Protein AF-A0A356QJ30-F1 (afdb_monomer)

Solvent-accessible surface area (backbone atoms only — not comparable to full-atom values): 22070 Å² total; per-residue (Å²): 106,59,71,56,41,47,56,44,53,75,70,65,69,82,73,93,82,83,88,87,83,92,54,70,69,70,71,72,41,61,65,69,61,54,51,52,51,53,51,28,51,49,38,47,56,49,48,52,38,85,88,54,85,48,54,73,51,40,46,52,61,30,61,54,32,38,33,27,35,40,41,83,85,50,46,61,61,49,52,52,46,42,44,34,64,50,31,43,81,50,25,44,36,84,86,52,62,30,36,36,34,27,22,51,57,30,35,40,35,45,29,57,45,78,77,56,42,69,62,29,79,70,34,92,55,34,36,66,45,32,39,30,36,27,27,91,50,34,66,50,32,50,54,25,29,48,68,33,73,44,66,74,42,50,29,81,81,60,74,40,84,63,69,50,48,26,34,70,44,81,57,45,31,34,40,32,57,33,22,74,81,53,52,61,52,36,51,61,68,32,28,57,53,72,90,63,76,72,37,82,57,50,37,44,34,54,47,32,40,32,32,20,24,44,65,64,46,44,57,54,44,50,48,52,52,54,66,34,28,43,55,48,73,53,80,70,46,74,40,61,42,103,53,38,56,33,44,33,36,38,40,28,24,98,82,64,43,27,35,41,38,45,30,24,32,92,33,66,72,18,71,47,32,42,46,21,61,74,43,50,38,33,44,58,47,32,44,28,34,27,30,83,35,59,69,59,47,49,47,35,25,57,76,66,64,50,66,56,41,72,60,62,72,66,56,58,58,51,44,62,76,74,45,99,67,58,71,68,57,53,52,50,30,61,75,63,31,44,44,76,46,74,57,101,60,24,39,34,40,38,35,43,39,48,58,52,91,70,33,44,28,47,31,40,34,29,67,53,61,38,82,79,85,50,67,84,52,49,37,55,50,53,53,37,51,53,49,51,56,51,53,52,55,53,49,55,60,55,55,57,58,57,64,68,65,70,79,78,75,86,86,88,133

Radius of gyration: 23.23 Å; Cα contacts (8 Å, |Δi|>4): 787; chains: 1; bounding box: 57×74×73 Å

Mean predicted aligned error: 7.19 Å

Nearest PDB structures (foldseek):
  5hmq-assembly3_D  TM=8.653E-01  e=4.069E-34  Pseudomonas putida KT2440
  7yvv-assembly1_A  TM=8.118E-01  e=2.896E-24  Amycolatopsis sp. Hca4
  2r5v-assembly2_B  TM=8.349E-01  e=3.062E-23  Amycolatopsis orientalis
  2r5v-assembly1_A  TM=8.512E-01  e=6.354E-23  Amycolatopsis orientalis
  1t47-assembly1_B  TM=7.920E-01  e=8.896E-22  Streptomyces avermitilis

Structure (mmCIF, N/CA/C/O backbone):
data_AF-A0A356QJ30-F1
#
_entry.id   AF-A0A356QJ30-F1
#
loop_
_atom_site.group_PDB
_atom_site.id
_atom_site.type_symbol
_atom_site.label_atom_id
_atom_site.label_alt_id
_atom_site.label_comp_id
_atom_site.label_asym_id
_atom_site.label_entity_id
_atom_site.label_seq_id
_atom_site.pdbx_PDB_ins_code
_atom_site.Cartn_x
_atom_site.Cartn_y
_atom_site.Cartn_z
_atom_site.occupancy
_atom_site.B_iso_or_equiv
_atom_site.auth_seq_id
_atom_site.auth_comp_id
_atom_site.auth_asym_id
_atom_site.auth_atom_id
_atom_site.pdbx_PDB_model_num
ATOM 1 N N . MET A 1 1 ? -1.129 -9.341 -25.231 1.00 87.19 1 MET A N 1
ATOM 2 C CA . MET A 1 1 ? 0.134 -8.975 -25.899 1.00 87.19 1 MET A CA 1
ATOM 3 C C . MET A 1 1 ? 1.031 -10.187 -26.064 1.00 87.19 1 MET A C 1
ATOM 5 O O . MET A 1 1 ? 1.48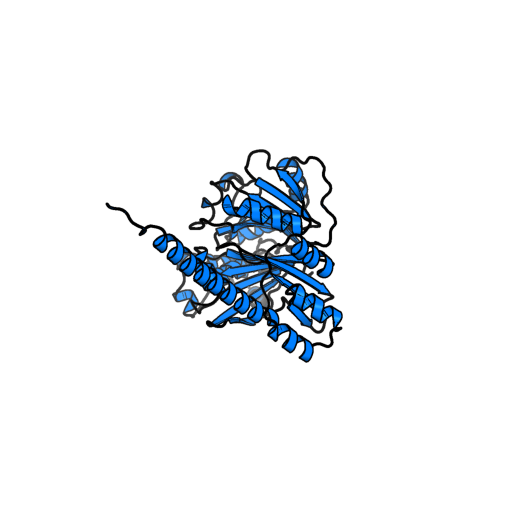4 -10.386 -27.177 1.00 87.19 1 MET A O 1
ATOM 9 N N . ASP A 1 2 ? 1.161 -11.069 -25.066 1.00 86.38 2 ASP A N 1
ATOM 10 C CA . ASP A 1 2 ? 1.978 -12.296 -25.182 1.00 86.38 2 ASP A CA 1
ATOM 11 C C . ASP A 1 2 ? 1.613 -13.152 -26.400 1.00 86.38 2 ASP A C 1
ATOM 13 O O . ASP A 1 2 ? 2.474 -13.489 -27.199 1.00 86.38 2 ASP A O 1
ATOM 17 N N . LYS A 1 3 ? 0.313 -13.405 -26.625 1.00 91.44 3 LYS A N 1
ATOM 18 C CA . LYS A 1 3 ? -0.161 -14.106 -27.834 1.00 91.44 3 LYS A CA 1
ATOM 19 C C . LYS A 1 3 ? 0.267 -13.416 -29.131 1.00 91.44 3 LYS A C 1
ATOM 21 O O . LYS A 1 3 ? 0.607 -14.093 -30.085 1.00 91.44 3 LYS A O 1
ATOM 26 N N . PHE A 1 4 ? 0.231 -12.085 -29.176 1.00 92.69 4 PHE A N 1
ATOM 27 C CA . PHE A 1 4 ? 0.653 -11.336 -30.360 1.00 92.69 4 PHE A CA 1
ATOM 28 C C . PHE A 1 4 ? 2.165 -11.464 -30.575 1.00 92.69 4 PHE A C 1
ATOM 30 O O . PHE A 1 4 ? 2.586 -11.758 -31.687 1.00 92.69 4 PHE A O 1
ATOM 37 N N . MET A 1 5 ? 2.963 -11.312 -29.514 1.00 93.00 5 MET A N 1
ATOM 38 C CA . MET A 1 5 ? 4.421 -11.446 -29.586 1.00 93.00 5 MET A CA 1
ATOM 39 C C . MET A 1 5 ? 4.856 -12.867 -29.958 1.00 93.00 5 MET A C 1
ATOM 41 O O . MET A 1 5 ? 5.743 -13.014 -30.792 1.00 93.00 5 MET A O 1
ATOM 45 N N . ALA A 1 6 ? 4.187 -13.895 -29.428 1.00 90.94 6 ALA A N 1
ATOM 46 C CA . ALA A 1 6 ? 4.430 -15.290 -29.793 1.00 90.94 6 ALA A CA 1
ATOM 47 C C . ALA A 1 6 ? 4.140 -15.548 -31.282 1.00 90.94 6 ALA A C 1
ATOM 49 O O . ALA A 1 6 ? 4.972 -16.104 -31.991 1.00 90.94 6 ALA A O 1
ATOM 50 N N . MET A 1 7 ? 3.000 -15.068 -31.791 1.00 92.94 7 MET A N 1
ATOM 51 C CA . MET A 1 7 ? 2.666 -15.186 -33.218 1.00 92.94 7 MET A CA 1
ATOM 52 C C . MET A 1 7 ? 3.648 -14.401 -34.100 1.00 92.94 7 MET A C 1
ATOM 54 O O . MET A 1 7 ? 4.006 -14.854 -35.183 1.00 92.94 7 MET A O 1
ATOM 58 N N . LEU A 1 8 ? 4.109 -13.228 -33.651 1.00 92.50 8 LEU A N 1
ATOM 59 C CA . LEU A 1 8 ? 5.113 -12.440 -34.368 1.00 92.50 8 LEU A CA 1
ATOM 60 C C . LEU A 1 8 ? 6.449 -13.191 -34.454 1.00 92.50 8 LEU A C 1
ATOM 62 O O . LEU A 1 8 ? 7.077 -13.219 -35.512 1.00 92.50 8 LEU A O 1
ATOM 66 N N . GLU A 1 9 ? 6.859 -13.840 -33.368 1.00 90.50 9 GLU A N 1
ATOM 67 C CA . GLU A 1 9 ? 8.067 -14.659 -33.313 1.00 90.50 9 GLU A CA 1
ATOM 68 C C . GLU A 1 9 ? 8.003 -15.866 -34.263 1.00 90.50 9 GLU A C 1
ATOM 70 O O . GLU A 1 9 ? 8.977 -16.137 -34.967 1.00 90.50 9 GLU A O 1
ATOM 75 N N . GLU A 1 10 ? 6.844 -16.522 -34.390 1.00 93.31 10 GLU A N 1
ATOM 76 C CA . GLU A 1 10 ? 6.634 -17.616 -35.355 1.00 93.31 10 GLU A CA 1
ATOM 77 C C . GLU A 1 10 ? 6.903 -17.187 -36.808 1.00 93.31 10 GLU A C 1
ATOM 79 O O . GLU A 1 10 ? 7.386 -17.983 -37.619 1.00 93.31 10 GLU A O 1
ATOM 84 N N . THR A 1 11 ? 6.660 -15.914 -37.143 1.00 94.94 11 THR A N 1
ATOM 85 C CA . THR A 1 11 ? 6.960 -15.367 -38.480 1.00 94.94 11 THR A CA 1
ATOM 86 C C . THR A 1 11 ? 8.442 -15.062 -38.709 1.00 94.94 11 THR A C 1
ATOM 88 O O . THR A 1 11 ? 8.828 -14.764 -39.840 1.00 94.94 11 THR A O 1
ATOM 91 N N . ARG A 1 12 ? 9.279 -15.139 -37.661 1.00 90.62 12 ARG A N 1
ATOM 92 C CA . ARG A 1 12 ? 10.686 -14.694 -37.648 1.00 90.62 12 ARG A CA 1
ATOM 93 C C . ARG A 1 12 ? 10.860 -13.223 -38.038 1.00 90.62 12 ARG A C 1
ATOM 95 O O . ARG A 1 12 ? 11.883 -12.850 -38.605 1.00 90.62 12 ARG A O 1
ATOM 102 N N . TYR A 1 13 ? 9.854 -12.397 -37.761 1.00 89.88 13 TYR A N 1
ATOM 103 C CA . TYR A 1 13 ? 9.911 -10.968 -38.031 1.00 89.88 13 TYR A CA 1
ATOM 104 C C . TYR A 1 13 ? 10.992 -10.291 -37.178 1.00 89.88 13 TYR A C 1
ATOM 106 O O . TYR A 1 13 ? 10.958 -10.345 -35.948 1.00 89.88 13 TYR A O 1
ATOM 114 N N . ASP A 1 14 ? 11.924 -9.611 -37.841 1.00 86.31 14 ASP A N 1
ATOM 115 C CA . ASP A 1 14 ? 13.054 -8.888 -37.248 1.00 86.31 14 ASP A CA 1
ATOM 116 C C . ASP A 1 14 ? 12.991 -7.367 -37.494 1.00 86.31 14 ASP A C 1
ATOM 118 O O . ASP A 1 14 ? 13.918 -6.630 -37.154 1.00 86.31 14 ASP A O 1
ATOM 122 N N . GLY A 1 15 ? 11.882 -6.885 -38.061 1.00 90.81 15 GLY A N 1
ATOM 123 C CA . GLY A 1 15 ? 11.679 -5.477 -38.379 1.00 90.81 15 GLY A CA 1
ATOM 124 C C . GLY A 1 15 ? 11.307 -4.590 -37.177 1.00 90.81 15 GLY A C 1
ATOM 125 O O . GLY A 1 15 ? 11.302 -5.025 -36.018 1.00 90.81 15 GLY A O 1
ATOM 126 N N . PRO A 1 16 ? 10.993 -3.307 -37.441 1.00 90.12 16 PRO A N 1
ATOM 127 C CA . PRO A 1 16 ? 10.643 -2.343 -36.403 1.00 90.12 16 PRO A CA 1
ATOM 128 C C . PRO A 1 16 ? 9.365 -2.715 -35.641 1.00 90.12 16 PRO A C 1
ATOM 130 O O . PRO A 1 16 ? 8.328 -2.996 -36.234 1.00 90.12 16 PRO A O 1
ATOM 133 N N . LEU A 1 17 ? 9.415 -2.611 -34.313 1.00 90.12 17 LEU A N 1
ATOM 134 C CA . LEU A 1 17 ? 8.238 -2.632 -33.444 1.00 90.12 17 LEU A CA 1
ATOM 135 C C . LEU A 1 17 ? 8.049 -1.225 -32.870 1.00 90.12 17 LEU A C 1
ATOM 137 O O . LEU A 1 17 ? 9.000 -0.641 -32.350 1.00 90.12 17 LEU A O 1
ATOM 141 N N . SER A 1 18 ? 6.841 -0.680 -32.990 1.00 90.75 18 SER A N 1
ATOM 142 C CA . SER A 1 18 ? 6.522 0.695 -32.599 1.00 90.75 18 SER A CA 1
ATOM 143 C C . SER A 1 18 ? 5.270 0.747 -31.729 1.00 90.75 18 SER A C 1
ATOM 145 O O . SER A 1 18 ? 4.399 -0.118 -31.827 1.00 90.75 18 SER A O 1
ATOM 147 N N . HIS A 1 19 ? 5.177 1.791 -30.909 1.00 90.69 19 HIS A N 1
ATOM 148 C CA . HIS A 1 19 ? 3.968 2.146 -30.181 1.00 90.69 19 HIS A CA 1
ATOM 149 C C . HIS A 1 19 ? 3.248 3.274 -30.907 1.00 90.69 19 HIS A C 1
ATOM 151 O O . HIS A 1 19 ? 3.839 4.308 -31.210 1.00 90.69 19 HIS A O 1
ATOM 157 N N . GLU A 1 20 ? 1.951 3.099 -31.119 1.00 89.88 20 GLU A N 1
ATOM 158 C CA . GLU A 1 20 ? 1.075 4.146 -31.621 1.00 89.88 20 GLU A CA 1
ATOM 159 C C . GLU A 1 20 ? -0.105 4.278 -30.654 1.00 89.88 20 GLU A C 1
ATOM 161 O O . GLU A 1 20 ? -0.977 3.413 -30.584 1.00 89.88 20 GLU A O 1
ATOM 166 N N . ILE A 1 21 ? -0.083 5.333 -29.836 1.00 84.94 21 ILE A N 1
ATOM 167 C CA . ILE A 1 21 ? -1.092 5.589 -28.804 1.00 84.94 21 ILE A CA 1
ATOM 168 C C . ILE A 1 21 ? -1.707 6.957 -29.078 1.00 84.94 21 ILE A C 1
ATOM 170 O O . ILE A 1 21 ? -1.053 7.990 -28.937 1.00 84.94 21 ILE A O 1
ATOM 174 N N . PHE A 1 22 ? -2.986 6.964 -29.450 1.00 79.94 22 PHE A N 1
ATOM 175 C CA . PHE A 1 22 ? -3.765 8.184 -29.630 1.00 79.94 22 PHE A CA 1
ATOM 176 C C . PHE A 1 22 ? -4.760 8.334 -28.488 1.00 79.94 22 PHE A C 1
ATOM 178 O O . PHE A 1 22 ? -5.880 7.833 -28.552 1.00 79.94 22 PHE A O 1
ATOM 185 N N . ASN A 1 23 ? -4.356 9.034 -27.434 1.00 78.00 23 ASN A N 1
ATOM 186 C CA . ASN A 1 23 ? -5.291 9.504 -26.423 1.00 78.00 23 ASN A CA 1
ATOM 187 C C . ASN A 1 23 ? -4.837 10.852 -25.853 1.00 78.00 23 ASN A C 1
ATOM 189 O O . ASN A 1 23 ? -3.658 11.214 -25.890 1.00 78.00 23 ASN A O 1
ATOM 193 N N . ASP A 1 24 ? -5.794 11.608 -25.328 1.00 76.69 24 ASP A N 1
ATOM 194 C CA . ASP A 1 24 ? -5.505 12.924 -24.758 1.00 76.69 24 ASP A CA 1
ATOM 195 C C . ASP A 1 24 ? -4.726 12.815 -23.442 1.00 76.69 24 ASP A C 1
ATOM 197 O O . ASP A 1 24 ? -3.965 13.709 -23.094 1.00 76.69 24 ASP A O 1
ATOM 201 N N . VAL A 1 25 ? -4.819 11.676 -22.752 1.00 70.19 25 VAL A N 1
ATOM 202 C CA . VAL A 1 25 ? -4.075 11.393 -21.517 1.00 70.19 25 VAL A CA 1
ATOM 203 C C . VAL A 1 25 ? -2.563 11.480 -21.731 1.00 70.19 25 VAL A C 1
ATOM 205 O O . VAL A 1 25 ? -1.880 12.192 -20.995 1.00 70.19 25 VAL A O 1
ATOM 208 N N . PHE A 1 26 ? -2.031 10.784 -22.738 1.00 72.88 26 PHE A N 1
ATOM 209 C CA . PHE A 1 26 ? -0.595 10.786 -23.024 1.00 72.88 26 PHE A CA 1
ATOM 210 C C . PHE A 1 26 ? -0.148 12.140 -23.585 1.00 72.88 26 PHE A C 1
ATOM 212 O O . PHE A 1 26 ? 0.973 12.568 -23.333 1.00 72.88 26 PHE A O 1
ATOM 219 N N . ARG A 1 27 ? -1.039 12.860 -24.284 1.00 75.12 27 ARG A N 1
ATOM 220 C CA . ARG A 1 27 ? -0.775 14.226 -24.770 1.00 75.12 27 ARG A CA 1
ATOM 221 C C . ARG A 1 27 ? -0.680 15.255 -23.648 1.00 75.12 27 ARG A C 1
ATOM 223 O O . ARG A 1 27 ? 0.066 16.217 -23.780 1.00 75.12 27 ARG A O 1
ATOM 230 N N . MET A 1 28 ? -1.428 15.059 -22.564 1.00 74.19 28 MET A N 1
ATOM 231 C CA . MET A 1 28 ? -1.375 15.905 -21.369 1.00 74.19 28 MET A CA 1
ATOM 232 C C . MET A 1 28 ? -0.226 15.532 -20.418 1.00 74.19 28 MET A C 1
ATOM 234 O O . MET A 1 28 ? -0.046 16.200 -19.404 1.00 74.19 28 MET A O 1
ATOM 238 N N . GLY A 1 29 ? 0.513 14.454 -20.699 1.00 73.19 29 GLY A N 1
ATOM 239 C CA . GLY A 1 29 ? 1.554 13.939 -19.814 1.00 73.19 29 GLY A CA 1
ATOM 240 C C . GLY A 1 29 ? 2.916 14.575 -19.977 1.00 73.19 29 GLY A C 1
ATOM 241 O O . GLY A 1 29 ? 3.220 15.231 -20.970 1.00 73.19 29 GLY A O 1
ATOM 242 N N . HIS A 1 30 ? 3.773 14.325 -18.989 1.00 81.69 30 HIS A N 1
ATOM 243 C CA . HIS A 1 30 ? 5.183 14.675 -19.076 1.00 81.69 30 HIS A CA 1
ATOM 244 C C . HIS A 1 30 ? 5.831 13.877 -20.213 1.00 81.69 30 HIS A C 1
ATOM 246 O O . HIS A 1 30 ? 5.860 12.642 -20.174 1.00 81.69 30 HIS A O 1
ATOM 252 N N . SER A 1 31 ? 6.359 14.581 -21.218 1.00 87.75 31 SER A N 1
ATOM 253 C CA . SER A 1 31 ? 6.966 13.979 -22.412 1.00 87.75 31 SER A CA 1
ATOM 254 C C . SER A 1 31 ? 8.073 12.990 -22.056 1.00 87.75 31 SER A C 1
ATOM 256 O O . SER A 1 31 ? 8.110 11.886 -22.593 1.00 87.75 31 SER A O 1
ATOM 258 N N . ASP A 1 32 ? 8.925 13.355 -21.099 1.00 89.38 32 ASP A N 1
ATOM 259 C CA . ASP A 1 32 ? 10.084 12.554 -20.707 1.00 89.38 32 ASP A CA 1
ATOM 260 C C . ASP A 1 32 ? 9.664 11.260 -20.013 1.00 89.38 32 ASP A C 1
ATOM 262 O O . ASP A 1 32 ? 10.175 10.186 -20.327 1.00 89.38 32 ASP A O 1
ATOM 266 N N . GLN A 1 33 ? 8.694 11.342 -19.096 1.00 87.44 33 GLN A N 1
ATOM 267 C CA . GLN A 1 33 ? 8.160 10.166 -18.413 1.00 87.44 33 GLN A CA 1
ATOM 268 C C . GLN A 1 33 ? 7.459 9.234 -19.404 1.00 87.44 33 GLN A C 1
ATOM 270 O O . GLN A 1 33 ? 7.722 8.034 -19.420 1.00 87.44 33 GLN A O 1
ATOM 275 N N . THR A 1 34 ? 6.650 9.804 -20.295 1.00 89.56 34 THR A N 1
ATOM 276 C CA . THR A 1 34 ? 5.943 9.060 -21.342 1.00 89.56 34 THR A CA 1
ATOM 277 C C . THR A 1 34 ? 6.914 8.341 -22.279 1.00 89.56 34 THR A C 1
ATOM 279 O O . THR A 1 34 ? 6.706 7.174 -22.608 1.00 89.56 34 THR A O 1
ATOM 282 N N . ALA A 1 35 ? 8.006 8.997 -22.680 1.00 91.62 35 ALA A N 1
ATOM 283 C CA . ALA A 1 35 ? 9.037 8.389 -23.515 1.00 91.62 35 ALA A CA 1
ATOM 284 C C . ALA A 1 35 ? 9.777 7.254 -22.787 1.00 91.62 35 ALA A C 1
ATOM 286 O O . ALA A 1 35 ? 9.980 6.186 -23.369 1.00 91.62 35 ALA A O 1
ATOM 287 N N . ARG A 1 36 ? 10.128 7.444 -21.504 1.00 92.94 36 ARG A N 1
ATOM 288 C CA . ARG A 1 36 ? 10.732 6.390 -20.671 1.00 92.94 36 ARG A CA 1
ATOM 289 C C . ARG A 1 36 ? 9.820 5.172 -20.551 1.00 92.94 36 ARG A C 1
ATOM 291 O O . ARG A 1 36 ? 10.282 4.048 -20.727 1.00 92.94 36 ARG A O 1
ATOM 298 N N . ASP A 1 37 ? 8.530 5.378 -20.312 1.00 93.19 37 ASP A N 1
ATOM 299 C CA . ASP A 1 37 ? 7.564 4.281 -20.196 1.00 93.19 37 ASP A CA 1
ATOM 300 C C . ASP A 1 37 ? 7.273 3.612 -21.548 1.00 93.19 37 ASP A C 1
ATOM 302 O O . ASP A 1 37 ? 7.100 2.393 -21.618 1.00 93.19 37 ASP A O 1
ATOM 306 N N . GLY A 1 38 ? 7.323 4.366 -22.648 1.00 93.69 38 GLY A N 1
ATOM 307 C CA . GLY A 1 38 ? 7.322 3.822 -24.006 1.00 93.69 38 GLY A CA 1
ATOM 308 C C . GLY A 1 38 ? 8.513 2.893 -24.271 1.00 93.69 38 GLY A C 1
ATOM 309 O O . GLY A 1 38 ? 8.351 1.823 -24.854 1.00 93.69 38 GLY A O 1
ATOM 310 N N . LEU A 1 39 ? 9.707 3.250 -23.793 1.00 94.94 39 LEU A N 1
ATOM 311 C CA . LEU A 1 39 ? 10.891 2.395 -23.911 1.00 94.94 39 LEU A CA 1
ATOM 312 C C . LEU A 1 39 ? 10.808 1.161 -22.995 1.00 94.94 39 LEU A C 1
ATOM 314 O O . LEU A 1 39 ? 11.093 0.045 -23.428 1.00 94.94 39 LEU A O 1
ATOM 318 N N . ARG A 1 40 ? 10.346 1.328 -21.751 1.00 95.88 40 ARG A N 1
ATOM 319 C CA . ARG A 1 40 ? 10.142 0.219 -20.799 1.00 95.88 40 ARG A CA 1
ATOM 320 C C . ARG A 1 40 ? 9.116 -0.789 -21.299 1.00 95.88 40 ARG A C 1
ATOM 322 O O . ARG A 1 40 ? 9.354 -1.993 -21.252 1.00 95.88 40 ARG A O 1
ATOM 329 N N . SER A 1 41 ? 7.991 -0.313 -21.828 1.00 94.94 41 SER A N 1
ATOM 330 C CA . SER A 1 41 ? 6.974 -1.177 -22.438 1.00 94.94 41 SER A CA 1
ATOM 331 C C . SER A 1 41 ? 7.495 -1.886 -23.691 1.00 94.94 41 SER A C 1
ATOM 333 O O . SER A 1 41 ? 7.163 -3.049 -23.906 1.00 94.94 41 SER A O 1
ATOM 335 N N . TYR A 1 42 ? 8.388 -1.256 -24.461 1.00 93.88 42 TYR A N 1
ATOM 336 C CA . TYR A 1 42 ? 9.062 -1.909 -25.584 1.00 93.88 42 TYR A CA 1
ATOM 337 C C . TYR A 1 42 ? 9.956 -3.058 -25.099 1.00 93.88 42 TYR A C 1
ATOM 339 O O . TYR A 1 42 ? 9.860 -4.173 -25.614 1.00 93.88 42 TYR A O 1
ATOM 347 N N . HIS A 1 43 ? 10.780 -2.831 -24.071 1.00 94.62 43 HIS A N 1
ATOM 348 C CA . HIS A 1 43 ? 11.589 -3.892 -23.465 1.00 94.62 43 HIS A CA 1
ATOM 349 C C . HIS A 1 43 ? 10.725 -5.004 -22.859 1.00 94.62 43 HIS A C 1
ATOM 351 O O . HI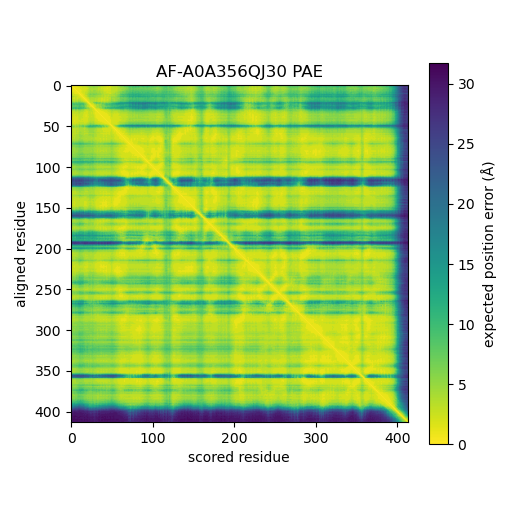S A 1 43 ? 11.058 -6.181 -22.992 1.00 94.62 43 HIS A O 1
ATOM 357 N N . LEU A 1 44 ? 9.577 -4.657 -22.271 1.00 95.06 44 LEU A N 1
ATOM 358 C CA . LEU A 1 44 ? 8.609 -5.630 -21.777 1.00 95.06 44 LEU A CA 1
ATOM 359 C C . LEU A 1 44 ? 8.057 -6.503 -22.911 1.00 95.06 44 LEU A C 1
ATOM 361 O O . LEU A 1 44 ? 8.043 -7.722 -22.762 1.00 95.06 44 LEU A O 1
ATOM 365 N N . LEU A 1 45 ? 7.661 -5.921 -24.049 1.00 92.94 45 LEU A N 1
ATOM 366 C CA . LEU A 1 45 ? 7.220 -6.685 -25.224 1.00 92.94 45 LEU A CA 1
ATOM 367 C C . LEU A 1 45 ? 8.328 -7.613 -25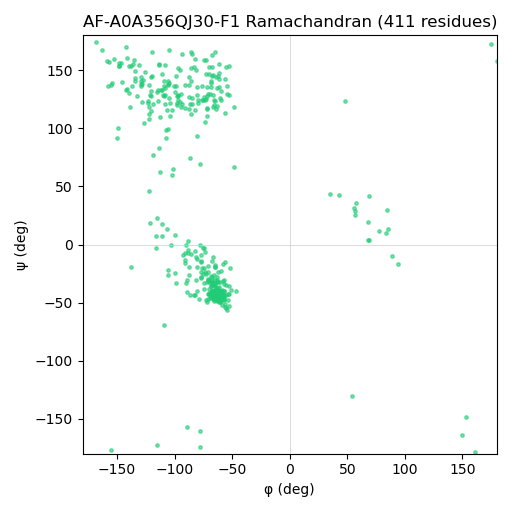.733 1.00 92.94 45 LEU A C 1
ATOM 369 O O . LEU A 1 45 ? 8.069 -8.780 -26.014 1.00 92.94 45 LEU A O 1
ATOM 373 N N . ARG A 1 46 ? 9.577 -7.136 -25.788 1.00 89.81 46 ARG A N 1
ATOM 374 C CA . ARG A 1 46 ? 10.738 -7.969 -26.147 1.00 89.81 46 ARG A CA 1
ATOM 375 C C . ARG A 1 46 ? 10.974 -9.107 -25.156 1.00 89.81 46 ARG A C 1
ATOM 377 O O . ARG A 1 46 ? 11.379 -10.185 -25.574 1.00 89.81 46 ARG A O 1
ATOM 384 N N . SER A 1 47 ? 10.664 -8.908 -23.873 1.00 92.00 47 SER A N 1
ATOM 385 C CA . SER A 1 47 ? 10.771 -9.964 -22.857 1.00 92.00 47 SER A CA 1
ATOM 386 C C . SER A 1 47 ? 9.806 -11.136 -23.079 1.00 92.00 47 SER A C 1
ATOM 388 O O . SER A 1 47 ? 10.033 -12.205 -22.524 1.00 92.00 47 SER A O 1
ATOM 390 N N . MET A 1 48 ? 8.754 -10.946 -23.889 1.00 91.25 48 MET A N 1
ATOM 391 C CA . MET A 1 48 ? 7.753 -11.974 -24.207 1.00 91.25 48 MET A CA 1
ATOM 392 C C . MET A 1 48 ? 8.205 -12.942 -25.311 1.00 91.25 48 MET A C 1
ATOM 394 O O . MET A 1 48 ? 7.519 -13.932 -25.548 1.00 91.25 48 MET A O 1
ATOM 398 N N . GLN A 1 49 ? 9.310 -12.647 -26.002 1.00 86.38 49 GLN A N 1
ATOM 399 C CA . GLN A 1 49 ? 9.893 -13.524 -27.022 1.00 86.38 49 GLN A CA 1
ATOM 400 C C . GLN A 1 49 ? 10.779 -14.592 -26.363 1.00 86.38 49 GLN A C 1
ATOM 402 O O . GLN A 1 49 ? 11.344 -14.348 -25.286 1.00 86.38 49 GLN A O 1
ATOM 407 N N . ALA A 1 50 ? 10.940 -15.753 -27.002 1.00 79.12 50 ALA A N 1
ATOM 408 C CA . ALA A 1 50 ? 11.902 -16.745 -26.534 1.00 79.12 50 ALA A CA 1
ATOM 409 C C . ALA A 1 50 ? 13.331 -16.168 -26.563 1.00 79.12 50 ALA A C 1
ATOM 411 O O . ALA A 1 50 ? 13.665 -15.300 -27.369 1.00 79.12 50 ALA A O 1
ATOM 412 N N . ASP A 1 51 ? 14.172 -16.611 -25.626 1.00 82.00 51 ASP A N 1
ATOM 413 C CA . ASP A 1 51 ? 15.583 -16.211 -25.513 1.00 82.00 51 ASP A CA 1
ATOM 414 C C . ASP A 1 51 ? 15.847 -14.697 -25.382 1.00 82.00 51 ASP A C 1
ATOM 416 O O . ASP A 1 51 ? 16.951 -14.222 -25.653 1.00 82.00 51 ASP A O 1
ATOM 420 N N . SER A 1 52 ? 14.878 -13.923 -24.875 1.00 87.88 52 SER A N 1
ATOM 421 C CA . SER A 1 52 ? 15.024 -12.471 -24.665 1.00 87.88 52 SER A CA 1
ATOM 422 C C . SER A 1 52 ? 16.191 -12.073 -23.746 1.00 87.88 52 SER A C 1
ATOM 424 O O . SER A 1 52 ? 16.593 -10.908 -23.710 1.00 87.88 52 SER A O 1
ATOM 426 N N . GLY A 1 53 ? 16.727 -13.016 -22.962 1.00 89.94 53 GLY A N 1
ATOM 427 C CA . GLY A 1 53 ? 17.769 -12.771 -21.961 1.00 89.94 53 GLY A CA 1
ATOM 428 C C . GLY A 1 53 ? 17.286 -11.957 -20.754 1.00 89.94 53 GLY A C 1
ATOM 429 O O . GLY A 1 53 ? 18.088 -11.630 -19.875 1.00 89.94 53 GLY A O 1
ATOM 430 N N . ILE A 1 54 ? 15.989 -11.639 -20.701 1.00 94.06 54 ILE A N 1
ATOM 431 C CA . ILE A 1 54 ? 15.335 -10.956 -19.589 1.00 94.06 54 ILE A CA 1
ATOM 432 C C . ILE A 1 54 ? 14.765 -12.036 -18.657 1.00 94.06 54 ILE A C 1
ATOM 434 O O . ILE A 1 54 ? 13.944 -12.837 -19.106 1.00 94.06 54 ILE A O 1
ATOM 438 N N . PRO A 1 55 ? 15.172 -12.087 -17.375 1.00 95.25 55 PRO A N 1
ATOM 439 C CA . PRO A 1 55 ? 14.657 -13.074 -16.427 1.00 95.25 55 PRO A CA 1
ATOM 440 C C . PRO A 1 55 ? 13.137 -13.060 -16.309 1.00 95.25 55 PRO A C 1
ATOM 442 O O . PRO A 1 55 ? 12.523 -12.009 -16.476 1.00 95.25 55 PRO A O 1
ATOM 445 N N . ALA A 1 56 ? 12.526 -14.192 -15.959 1.00 94.06 56 ALA A N 1
ATOM 446 C CA . ALA A 1 56 ? 11.096 -14.246 -15.668 1.00 94.06 56 ALA A CA 1
ATOM 447 C C . ALA A 1 56 ? 10.736 -13.361 -14.452 1.00 94.06 56 ALA A C 1
ATOM 449 O O . ALA A 1 56 ? 11.534 -13.260 -13.511 1.00 94.06 56 ALA A O 1
ATOM 450 N N . PRO A 1 57 ? 9.549 -12.723 -14.449 1.00 95.62 57 PRO A N 1
ATOM 451 C CA . PRO A 1 57 ? 9.109 -11.918 -13.316 1.00 95.62 57 PRO A CA 1
ATOM 452 C C . PRO A 1 57 ? 8.992 -12.780 -12.056 1.00 95.62 57 PRO A C 1
ATOM 454 O O . PRO A 1 57 ? 8.461 -13.888 -12.102 1.00 95.62 57 PRO A O 1
ATOM 457 N N . GLN A 1 58 ? 9.490 -12.266 -10.932 1.00 96.00 58 GLN A N 1
ATOM 458 C CA . GLN A 1 58 ? 9.397 -12.949 -9.640 1.00 96.00 58 GLN A CA 1
ATOM 459 C C . GLN A 1 58 ? 8.057 -12.614 -8.968 1.00 96.00 58 GLN A C 1
ATOM 461 O O . GLN A 1 58 ? 7.619 -11.460 -9.045 1.00 96.00 58 GLN A O 1
ATOM 466 N N . PRO A 1 59 ? 7.385 -13.571 -8.306 1.00 95.56 59 PRO A N 1
ATOM 467 C CA . PRO A 1 59 ? 6.215 -13.258 -7.499 1.00 95.56 59 PRO A CA 1
ATOM 468 C C . PRO A 1 59 ? 6.624 -12.444 -6.270 1.00 95.56 59 PRO A C 1
ATOM 470 O O . PRO A 1 59 ? 7.623 -12.747 -5.615 1.00 95.56 59 PRO A O 1
ATOM 473 N N . ILE A 1 60 ? 5.821 -11.431 -5.939 1.00 97.50 60 ILE A N 1
ATOM 474 C CA . ILE A 1 60 ? 5.859 -10.828 -4.604 1.00 97.50 60 ILE A CA 1
ATOM 475 C C . ILE A 1 60 ? 5.156 -11.803 -3.667 1.00 97.50 60 ILE A C 1
ATOM 477 O O . ILE A 1 60 ? 4.012 -12.182 -3.913 1.00 97.50 60 ILE A O 1
ATOM 481 N N . GLU A 1 61 ? 5.831 -12.223 -2.607 1.00 96.00 61 GLU A N 1
ATOM 482 C CA . GLU A 1 61 ? 5.284 -13.153 -1.619 1.00 96.00 61 GLU A CA 1
ATOM 483 C C . GLU A 1 61 ? 4.433 -12.424 -0.580 1.00 96.00 61 GLU A C 1
ATOM 485 O O . GLU A 1 61 ? 3.345 -12.894 -0.245 1.00 96.00 61 GLU A O 1
ATOM 490 N N . SER A 1 62 ? 4.922 -11.280 -0.096 1.00 95.75 62 SER A N 1
ATOM 491 C CA . SER A 1 62 ? 4.255 -10.407 0.873 1.00 95.75 62 SER A CA 1
ATOM 492 C C . SER A 1 62 ? 4.969 -9.052 0.972 1.00 95.75 62 SER A C 1
ATOM 494 O O . SER A 1 62 ? 6.047 -8.843 0.402 1.00 95.75 62 SER A O 1
ATOM 496 N N . VAL A 1 63 ? 4.386 -8.130 1.741 1.00 97.12 63 VAL A N 1
ATOM 497 C CA . VAL A 1 63 ? 5.090 -6.932 2.219 1.00 97.12 63 VAL A CA 1
ATOM 498 C C . VAL A 1 63 ? 5.949 -7.325 3.424 1.00 97.12 63 VAL A C 1
ATOM 500 O O . VAL A 1 63 ? 5.436 -7.856 4.404 1.00 97.12 63 VAL A O 1
ATOM 503 N N . ALA A 1 64 ? 7.258 -7.093 3.347 1.00 94.75 64 ALA A N 1
ATOM 504 C CA . ALA A 1 64 ? 8.208 -7.394 4.416 1.00 94.75 64 ALA A CA 1
ATOM 505 C C . ALA A 1 64 ? 8.215 -6.316 5.508 1.00 94.75 64 ALA A C 1
ATOM 507 O O . ALA A 1 64 ? 8.328 -6.637 6.688 1.00 94.75 64 ALA A O 1
ATOM 508 N N . PHE A 1 65 ? 8.124 -5.045 5.111 1.00 95.31 65 PHE A N 1
ATOM 509 C CA . PHE A 1 65 ? 7.982 -3.902 6.011 1.00 95.31 65 PHE A CA 1
ATOM 510 C C . PHE A 1 65 ? 7.502 -2.660 5.257 1.00 95.31 65 PHE A C 1
ATOM 512 O O . PHE A 1 65 ? 7.566 -2.604 4.027 1.00 95.31 65 PHE A O 1
ATOM 519 N N . LEU A 1 66 ? 7.092 -1.639 6.008 1.00 95.69 66 LEU A N 1
ATOM 520 C CA . LEU A 1 66 ? 6.897 -0.279 5.507 1.00 95.69 66 LEU A CA 1
ATOM 521 C C . LEU A 1 66 ? 7.802 0.684 6.271 1.00 95.69 66 LEU A C 1
ATOM 523 O O . LEU A 1 66 ? 7.851 0.635 7.498 1.00 95.69 66 LEU A O 1
ATOM 527 N N . GLU A 1 67 ? 8.515 1.547 5.552 1.00 93.06 67 GLU A N 1
ATOM 528 C CA . GLU A 1 67 ? 9.275 2.648 6.146 1.00 93.06 67 GLU A CA 1
ATOM 529 C C . GLU A 1 67 ? 8.447 3.926 6.064 1.00 93.06 67 GLU A C 1
ATOM 531 O O . GLU A 1 67 ? 7.928 4.290 5.004 1.00 93.06 67 GLU A O 1
ATOM 536 N N . ILE A 1 68 ? 8.309 4.589 7.206 1.00 92.25 68 ILE A N 1
ATOM 537 C CA . ILE A 1 68 ? 7.472 5.761 7.395 1.00 92.25 68 ILE A CA 1
ATOM 538 C C . ILE A 1 68 ? 8.384 6.892 7.849 1.00 92.25 68 ILE A C 1
ATOM 540 O O . ILE A 1 68 ? 8.962 6.815 8.930 1.00 92.25 68 ILE A O 1
ATOM 544 N N . ALA A 1 69 ? 8.518 7.935 7.033 1.00 89.06 69 ALA A N 1
ATOM 545 C CA . ALA A 1 69 ? 9.064 9.199 7.506 1.00 89.06 69 ALA A CA 1
ATOM 546 C C . ALA A 1 69 ? 8.015 9.857 8.403 1.00 89.06 69 ALA A C 1
ATOM 548 O O . ALA A 1 69 ? 6.857 9.967 8.000 1.00 89.06 69 ALA A O 1
ATOM 549 N N . VAL A 1 70 ? 8.394 10.246 9.616 1.00 88.69 70 VAL A N 1
ATOM 550 C CA . VAL A 1 70 ? 7.462 10.752 10.626 1.00 88.69 70 VAL A CA 1
ATOM 551 C C . VAL A 1 70 ? 7.896 12.136 11.080 1.00 88.69 70 VAL A C 1
ATOM 553 O O . VAL A 1 70 ? 9.013 12.320 11.566 1.00 88.69 70 VAL A O 1
ATOM 556 N N . GLU A 1 71 ? 6.990 13.100 10.950 1.00 86.12 71 GLU A N 1
ATOM 557 C CA . GLU A 1 71 ? 7.170 14.434 11.509 1.00 86.12 71 GLU A CA 1
ATOM 558 C C . GLU A 1 71 ? 7.169 14.370 13.047 1.00 86.12 71 GLU A C 1
ATOM 560 O O . GLU A 1 71 ? 6.418 13.584 13.635 1.00 86.12 71 GLU A O 1
ATOM 565 N N . PRO A 1 72 ? 7.954 15.212 13.746 1.00 85.19 72 PRO A N 1
ATOM 566 C CA . PRO A 1 72 ? 8.087 15.138 15.202 1.00 85.19 72 PRO A CA 1
ATOM 567 C C . PRO A 1 72 ? 6.755 15.165 15.968 1.00 85.19 72 PRO A C 1
ATOM 569 O O . PRO A 1 72 ? 6.611 14.470 16.975 1.00 85.19 72 PRO A O 1
ATOM 572 N N . ASN A 1 73 ? 5.776 15.932 15.477 1.00 86.69 73 ASN A N 1
ATOM 573 C CA . ASN A 1 73 ? 4.458 16.069 16.103 1.00 86.69 73 ASN A CA 1
ATOM 574 C C . ASN A 1 73 ? 3.569 14.827 15.925 1.00 86.69 73 ASN A C 1
ATOM 576 O O . ASN A 1 73 ? 2.688 14.592 16.750 1.00 86.69 73 ASN A O 1
ATOM 580 N N . ASP A 1 74 ? 3.817 14.015 14.896 1.00 88.62 74 ASP A N 1
ATOM 581 C CA . ASP A 1 74 ? 3.022 12.822 14.591 1.00 88.62 74 ASP A CA 1
ATOM 582 C C . ASP A 1 74 ? 3.572 11.560 15.266 1.00 88.62 74 ASP A C 1
ATOM 584 O O . ASP A 1 74 ? 2.860 10.562 15.394 1.00 88.62 74 ASP A O 1
ATOM 588 N N . LEU A 1 75 ? 4.821 11.594 15.745 1.00 90.88 75 LEU A N 1
ATOM 589 C CA . LEU A 1 75 ? 5.490 10.425 16.310 1.00 90.88 75 LEU A CA 1
ATOM 590 C C . LEU A 1 75 ? 4.780 9.874 17.547 1.00 90.88 75 LEU A C 1
ATOM 592 O O . LEU A 1 75 ? 4.544 8.671 17.628 1.00 90.88 75 LEU A O 1
ATOM 596 N N . ALA A 1 76 ? 4.453 10.721 18.526 1.00 93.19 76 ALA A N 1
ATOM 597 C CA . ALA A 1 76 ? 3.804 10.253 19.751 1.00 93.19 76 ALA A CA 1
ATOM 598 C C . ALA A 1 76 ? 2.390 9.690 19.489 1.00 93.19 76 ALA A C 1
ATOM 600 O O . ALA A 1 76 ? 2.159 8.543 19.880 1.00 93.19 76 ALA A O 1
ATOM 601 N N . PRO A 1 77 ? 1.496 10.385 18.752 1.00 92.44 77 PRO A N 1
ATOM 602 C CA . PRO A 1 77 ? 0.201 9.821 18.364 1.00 92.44 77 PRO A CA 1
ATOM 603 C C . PRO A 1 77 ? 0.318 8.505 17.587 1.00 92.44 77 PRO A C 1
ATOM 605 O O . PRO A 1 77 ? -0.445 7.570 17.831 1.00 92.44 77 PRO A O 1
ATOM 608 N N . LEU A 1 78 ? 1.291 8.396 16.674 1.00 93.19 78 LEU A N 1
ATOM 609 C CA . LEU A 1 78 ? 1.502 7.167 15.913 1.00 93.19 78 LEU A CA 1
ATOM 610 C C . LEU A 1 78 ? 1.943 6.019 16.828 1.00 93.19 78 LEU A C 1
ATOM 612 O O . LEU A 1 78 ? 1.380 4.934 16.744 1.00 93.19 78 LEU A O 1
ATOM 616 N N . ARG A 1 79 ? 2.877 6.245 17.760 1.00 95.44 79 ARG A N 1
ATOM 617 C CA . ARG A 1 79 ? 3.284 5.229 18.751 1.00 95.44 79 ARG A CA 1
ATOM 618 C C . ARG A 1 79 ? 2.120 4.758 19.621 1.00 95.44 79 ARG A C 1
ATOM 620 O O . ARG A 1 79 ? 2.016 3.563 19.900 1.00 95.44 79 ARG A O 1
ATOM 627 N N . GLU A 1 80 ? 1.261 5.677 20.056 1.00 95.50 80 GLU A N 1
ATOM 628 C CA . GLU A 1 80 ? 0.066 5.355 20.845 1.00 95.50 80 GLU A CA 1
ATOM 629 C C . GLU A 1 80 ? -0.906 4.485 20.045 1.00 95.50 80 GLU A C 1
ATOM 631 O O . GLU A 1 80 ? -1.359 3.456 20.547 1.00 95.50 80 GLU A O 1
ATOM 636 N N . LEU A 1 81 ? -1.149 4.833 18.777 1.00 95.44 81 LEU A N 1
ATOM 637 C CA . LEU A 1 81 ? -1.960 4.029 17.868 1.00 95.44 81 LEU A CA 1
ATOM 638 C C . LEU A 1 81 ? -1.362 2.631 17.653 1.00 95.44 81 LEU A C 1
ATOM 640 O O . LEU A 1 81 ? -2.070 1.638 17.804 1.00 95.44 81 LEU A O 1
ATOM 644 N N . LEU A 1 82 ? -0.066 2.528 17.341 1.00 95.88 82 LEU A N 1
ATOM 645 C CA . LEU A 1 82 ? 0.595 1.235 17.127 1.00 95.88 82 LEU A CA 1
ATOM 646 C C . LEU A 1 82 ? 0.552 0.362 18.391 1.00 95.88 82 LEU A C 1
ATOM 648 O O . LEU A 1 82 ? 0.286 -0.836 18.306 1.00 95.88 82 LEU A O 1
ATOM 652 N N . SER A 1 83 ? 0.737 0.965 19.567 1.00 96.25 83 SER A N 1
ATOM 653 C CA . SER A 1 83 ? 0.617 0.262 20.851 1.00 96.25 83 SER A CA 1
ATOM 654 C C . SER A 1 83 ? -0.813 -0.229 21.100 1.00 96.25 83 SER A C 1
ATOM 656 O O . SER A 1 83 ? -1.003 -1.368 21.523 1.00 96.25 83 SER A O 1
ATOM 658 N N . ALA A 1 84 ? -1.826 0.592 20.799 1.00 95.88 84 ALA A N 1
ATOM 659 C CA . ALA A 1 84 ? -3.239 0.223 20.923 1.00 95.88 84 ALA A CA 1
ATOM 660 C C . ALA A 1 84 ? -3.641 -0.910 19.965 1.00 95.88 84 ALA A C 1
ATOM 662 O O . ALA A 1 84 ? -4.494 -1.733 20.290 1.00 95.88 84 ALA A O 1
ATOM 663 N N . LEU A 1 85 ? -2.983 -0.987 18.808 1.00 95.75 85 LEU A N 1
ATOM 664 C CA . LEU A 1 85 ? -3.099 -2.088 17.853 1.00 95.75 85 LEU A CA 1
ATOM 665 C C . LEU A 1 85 ? -2.365 -3.369 18.295 1.00 95.75 85 LEU A C 1
ATOM 667 O O . LEU A 1 85 ? -2.452 -4.392 17.618 1.00 95.75 85 LEU A O 1
ATOM 671 N N . GLY A 1 86 ? -1.661 -3.338 19.430 1.00 95.06 86 GLY A N 1
ATOM 672 C CA . GLY A 1 86 ? -0.925 -4.478 19.978 1.00 95.06 86 GLY A CA 1
ATOM 673 C C . GLY A 1 86 ? 0.489 -4.646 19.419 1.00 95.06 86 GLY A C 1
ATOM 674 O O . GLY A 1 86 ? 1.099 -5.696 19.624 1.00 95.06 86 GLY A O 1
ATOM 675 N N . MET A 1 87 ? 1.022 -3.640 18.720 1.00 96.12 87 MET A N 1
ATOM 676 C CA . MET A 1 87 ? 2.409 -3.636 18.255 1.00 96.12 87 MET A CA 1
ATOM 677 C C . MET A 1 87 ? 3.368 -3.205 19.363 1.00 96.12 87 MET A C 1
ATOM 679 O O . MET A 1 87 ? 3.029 -2.397 20.225 1.00 96.12 87 MET A O 1
ATOM 683 N N . ALA A 1 88 ? 4.598 -3.715 19.306 1.00 94.56 88 ALA A N 1
ATOM 684 C CA . ALA A 1 88 ? 5.672 -3.333 20.218 1.00 94.56 88 ALA A CA 1
ATOM 685 C C . ALA A 1 88 ? 6.856 -2.727 19.458 1.00 94.56 88 ALA A C 1
ATOM 687 O O . ALA A 1 88 ? 7.186 -3.170 18.356 1.00 94.56 88 ALA A O 1
ATOM 688 N N . CYS A 1 89 ? 7.524 -1.749 20.074 1.00 93.94 89 CYS A N 1
ATOM 689 C CA . CYS A 1 89 ? 8.821 -1.255 19.618 1.00 93.94 89 CYS A CA 1
ATOM 690 C C . CYS A 1 89 ? 9.894 -2.301 19.954 1.00 93.94 89 CYS A C 1
ATOM 692 O O . CYS A 1 89 ? 10.257 -2.471 21.116 1.00 93.94 89 CYS A O 1
ATOM 694 N N . LEU A 1 90 ? 10.376 -3.021 18.941 1.00 91.19 90 LEU A N 1
ATOM 695 C CA . LEU A 1 90 ? 11.315 -4.134 19.109 1.00 91.19 90 LEU A CA 1
ATOM 696 C C . LEU A 1 90 ? 12.780 -3.712 19.026 1.00 91.19 90 LEU A C 1
ATOM 698 O O . LEU A 1 90 ? 13.667 -4.487 19.368 1.00 91.19 90 LEU A O 1
ATOM 702 N N . GLY A 1 91 ? 13.062 -2.503 18.557 1.00 88.75 91 GLY A N 1
ATOM 703 C CA . GLY A 1 91 ? 14.432 -2.031 18.459 1.00 88.75 91 GLY A CA 1
ATOM 704 C C . GLY A 1 91 ? 14.525 -0.629 17.895 1.00 88.75 91 GLY A C 1
ATOM 705 O O . GLY A 1 91 ? 13.631 -0.148 17.197 1.00 88.75 91 GLY A O 1
ATOM 706 N N . ARG A 1 92 ? 15.648 0.016 18.192 1.00 89.94 92 ARG A N 1
ATOM 707 C CA . ARG A 1 92 ? 16.036 1.297 17.606 1.00 89.94 92 ARG A CA 1
ATOM 708 C C . ARG A 1 92 ? 17.222 1.080 16.690 1.00 89.94 92 ARG A C 1
ATOM 710 O O . ARG A 1 92 ? 18.053 0.212 16.953 1.00 89.94 92 ARG A O 1
ATOM 717 N N . HIS A 1 93 ? 17.275 1.857 15.622 1.00 88.50 93 HIS A N 1
ATOM 718 C CA . HIS A 1 93 ? 18.372 1.793 14.680 1.00 88.50 93 HIS A CA 1
ATOM 719 C C . HIS A 1 93 ? 19.686 2.201 15.358 1.00 88.50 93 HIS A C 1
ATOM 721 O O . HIS A 1 93 ? 19.699 3.091 16.208 1.00 88.50 93 HIS A O 1
ATOM 727 N N . HIS A 1 94 ? 20.806 1.572 14.996 1.00 82.62 94 HIS A N 1
ATOM 728 C CA . HIS A 1 94 ? 22.077 1.802 15.696 1.00 82.62 94 HIS A CA 1
ATOM 729 C C . HIS A 1 94 ? 22.719 3.187 15.440 1.00 82.62 94 HIS A C 1
ATOM 731 O O . HIS A 1 94 ? 23.578 3.618 16.206 1.00 82.62 94 HIS A O 1
ATOM 737 N N . THR A 1 95 ? 22.323 3.882 14.367 1.00 82.19 95 THR A N 1
ATOM 738 C CA . THR A 1 95 ? 22.950 5.135 13.879 1.00 82.19 95 THR A CA 1
ATOM 739 C C . THR A 1 95 ? 21.950 6.199 13.448 1.00 82.19 95 THR A C 1
ATOM 741 O O . THR A 1 95 ? 22.327 7.360 13.353 1.00 82.19 95 THR A O 1
ATOM 744 N N . LEU A 1 96 ? 20.705 5.814 13.168 1.00 85.12 96 LEU A N 1
ATOM 745 C CA . LEU A 1 96 ? 19.671 6.703 12.645 1.00 85.12 96 LEU A CA 1
ATOM 746 C C . LEU A 1 96 ? 18.599 6.850 13.716 1.00 85.12 96 LEU A C 1
ATOM 748 O O . LEU A 1 96 ? 18.404 5.954 14.540 1.00 85.12 96 LEU A O 1
ATOM 752 N N . ASN A 1 97 ? 17.860 7.945 13.670 1.00 88.25 97 ASN A N 1
ATOM 753 C CA . ASN A 1 97 ? 16.667 8.156 14.470 1.00 88.25 97 ASN A CA 1
ATOM 754 C C . ASN A 1 97 ? 15.498 7.379 13.858 1.00 88.25 97 ASN A C 1
ATOM 756 O O . ASN A 1 97 ? 14.572 7.952 13.291 1.00 88.25 97 ASN A O 1
ATOM 760 N N . ALA A 1 98 ? 15.571 6.051 13.947 1.00 90.00 98 ALA A N 1
ATOM 761 C CA . ALA A 1 98 ? 14.528 5.158 13.473 1.00 90.00 98 ALA A CA 1
ATOM 762 C C . ALA A 1 98 ? 14.217 4.055 14.490 1.00 90.00 98 ALA A C 1
ATOM 764 O O . ALA A 1 98 ? 15.089 3.598 15.234 1.00 90.00 98 ALA A O 1
ATOM 765 N N . GLU A 1 99 ? 12.968 3.607 14.513 1.00 92.31 99 GLU A N 1
ATOM 766 C CA . GLU A 1 99 ? 12.484 2.549 15.395 1.00 92.31 99 GLU A CA 1
ATOM 767 C C . GLU A 1 99 ? 11.631 1.532 14.645 1.00 92.31 99 GLU A C 1
ATOM 769 O O . GLU A 1 99 ? 10.827 1.881 13.782 1.00 92.31 99 GLU A O 1
ATOM 774 N N . ARG A 1 100 ? 11.809 0.257 14.990 1.00 93.56 100 ARG A N 1
ATOM 775 C CA . ARG A 1 100 ? 11.053 -0.853 14.417 1.00 93.56 100 ARG A CA 1
ATOM 776 C C . ARG A 1 100 ? 9.907 -1.230 15.344 1.00 93.56 100 ARG A C 1
ATOM 778 O O . ARG A 1 100 ? 10.137 -1.653 16.477 1.00 93.56 100 ARG A O 1
ATOM 785 N N . TRP A 1 101 ? 8.694 -1.167 14.817 1.00 95.12 101 TRP A N 1
ATOM 786 C CA . TRP A 1 101 ? 7.467 -1.636 15.448 1.00 95.12 101 TRP A CA 1
ATOM 787 C C . TRP A 1 101 ? 6.959 -2.894 14.755 1.00 95.12 101 TRP A C 1
ATOM 789 O O . TRP A 1 101 ? 6.912 -2.939 13.525 1.00 95.12 101 TRP A O 1
ATOM 799 N N . ALA A 1 102 ? 6.562 -3.909 15.524 1.00 95.06 102 ALA A N 1
ATOM 800 C CA . ALA A 1 102 ? 6.029 -5.140 14.944 1.00 95.06 102 ALA A CA 1
ATOM 801 C C . ALA A 1 102 ? 4.964 -5.839 15.804 1.00 95.06 102 ALA A C 1
ATOM 803 O O . ALA A 1 102 ? 4.962 -5.723 17.032 1.00 95.06 102 ALA A O 1
ATOM 804 N N . ALA A 1 103 ? 4.089 -6.585 15.125 1.00 95.50 103 ALA A N 1
ATOM 805 C CA . ALA A 1 103 ? 3.178 -7.604 15.656 1.00 95.50 103 ALA A CA 1
ATOM 806 C C . ALA A 1 103 ? 2.842 -8.591 14.530 1.00 95.50 103 ALA A C 1
ATOM 808 O O . ALA A 1 103 ? 2.611 -8.160 13.400 1.00 95.50 103 ALA A O 1
ATOM 809 N N . GLY A 1 104 ? 2.821 -9.895 14.821 1.00 94.25 104 GLY A N 1
ATOM 810 C CA . GLY A 1 104 ? 2.703 -10.911 13.769 1.00 94.25 104 GLY A CA 1
ATOM 811 C C . GLY A 1 104 ? 3.787 -10.735 12.692 1.00 94.25 104 GLY A C 1
ATOM 812 O O . GLY A 1 104 ? 4.962 -10.551 13.015 1.00 94.25 104 GLY A O 1
ATOM 813 N N . ASP A 1 105 ? 3.380 -10.731 11.425 1.00 93.88 105 ASP A N 1
ATOM 814 C CA . ASP A 1 105 ? 4.222 -10.446 10.255 1.00 93.88 105 ASP A CA 1
ATOM 815 C C . ASP A 1 105 ? 4.241 -8.944 9.878 1.00 93.88 105 ASP A C 1
ATOM 817 O O . ASP A 1 105 ? 4.936 -8.544 8.939 1.00 93.88 105 ASP A O 1
ATOM 821 N N . VAL A 1 106 ? 3.523 -8.074 10.601 1.00 96.44 106 VAL A N 1
ATOM 822 C CA . VAL A 1 106 ? 3.535 -6.623 10.355 1.00 96.44 106 VAL A CA 1
ATOM 823 C C . VAL A 1 106 ? 4.827 -6.016 10.893 1.00 96.44 106 VAL A C 1
ATOM 825 O O . VAL A 1 106 ? 5.120 -6.118 12.083 1.00 96.44 106 VAL A O 1
ATOM 828 N N . ASN A 1 107 ? 5.574 -5.321 10.033 1.00 95.38 107 ASN A N 1
ATOM 829 C CA . ASN A 1 107 ? 6.772 -4.570 10.409 1.00 95.38 107 ASN A CA 1
ATOM 830 C C . ASN A 1 107 ? 6.681 -3.136 9.881 1.00 95.38 107 ASN A C 1
ATOM 832 O O . ASN A 1 107 ? 6.571 -2.918 8.674 1.00 95.38 107 ASN A O 1
ATOM 836 N N . LEU A 1 108 ? 6.765 -2.162 10.782 1.00 95.94 108 LEU A N 1
ATOM 837 C CA . LEU A 1 108 ? 6.783 -0.738 10.462 1.00 95.94 108 LEU A CA 1
ATOM 838 C C . LEU A 1 108 ? 8.072 -0.121 11.002 1.00 95.94 108 LEU A C 1
ATOM 840 O O . LEU A 1 108 ? 8.410 -0.297 12.172 1.00 95.94 108 LEU A O 1
ATOM 844 N N . VAL A 1 109 ? 8.792 0.602 10.154 1.00 94.38 109 VAL A N 1
ATOM 845 C CA . VAL A 1 109 ? 9.978 1.370 10.533 1.00 94.38 109 VAL A CA 1
ATOM 846 C C . VAL A 1 109 ? 9.576 2.835 10.584 1.00 94.38 109 VAL A C 1
ATOM 848 O O . VAL A 1 109 ? 9.286 3.427 9.549 1.00 94.38 109 VAL A O 1
ATOM 851 N N . LEU A 1 110 ? 9.534 3.418 11.780 1.00 93.69 110 LEU A N 1
ATOM 852 C CA . LEU A 1 110 ? 9.277 4.846 11.958 1.00 93.69 110 LEU A CA 1
ATOM 853 C C . LEU A 1 110 ? 10.613 5.575 11.952 1.00 93.69 110 LEU A C 1
ATOM 855 O O . LEU A 1 110 ? 11.451 5.316 12.812 1.00 93.69 110 LEU A O 1
ATOM 859 N N . ASN A 1 111 ? 10.817 6.460 10.988 1.00 90.56 111 ASN A N 1
ATOM 860 C CA . ASN A 1 111 ? 12.065 7.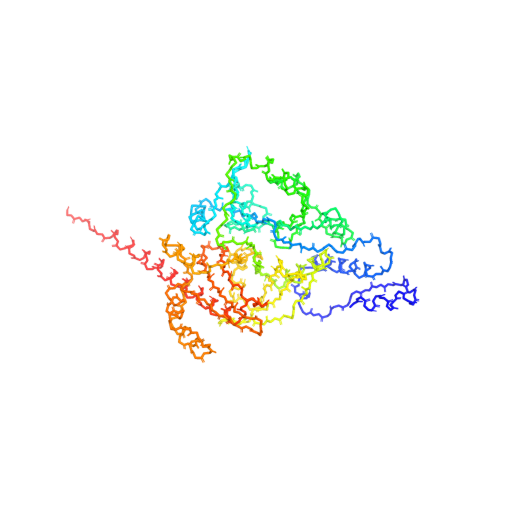171 10.760 1.00 90.56 111 ASN A CA 1
ATOM 861 C C . ASN A 1 111 ? 11.834 8.681 10.902 1.00 90.56 111 ASN A C 1
ATOM 863 O O . ASN A 1 111 ? 11.018 9.260 10.191 1.00 90.56 111 ASN A O 1
ATOM 867 N N . THR A 1 112 ? 12.548 9.319 11.826 1.00 88.56 112 THR A N 1
ATOM 868 C CA . THR A 1 112 ? 12.437 10.757 12.120 1.00 88.56 112 THR A CA 1
ATOM 869 C C . THR A 1 112 ? 13.679 11.537 11.695 1.00 88.56 112 THR A C 1
ATOM 871 O O . THR A 1 112 ? 13.928 12.636 12.188 1.00 88.56 112 THR A O 1
ATOM 874 N N . GLU A 1 113 ? 14.516 10.963 10.829 1.00 81.00 113 GLU A N 1
ATOM 875 C CA . GLU A 1 113 ? 15.646 11.675 10.242 1.00 81.00 113 GLU A CA 1
ATOM 876 C C . GLU A 1 113 ? 15.162 12.807 9.332 1.00 81.00 113 GLU A C 1
ATOM 878 O O . GLU A 1 113 ? 14.463 12.585 8.344 1.00 81.00 113 GLU A O 1
ATOM 883 N N . SER A 1 114 ? 15.617 14.032 9.593 1.00 65.88 114 SER A N 1
ATOM 884 C CA . SER A 1 114 ? 15.293 15.199 8.758 1.00 65.88 114 SER A CA 1
ATOM 885 C C . SER A 1 114 ? 15.861 15.099 7.336 1.00 65.88 114 SER A C 1
ATOM 887 O O . SER A 1 114 ? 15.387 15.764 6.422 1.00 65.88 114 SER A O 1
ATOM 889 N N . SER A 1 115 ? 16.864 14.243 7.120 1.00 59.78 115 SER A N 1
ATOM 890 C CA . SER A 1 115 ? 17.402 13.931 5.790 1.00 59.78 115 SER A CA 1
ATOM 891 C C . SER A 1 115 ? 16.515 12.976 4.976 1.00 59.78 115 SER A C 1
ATOM 893 O O . SER A 1 115 ? 16.712 12.836 3.768 1.00 59.78 115 SER A O 1
ATOM 895 N N . PHE A 1 116 ? 15.541 12.311 5.610 1.00 55.72 116 PHE A N 1
ATOM 896 C CA . PHE A 1 116 ? 14.621 11.382 4.948 1.00 55.72 116 PHE A CA 1
ATOM 897 C C . PHE A 1 116 ? 13.368 12.068 4.400 1.00 55.72 116 PHE A C 1
ATOM 899 O O . PHE A 1 116 ? 12.869 11.639 3.359 1.00 55.72 116 PHE A O 1
ATOM 906 N N . THR A 1 117 ? 12.897 13.149 5.027 1.00 49.78 117 THR A N 1
ATOM 907 C CA . THR A 1 117 ? 11.753 13.941 4.534 1.00 49.78 117 THR A CA 1
ATOM 908 C C . THR A 1 117 ? 12.055 14.580 3.171 1.00 49.78 117 THR A C 1
ATOM 910 O O . THR A 1 117 ? 11.203 14.602 2.290 1.00 49.78 117 THR A O 1
ATOM 913 N N . GLY A 1 118 ? 13.319 14.933 2.907 1.00 49.09 118 GLY A N 1
ATOM 914 C CA . GLY A 1 118 ? 13.781 15.429 1.602 1.00 49.09 118 GLY A CA 1
ATOM 915 C C . GLY A 1 118 ? 13.927 14.385 0.481 1.00 49.09 118 GLY A C 1
ATOM 916 O O . GLY A 1 118 ? 14.279 14.756 -0.639 1.00 49.09 118 GLY A O 1
ATOM 917 N N . ARG A 1 119 ? 13.694 13.085 0.733 1.00 56.12 119 ARG A N 1
ATOM 918 C CA . ARG A 1 119 ? 13.855 12.028 -0.295 1.00 56.12 119 ARG A CA 1
ATOM 919 C C . ARG A 1 119 ? 12.727 11.967 -1.297 1.00 56.12 119 ARG A C 1
ATOM 921 O O . ARG A 1 119 ? 12.930 11.455 -2.399 1.00 56.12 119 ARG A O 1
ATOM 928 N N . VAL A 1 120 ? 11.558 12.463 -0.910 1.00 56.16 120 VAL A N 1
ATOM 929 C CA . VAL A 1 120 ? 10.442 12.593 -1.828 1.00 56.16 120 VAL A CA 1
ATOM 930 C C . VAL A 1 120 ? 10.180 14.078 -2.047 1.00 56.16 120 VAL A C 1
ATOM 932 O O . VAL A 1 120 ? 9.759 14.761 -1.114 1.00 56.16 120 VAL A O 1
ATOM 935 N N . PRO A 1 121 ? 10.481 14.609 -3.245 1.00 48.31 121 PRO A N 1
ATOM 936 C CA . PRO A 1 121 ? 10.374 16.037 -3.516 1.00 48.31 121 PRO A CA 1
ATOM 937 C C . PRO A 1 121 ? 8.994 16.598 -3.148 1.00 48.31 121 PRO A C 1
ATOM 939 O O . PRO A 1 121 ? 7.976 16.070 -3.585 1.00 48.31 121 PRO A O 1
ATOM 942 N N . GLY A 1 122 ? 8.968 17.683 -2.366 1.00 54.09 122 GLY A N 1
ATOM 943 C CA . GLY A 1 122 ? 7.739 18.404 -2.015 1.00 54.09 122 GLY A CA 1
ATOM 944 C C . GLY A 1 122 ? 6.937 17.835 -0.838 1.00 54.09 122 GLY A C 1
ATOM 945 O O . GLY A 1 122 ? 5.813 18.289 -0.626 1.00 54.09 122 GLY A O 1
ATOM 946 N N . ARG A 1 123 ? 7.484 16.873 -0.078 1.00 64.62 123 ARG A N 1
ATOM 947 C CA . ARG A 1 123 ? 6.799 16.249 1.064 1.00 64.62 123 ARG A CA 1
ATOM 948 C C . ARG A 1 123 ? 7.372 16.701 2.417 1.00 64.62 123 ARG A C 1
ATOM 950 O O . ARG A 1 123 ? 8.328 16.116 2.910 1.00 64.62 123 ARG A O 1
ATOM 957 N N . ASP A 1 124 ? 6.708 17.670 3.046 1.00 67.69 124 ASP A N 1
ATOM 958 C CA . ASP A 1 124 ? 6.916 18.056 4.456 1.00 67.69 124 ASP A CA 1
ATOM 959 C C . ASP A 1 124 ? 5.780 17.475 5.327 1.00 67.69 124 ASP A C 1
ATOM 961 O O . ASP A 1 124 ? 4.946 18.210 5.869 1.00 67.69 124 ASP A O 1
ATOM 965 N N . ALA A 1 125 ? 5.641 16.145 5.344 1.00 77.56 125 ALA A N 1
ATOM 966 C CA . ALA A 1 125 ? 4.577 15.452 6.076 1.00 77.56 125 ALA A CA 1
ATOM 967 C C . ALA A 1 125 ? 4.936 13.996 6.405 1.00 77.56 125 ALA A C 1
ATOM 969 O O . ALA A 1 125 ? 5.711 13.356 5.689 1.00 77.56 125 ALA A O 1
ATOM 970 N N . THR A 1 126 ? 4.287 13.446 7.437 1.00 86.69 126 THR A N 1
ATOM 971 C CA . THR A 1 126 ? 4.369 12.019 7.773 1.00 86.69 126 THR A CA 1
ATOM 972 C C . THR A 1 126 ? 3.861 11.150 6.620 1.00 86.69 126 THR A C 1
ATOM 974 O O . THR A 1 126 ? 2.748 11.320 6.117 1.00 86.69 126 THR A O 1
ATOM 977 N N . ALA A 1 127 ? 4.689 10.204 6.184 1.00 87.62 127 ALA A N 1
ATOM 978 C CA . ALA A 1 127 ? 4.597 9.604 4.863 1.00 87.62 127 ALA A CA 1
ATOM 979 C C . ALA A 1 127 ? 5.187 8.195 4.819 1.00 87.62 127 ALA A C 1
ATOM 981 O O . ALA A 1 127 ? 6.283 7.978 5.325 1.00 87.62 127 ALA A O 1
ATOM 982 N N . VAL A 1 128 ? 4.540 7.263 4.112 1.00 90.81 128 VAL A N 1
ATOM 983 C CA . VAL A 1 128 ? 5.219 6.022 3.707 1.00 90.81 128 VAL A CA 1
ATOM 984 C C . VAL A 1 128 ? 6.220 6.369 2.606 1.00 90.81 128 VAL A C 1
ATOM 986 O O . VAL A 1 128 ? 5.842 6.843 1.533 1.00 90.81 128 VAL A O 1
ATOM 989 N N . THR A 1 129 ? 7.503 6.163 2.884 1.00 88.94 129 THR A N 1
ATOM 990 C CA . THR A 1 129 ? 8.611 6.510 1.983 1.00 88.94 129 THR A CA 1
ATOM 991 C C . THR A 1 129 ? 9.230 5.291 1.325 1.00 88.94 129 THR A C 1
ATOM 993 O O . THR A 1 129 ? 9.814 5.427 0.247 1.00 88.94 129 THR A O 1
ATOM 996 N N . ALA A 1 130 ? 9.064 4.103 1.909 1.00 91.19 130 ALA A N 1
ATOM 997 C CA . ALA A 1 130 ? 9.483 2.871 1.268 1.00 91.19 130 ALA A CA 1
ATOM 998 C C . ALA A 1 130 ? 8.612 1.661 1.613 1.00 91.19 130 ALA A C 1
ATOM 1000 O O . ALA A 1 130 ? 8.007 1.575 2.683 1.00 91.19 130 ALA A O 1
ATOM 1001 N N . ILE A 1 131 ? 8.601 0.702 0.691 1.00 95.25 131 ILE A N 1
ATOM 1002 C CA . ILE A 1 131 ? 7.909 -0.578 0.798 1.00 95.25 131 ILE A CA 1
ATOM 1003 C C . ILE A 1 131 ? 8.947 -1.685 0.613 1.00 95.25 131 ILE A C 1
ATOM 1005 O O . ILE A 1 131 ? 9.612 -1.753 -0.420 1.00 95.25 131 ILE A O 1
ATOM 1009 N N . GLY A 1 132 ? 9.090 -2.560 1.607 1.00 95.19 132 GLY A N 1
ATOM 1010 C CA . GLY A 1 132 ? 9.869 -3.788 1.483 1.00 95.19 132 GLY A CA 1
ATOM 1011 C C . GLY A 1 132 ? 9.035 -4.877 0.817 1.00 95.19 132 GLY A C 1
ATOM 1012 O O . GLY A 1 132 ? 8.040 -5.320 1.384 1.00 95.19 132 GLY A O 1
ATOM 1013 N N . LEU A 1 133 ? 9.430 -5.324 -0.371 1.00 96.69 133 LEU A N 1
ATOM 1014 C CA . LEU A 1 133 ? 8.769 -6.376 -1.138 1.00 96.69 133 LEU A CA 1
ATOM 1015 C C . LEU A 1 133 ? 9.553 -7.679 -0.992 1.00 96.69 133 LEU A C 1
ATOM 1017 O O . LEU A 1 133 ? 10.700 -7.773 -1.439 1.00 96.69 133 LEU A O 1
ATOM 1021 N N . ARG A 1 134 ? 8.929 -8.688 -0.375 1.00 95.75 134 ARG A N 1
ATOM 1022 C CA . ARG A 1 134 ? 9.540 -10.012 -0.243 1.00 95.75 134 ARG A CA 1
ATOM 1023 C C . ARG A 1 134 ? 9.364 -10.798 -1.534 1.00 95.75 134 ARG A C 1
ATOM 1025 O O . ARG A 1 134 ? 8.242 -10.925 -2.023 1.00 95.75 134 ARG A O 1
ATOM 1032 N N . VAL A 1 135 ? 10.450 -11.342 -2.066 1.00 95.88 135 VAL A N 1
ATOM 1033 C CA . VAL A 1 135 ? 10.462 -12.181 -3.271 1.00 95.88 135 VAL A CA 1
ATOM 1034 C C . VAL A 1 135 ? 11.335 -13.414 -3.050 1.00 95.88 135 VAL A C 1
ATOM 1036 O O . VAL A 1 135 ? 12.242 -13.397 -2.221 1.00 95.88 135 VAL A O 1
ATOM 1039 N N . GLY A 1 136 ? 11.120 -14.464 -3.844 1.00 93.38 136 GLY A N 1
ATOM 1040 C CA . GLY A 1 136 ? 11.937 -15.679 -3.757 1.00 93.38 136 GLY A CA 1
ATOM 1041 C C . GLY A 1 136 ? 13.394 -15.492 -4.208 1.00 93.38 136 GLY A C 1
ATOM 1042 O O . GLY A 1 136 ? 14.279 -16.210 -3.748 1.00 93.38 136 GLY A O 1
ATOM 1043 N N . ASN A 1 137 ? 13.666 -14.536 -5.107 1.00 93.75 137 ASN A N 1
ATOM 1044 C CA . ASN A 1 137 ? 15.017 -14.233 -5.587 1.00 93.75 137 ASN A CA 1
ATOM 1045 C C . ASN A 1 137 ? 15.160 -12.744 -5.944 1.00 93.75 137 ASN A C 1
ATOM 1047 O O . ASN A 1 137 ? 14.747 -12.306 -7.023 1.00 93.75 137 ASN A O 1
ATOM 1051 N N . ALA A 1 138 ? 15.765 -11.963 -5.044 1.00 93.81 138 ALA A N 1
ATOM 1052 C CA . ALA A 1 138 ? 15.941 -10.525 -5.240 1.00 93.81 138 ALA A CA 1
ATOM 1053 C C . ALA A 1 138 ? 16.874 -10.203 -6.422 1.00 93.81 138 ALA A C 1
ATOM 1055 O O . ALA A 1 138 ? 16.617 -9.262 -7.172 1.00 93.81 138 ALA A O 1
ATOM 1056 N N . TYR A 1 139 ? 17.915 -11.014 -6.641 1.00 93.31 139 TYR A N 1
ATOM 1057 C CA . TYR A 1 139 ? 18.870 -10.820 -7.736 1.00 93.31 139 TYR A CA 1
ATOM 1058 C C . TYR A 1 139 ? 18.199 -10.898 -9.115 1.00 93.31 139 TYR A C 1
ATOM 1060 O O . TYR A 1 139 ? 18.399 -10.015 -9.948 1.00 93.31 139 TYR A O 1
ATOM 1068 N N . GLU A 1 140 ? 17.368 -11.915 -9.357 1.00 95.69 140 GLU A N 1
ATOM 1069 C CA . GLU A 1 140 ? 16.665 -12.055 -10.641 1.00 95.69 140 GLU A CA 1
ATOM 1070 C C . GLU A 1 140 ? 15.619 -10.947 -10.848 1.00 95.69 140 GLU A C 1
ATOM 1072 O O . GLU A 1 140 ? 15.455 -10.463 -11.970 1.00 95.69 140 GLU A O 1
ATOM 1077 N N . ALA A 1 141 ? 14.962 -10.483 -9.779 1.00 96.56 141 ALA A N 1
ATOM 1078 C CA . ALA A 1 141 ? 14.039 -9.350 -9.846 1.00 96.56 141 ALA A CA 1
ATOM 1079 C C . ALA A 1 141 ? 14.755 -8.037 -10.224 1.00 96.56 141 ALA A C 1
ATOM 1081 O O . ALA A 1 141 ? 14.300 -7.335 -11.130 1.00 96.56 141 ALA A O 1
ATOM 1082 N N . PHE A 1 142 ? 15.907 -7.736 -9.612 1.00 96.00 142 PHE A N 1
ATOM 1083 C CA . PHE A 1 142 ? 16.722 -6.570 -9.980 1.00 96.00 142 PHE A CA 1
ATOM 1084 C C . PHE A 1 142 ? 17.284 -6.677 -11.394 1.00 96.00 142 PHE A C 1
ATOM 1086 O O . PHE A 1 142 ? 17.183 -5.732 -12.172 1.00 96.00 142 PHE A O 1
ATOM 1093 N N . LYS A 1 143 ? 17.812 -7.844 -11.769 1.00 95.94 143 LYS A N 1
ATOM 1094 C CA . LYS A 1 143 ? 18.317 -8.092 -13.123 1.00 95.94 143 LYS A CA 1
ATOM 1095 C C . LYS A 1 143 ? 17.228 -7.898 -14.176 1.00 95.94 143 LYS A C 1
ATOM 1097 O O . LYS A 1 143 ? 17.497 -7.349 -15.243 1.00 95.94 143 LYS A O 1
ATOM 1102 N N . ARG A 1 144 ? 15.991 -8.318 -13.893 1.00 97.12 144 ARG A N 1
ATOM 1103 C CA . ARG A 1 144 ? 14.843 -8.030 -14.759 1.00 97.12 144 ARG A CA 1
ATOM 1104 C C . ARG A 1 144 ? 14.553 -6.530 -14.824 1.00 97.12 144 ARG A C 1
ATOM 1106 O O . ARG A 1 144 ? 14.389 -6.015 -15.925 1.00 97.12 144 ARG A O 1
ATOM 1113 N N . ALA A 1 145 ? 14.499 -5.840 -13.686 1.00 97.19 145 ALA A N 1
ATOM 1114 C CA . ALA A 1 145 ? 14.240 -4.402 -13.630 1.00 97.19 145 ALA A CA 1
ATOM 1115 C C . ALA A 1 145 ? 15.267 -3.592 -14.449 1.00 97.19 145 ALA A C 1
ATOM 1117 O O . ALA A 1 145 ? 14.868 -2.786 -15.291 1.00 97.19 145 ALA A O 1
ATOM 1118 N N . ASP A 1 146 ? 16.561 -3.884 -14.288 1.00 96.19 146 ASP A N 1
ATOM 1119 C CA . ASP A 1 146 ? 17.662 -3.285 -15.058 1.00 96.19 146 ASP A CA 1
ATOM 1120 C C . ASP A 1 146 ? 17.475 -3.491 -16.569 1.00 96.19 146 ASP A C 1
ATOM 1122 O O . ASP A 1 146 ? 17.437 -2.535 -17.345 1.00 96.19 146 ASP A O 1
ATOM 1126 N N . LYS A 1 147 ? 17.232 -4.738 -16.999 1.00 96.44 147 LYS A N 1
ATOM 1127 C CA . LYS A 1 147 ? 17.009 -5.068 -18.418 1.00 96.44 147 LYS A CA 1
ATOM 1128 C C . LYS A 1 147 ? 15.778 -4.405 -19.031 1.00 96.44 147 LYS A C 1
ATOM 1130 O O . LYS A 1 147 ? 15.715 -4.261 -20.251 1.00 96.44 147 LYS A O 1
ATOM 1135 N N . LEU A 1 148 ? 14.803 -4.025 -18.210 1.00 96.88 148 LEU A N 1
ATOM 1136 C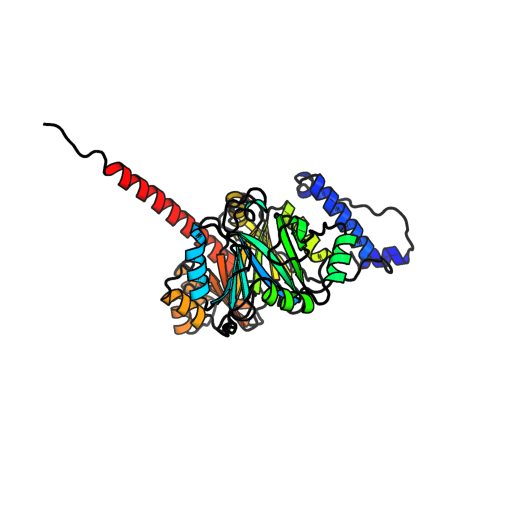 CA . LEU A 1 148 ? 13.609 -3.301 -18.638 1.00 96.88 148 LEU A CA 1
ATOM 1137 C C . LEU A 1 148 ? 13.801 -1.775 -18.632 1.00 96.88 148 LEU A C 1
ATOM 1139 O O . LEU A 1 148 ? 12.907 -1.064 -19.086 1.00 96.88 148 LEU A O 1
ATOM 1143 N N . GLY A 1 149 ? 14.943 -1.263 -18.162 1.00 95.25 149 GLY A N 1
ATOM 1144 C CA . GLY A 1 149 ? 15.238 0.171 -18.101 1.00 95.25 149 GLY A CA 1
ATOM 1145 C C . GLY A 1 149 ? 14.687 0.863 -16.850 1.00 95.25 149 GLY A C 1
ATOM 1146 O O . GLY A 1 149 ? 14.315 2.043 -16.898 1.00 95.25 149 GLY A O 1
ATOM 1147 N N . TYR A 1 150 ? 14.572 0.136 -15.736 1.00 94.81 150 TYR A N 1
ATOM 1148 C CA . TYR A 1 150 ? 14.329 0.734 -14.424 1.00 94.81 150 TYR A CA 1
ATOM 1149 C C . TYR A 1 150 ? 15.653 1.035 -13.730 1.00 94.81 150 TYR A C 1
ATOM 1151 O O . TYR A 1 150 ? 16.581 0.235 -13.758 1.00 94.81 150 TYR A O 1
ATOM 1159 N N . GLU A 1 151 ? 15.714 2.205 -13.106 1.00 88.19 151 GLU A N 1
ATOM 1160 C CA . GLU A 1 151 ? 16.862 2.631 -12.317 1.00 88.19 151 GLU A CA 1
ATOM 1161 C C . GLU A 1 151 ? 16.884 1.854 -10.998 1.00 88.19 151 GLU A C 1
ATOM 1163 O O . GLU A 1 151 ? 15.897 1.847 -10.252 1.00 88.19 151 GLU A O 1
ATOM 1168 N N . ILE A 1 152 ? 18.008 1.188 -10.745 1.00 91.06 152 ILE A N 1
ATOM 1169 C CA . ILE A 1 152 ? 18.304 0.573 -9.458 1.00 91.06 152 ILE A CA 1
ATOM 1170 C C . ILE A 1 152 ? 18.961 1.641 -8.602 1.00 91.06 152 ILE A C 1
ATOM 1172 O O . ILE A 1 152 ? 19.921 2.280 -9.013 1.00 91.06 152 ILE A O 1
ATOM 1176 N N . VAL A 1 153 ? 18.402 1.822 -7.418 1.00 87.56 153 VAL A N 1
ATOM 1177 C CA . VAL A 1 153 ? 18.896 2.741 -6.411 1.00 87.56 153 VAL A CA 1
ATOM 1178 C C . VAL A 1 153 ? 19.789 1.952 -5.470 1.00 87.56 153 VAL A C 1
ATOM 1180 O O . VAL A 1 153 ? 19.317 1.017 -4.813 1.00 87.56 153 VAL A O 1
ATOM 1183 N N . GLU A 1 154 ? 21.063 2.325 -5.401 1.00 82.75 154 GLU A N 1
ATOM 1184 C CA . GLU A 1 154 ? 22.032 1.620 -4.564 1.00 82.75 154 GLU A CA 1
ATOM 1185 C C . GLU A 1 154 ? 22.035 2.141 -3.114 1.00 82.75 154 GLU A C 1
ATOM 1187 O O . GLU A 1 154 ? 21.715 3.311 -2.866 1.00 82.75 154 GLU A O 1
ATOM 1192 N N . PRO A 1 155 ? 22.394 1.296 -2.127 1.00 72.88 155 PRO A N 1
ATOM 1193 C CA . PRO A 1 155 ? 22.393 1.644 -0.706 1.00 72.88 155 PRO A CA 1
ATOM 1194 C C . PRO A 1 155 ? 23.048 2.985 -0.351 1.00 72.88 155 PRO A C 1
ATOM 1196 O O . PRO A 1 155 ? 22.558 3.707 0.524 1.00 72.88 155 PRO A O 1
ATOM 1199 N N . GLU A 1 156 ? 24.166 3.301 -1.007 1.00 68.38 156 GLU A N 1
ATOM 1200 C CA . GLU A 1 156 ? 24.978 4.493 -0.768 1.00 68.38 156 GLU A CA 1
ATOM 1201 C C . GLU A 1 156 ? 24.279 5.778 -1.228 1.00 68.38 156 GLU A C 1
ATOM 1203 O O . GLU A 1 156 ? 24.472 6.833 -0.626 1.00 68.38 156 GLU A O 1
ATOM 1208 N N . GLU A 1 157 ? 23.444 5.695 -2.264 1.00 61.94 157 GLU A N 1
ATOM 1209 C CA . GLU A 1 157 ? 22.774 6.845 -2.884 1.00 61.94 157 GLU A CA 1
ATOM 1210 C C . GLU A 1 157 ? 21.599 7.344 -2.052 1.00 61.94 157 GLU A C 1
ATOM 1212 O O . GLU A 1 157 ? 21.254 8.526 -2.064 1.00 61.94 157 GLU A O 1
ATOM 1217 N N . VAL A 1 158 ? 20.983 6.434 -1.305 1.00 59.19 158 VAL A N 1
ATOM 1218 C CA . VAL A 1 158 ? 19.803 6.721 -0.501 1.00 59.19 158 VAL A CA 1
ATOM 1219 C C . VAL A 1 158 ? 20.070 6.559 0.970 1.00 59.19 158 VAL A C 1
ATOM 1221 O O . VAL A 1 158 ? 19.106 6.320 1.665 1.00 59.19 158 VAL A O 1
ATOM 1224 N N . GLY A 1 159 ? 21.309 6.634 1.473 1.00 56.50 159 GLY A N 1
ATOM 1225 C CA . GLY A 1 159 ? 21.614 6.553 2.914 1.00 56.50 159 GLY A CA 1
ATOM 1226 C C . GLY A 1 159 ? 20.689 5.594 3.677 1.00 56.50 159 GLY A C 1
ATOM 1227 O O . GLY A 1 159 ? 20.067 6.000 4.663 1.00 56.50 159 GLY A O 1
ATOM 1228 N N . ALA A 1 160 ? 20.423 4.418 3.094 1.00 56.00 160 ALA A N 1
ATOM 1229 C CA . ALA A 1 160 ? 19.284 3.607 3.494 1.00 56.00 160 ALA A CA 1
ATOM 1230 C C . ALA A 1 160 ? 19.576 3.019 4.866 1.00 56.00 160 ALA A C 1
ATOM 1232 O O . ALA A 1 160 ? 20.656 2.468 5.089 1.00 56.00 160 ALA A O 1
ATOM 1233 N N . SER A 1 161 ? 18.585 3.065 5.752 1.00 56.34 161 SER A N 1
ATOM 1234 C CA . SER A 1 161 ? 18.617 2.412 7.064 1.00 56.34 161 SER A CA 1
ATOM 1235 C C . SER A 1 161 ? 18.884 0.904 6.962 1.00 56.34 161 SER A C 1
ATOM 1237 O O . SER A 1 161 ? 19.212 0.258 7.944 1.00 56.34 161 SER A O 1
ATOM 1239 N N . HIS A 1 162 ? 18.750 0.306 5.775 1.00 61.94 162 HIS A N 1
ATOM 1240 C CA . HIS A 1 162 ? 18.791 -1.145 5.603 1.00 61.94 162 HIS A CA 1
ATOM 1241 C C . HIS A 1 162 ? 19.961 -1.670 4.760 1.00 61.94 162 HIS A C 1
ATOM 1243 O O . HIS A 1 162 ? 20.114 -2.885 4.619 1.00 61.94 162 HIS A O 1
ATOM 1249 N N . ARG A 1 163 ? 20.806 -0.785 4.208 1.00 68.56 163 ARG A N 1
ATOM 1250 C CA . ARG A 1 163 ? 21.820 -1.107 3.180 1.00 68.56 163 ARG A CA 1
ATOM 1251 C C . ARG A 1 163 ? 21.297 -2.055 2.086 1.00 68.56 163 ARG A C 1
ATOM 1253 O O . ARG A 1 163 ? 21.956 -3.032 1.728 1.00 68.56 163 ARG A O 1
ATOM 1260 N N . MET A 1 164 ? 20.076 -1.804 1.626 1.00 77.81 164 MET A N 1
ATOM 1261 C CA . MET A 1 164 ? 19.383 -2.588 0.605 1.00 77.81 164 MET A CA 1
ATOM 1262 C C . MET A 1 164 ? 19.288 -1.773 -0.680 1.00 77.81 164 MET A C 1
ATOM 1264 O O . MET A 1 164 ? 19.021 -0.572 -0.614 1.00 77.81 164 MET A O 1
ATOM 1268 N N . SER A 1 165 ? 19.469 -2.426 -1.826 1.00 86.81 165 SER A N 1
ATOM 1269 C CA . SER A 1 165 ? 19.136 -1.827 -3.118 1.00 86.81 165 SER A CA 1
ATOM 1270 C C . SER A 1 165 ? 17.612 -1.712 -3.250 1.00 86.81 165 SER A C 1
ATOM 1272 O O . SER A 1 165 ? 16.853 -2.476 -2.639 1.00 86.81 165 SER A O 1
ATOM 1274 N N . ALA A 1 166 ? 17.150 -0.747 -4.035 1.00 91.25 166 ALA A N 1
ATOM 1275 C CA . ALA A 1 166 ? 15.732 -0.473 -4.226 1.00 91.25 166 ALA A CA 1
ATOM 1276 C C . ALA A 1 166 ? 15.421 -0.090 -5.673 1.00 91.25 166 ALA A C 1
ATOM 1278 O O . ALA A 1 166 ? 16.307 0.182 -6.476 1.00 91.25 166 ALA A O 1
ATOM 1279 N N . LEU A 1 167 ? 14.134 -0.029 -5.993 1.00 92.50 167 LEU A N 1
ATOM 1280 C CA . LEU A 1 167 ? 13.634 0.649 -7.182 1.00 92.50 167 LEU A CA 1
ATOM 1281 C C . LEU A 1 167 ? 12.969 1.957 -6.775 1.00 92.50 167 LEU A C 1
ATOM 1283 O O . LEU A 1 167 ? 12.229 1.996 -5.792 1.00 92.50 167 LEU A O 1
ATOM 1287 N N . ARG A 1 168 ? 13.168 3.014 -7.562 1.00 89.75 168 ARG A N 1
ATOM 1288 C CA . ARG A 1 168 ? 12.411 4.256 -7.394 1.00 89.75 168 ARG A CA 1
ATOM 1289 C C . ARG A 1 168 ? 11.029 4.115 -8.029 1.00 89.75 168 ARG A C 1
ATOM 1291 O O . ARG A 1 168 ? 10.915 3.788 -9.212 1.00 89.75 168 ARG A O 1
ATOM 1298 N N . ASN A 1 169 ? 9.986 4.356 -7.247 1.00 89.50 169 ASN A N 1
ATOM 1299 C CA . ASN A 1 169 ? 8.616 4.449 -7.737 1.00 89.50 169 ASN A CA 1
ATOM 1300 C C . ASN A 1 169 ? 8.357 5.850 -8.305 1.00 89.50 169 ASN A C 1
ATOM 1302 O O . ASN A 1 169 ? 9.054 6.814 -7.981 1.00 89.50 169 ASN A O 1
ATOM 1306 N N . VAL A 1 170 ? 7.331 5.977 -9.144 1.00 83.94 170 VAL A N 1
ATOM 1307 C CA . VAL A 1 170 ? 6.976 7.261 -9.777 1.00 83.94 170 VAL A CA 1
ATOM 1308 C C . VAL A 1 170 ? 6.502 8.325 -8.794 1.00 83.94 170 VAL A C 1
ATOM 1310 O O . VAL A 1 170 ? 6.698 9.509 -9.036 1.00 83.94 170 VAL A O 1
ATOM 1313 N N . ASP A 1 171 ? 5.955 7.913 -7.652 1.00 79.81 171 ASP A N 1
ATOM 1314 C CA . ASP A 1 171 ? 5.590 8.820 -6.567 1.00 79.81 171 ASP A CA 1
ATOM 1315 C C . ASP A 1 171 ? 6.810 9.258 -5.732 1.00 79.81 171 ASP A C 1
ATOM 1317 O O . ASP A 1 171 ? 6.666 10.020 -4.786 1.00 79.81 171 ASP A O 1
ATOM 1321 N N . GLY A 1 172 ? 8.013 8.777 -6.060 1.00 81.88 172 GLY A N 1
ATOM 1322 C CA . GLY A 1 172 ? 9.264 9.081 -5.368 1.00 81.88 172 GLY A CA 1
ATOM 1323 C C . GLY A 1 172 ? 9.587 8.150 -4.197 1.00 81.88 172 GLY A C 1
ATOM 1324 O O . GLY A 1 172 ? 10.720 8.184 -3.714 1.00 81.88 172 GLY A O 1
ATOM 1325 N N . SER A 1 173 ? 8.647 7.293 -3.779 1.00 87.50 173 SER A N 1
ATOM 1326 C CA . SER A 1 173 ? 8.904 6.254 -2.776 1.00 87.50 173 SER A CA 1
ATOM 1327 C C . SER A 1 173 ? 9.868 5.179 -3.300 1.00 87.50 173 SER A C 1
ATOM 1329 O O . SER A 1 173 ? 10.105 5.059 -4.506 1.00 87.50 173 SER A O 1
ATOM 1331 N N . LEU A 1 174 ? 10.441 4.387 -2.395 1.00 90.94 174 LEU A N 1
ATOM 1332 C CA . LEU A 1 174 ? 11.336 3.281 -2.736 1.00 90.94 174 LEU A CA 1
ATOM 1333 C C . LEU A 1 174 ? 10.638 1.927 -2.582 1.00 90.94 174 LEU A C 1
ATOM 1335 O O . LEU A 1 174 ? 9.937 1.681 -1.606 1.00 90.94 174 LEU A O 1
ATOM 1339 N N . SER A 1 175 ? 10.884 1.018 -3.517 1.00 94.06 175 SER A N 1
ATOM 1340 C CA . SER A 1 175 ? 10.533 -0.398 -3.396 1.00 94.06 175 SER A CA 1
ATOM 1341 C C . SER A 1 175 ? 11.810 -1.197 -3.136 1.00 94.06 175 SER A C 1
ATOM 1343 O O . SER A 1 175 ? 12.565 -1.463 -4.072 1.00 94.06 175 SER A O 1
ATOM 1345 N N . TYR A 1 176 ? 12.079 -1.558 -1.880 1.00 93.50 176 TYR A N 1
ATOM 1346 C CA . TYR A 1 176 ? 13.187 -2.458 -1.543 1.00 93.50 176 TYR A CA 1
ATOM 1347 C C . TYR A 1 176 ? 12.804 -3.882 -1.945 1.00 93.50 176 TYR A C 1
ATOM 1349 O O . TYR A 1 176 ? 11.748 -4.365 -1.543 1.00 93.50 176 TYR A O 1
ATOM 1357 N N . ILE A 1 177 ? 13.643 -4.565 -2.722 1.00 93.88 177 ILE A N 1
ATOM 1358 C CA . ILE A 1 177 ? 13.397 -5.956 -3.129 1.00 93.88 177 ILE A CA 1
ATOM 1359 C C . ILE A 1 177 ? 14.293 -6.864 -2.300 1.00 93.88 177 ILE A C 1
ATOM 1361 O O . ILE A 1 177 ? 15.511 -6.697 -2.302 1.00 93.88 177 ILE A O 1
ATOM 1365 N N . ILE A 1 178 ? 13.680 -7.796 -1.573 1.00 91.81 178 ILE A N 1
ATOM 1366 C CA . ILE A 1 178 ? 14.348 -8.511 -0.487 1.00 91.81 178 ILE A CA 1
ATOM 1367 C C . ILE A 1 178 ? 13.994 -9.996 -0.553 1.00 91.81 178 ILE A C 1
ATOM 1369 O O . ILE A 1 178 ? 12.828 -10.351 -0.718 1.00 91.81 178 ILE A O 1
ATOM 1373 N N . ASP A 1 179 ? 14.991 -10.859 -0.372 1.00 90.88 179 ASP A N 1
ATOM 1374 C CA . ASP A 1 179 ? 14.791 -12.291 -0.126 1.00 90.88 179 ASP A CA 1
ATOM 1375 C C . ASP A 1 179 ? 15.037 -12.660 1.353 1.00 90.88 179 ASP A C 1
ATOM 1377 O O . ASP A 1 179 ? 15.580 -11.875 2.139 1.00 90.88 179 ASP A O 1
ATOM 1381 N N . ASP A 1 180 ? 14.646 -13.871 1.760 1.00 84.12 180 ASP A N 1
ATOM 1382 C CA . ASP A 1 180 ? 14.734 -14.331 3.158 1.00 84.12 180 ASP A CA 1
ATOM 1383 C C . ASP A 1 180 ? 16.163 -14.270 3.738 1.00 84.12 180 ASP A C 1
ATOM 1385 O O . ASP A 1 180 ? 16.365 -14.038 4.940 1.00 84.12 180 ASP A O 1
ATOM 1389 N N . SER A 1 181 ? 17.177 -14.448 2.884 1.00 79.69 181 SER A N 1
ATOM 1390 C CA . SER A 1 181 ? 18.581 -14.416 3.298 1.00 79.69 181 SER A CA 1
ATOM 1391 C C . SER A 1 181 ? 19.034 -13.007 3.689 1.00 79.69 181 SER A C 1
ATOM 1393 O O . SER A 1 181 ? 19.871 -12.847 4.581 1.00 79.69 181 SER A O 1
ATOM 1395 N N . GLN A 1 182 ? 18.466 -11.987 3.044 1.00 79.88 182 GLN A N 1
ATOM 1396 C CA . GLN A 1 182 ? 18.721 -10.580 3.324 1.00 79.88 182 GLN A CA 1
ATOM 1397 C C . GLN A 1 182 ? 17.880 -10.080 4.502 1.00 79.88 182 GLN A C 1
ATOM 1399 O O . GLN A 1 182 ? 18.414 -9.407 5.383 1.00 79.88 182 GLN A O 1
ATOM 1404 N N . LEU A 1 183 ? 16.594 -10.447 4.560 1.00 79.25 183 LEU A N 1
ATOM 1405 C CA . LEU A 1 183 ? 15.651 -9.932 5.558 1.00 79.25 183 LEU A CA 1
ATOM 1406 C C . LEU A 1 183 ? 16.082 -10.243 6.999 1.00 79.25 183 LEU A C 1
ATOM 1408 O O . LEU A 1 183 ? 16.112 -9.351 7.846 1.00 79.25 183 LEU A O 1
ATOM 1412 N N . SER A 1 184 ? 16.457 -11.498 7.264 1.00 73.81 184 SER A N 1
ATOM 1413 C CA . SER A 1 184 ? 16.927 -11.937 8.587 1.00 73.81 184 SER A CA 1
ATOM 1414 C C . SER A 1 184 ? 18.148 -11.141 9.059 1.00 73.81 184 SER A C 1
ATOM 1416 O O . SER A 1 184 ? 18.190 -10.655 10.186 1.00 73.81 184 SER A O 1
ATOM 1418 N N . ARG A 1 185 ? 19.116 -10.929 8.162 1.00 74.88 185 ARG A N 1
ATOM 1419 C CA . ARG A 1 185 ? 20.352 -10.195 8.459 1.00 74.88 185 ARG A CA 1
ATOM 1420 C C . ARG A 1 185 ? 20.112 -8.712 8.709 1.00 74.88 185 ARG A C 1
ATOM 1422 O O . ARG A 1 185 ? 20.818 -8.129 9.527 1.00 74.88 185 ARG A O 1
ATOM 1429 N N . THR A 1 186 ? 19.165 -8.094 8.005 1.00 79.25 186 THR A N 1
ATOM 1430 C CA . THR A 1 186 ? 18.904 -6.657 8.145 1.00 79.25 186 THR A CA 1
ATOM 1431 C C . THR A 1 186 ? 18.333 -6.321 9.511 1.00 79.25 186 THR A C 1
ATOM 1433 O O . THR A 1 186 ? 18.816 -5.384 10.143 1.00 79.25 186 THR A O 1
ATOM 1436 N N . TRP A 1 187 ? 17.361 -7.088 10.011 1.00 81.00 187 TRP A N 1
ATOM 1437 C CA . TRP A 1 187 ? 16.796 -6.801 11.330 1.00 81.00 187 TRP A CA 1
ATOM 1438 C C . TRP A 1 187 ? 17.839 -6.893 12.439 1.00 81.00 187 TRP A C 1
ATOM 1440 O O . TRP A 1 187 ? 17.954 -5.959 13.230 1.00 81.00 187 TRP A O 1
ATOM 1450 N N . ASP A 1 188 ? 18.642 -7.956 12.439 1.00 75.75 188 ASP A N 1
ATOM 1451 C CA . ASP A 1 188 ? 19.676 -8.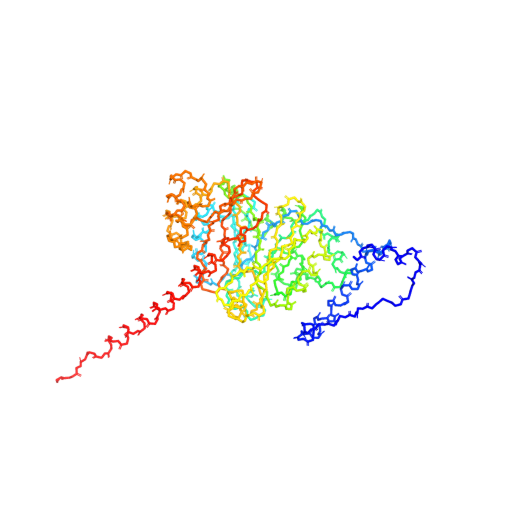170 13.453 1.00 75.75 188 ASP A CA 1
ATOM 1452 C C . ASP A 1 188 ? 20.803 -7.127 13.385 1.00 75.75 188 ASP A C 1
ATOM 1454 O O . ASP A 1 188 ? 21.370 -6.751 14.412 1.00 75.75 188 ASP A O 1
ATOM 1458 N N . ARG A 1 189 ? 21.154 -6.666 12.177 1.00 79.50 189 ARG A N 1
ATOM 1459 C CA . ARG A 1 189 ? 22.252 -5.715 11.963 1.00 79.50 189 ARG A CA 1
ATOM 1460 C C . ARG A 1 189 ? 21.857 -4.279 12.293 1.00 79.50 189 ARG A C 1
ATOM 1462 O O . ARG A 1 189 ? 22.631 -3.572 12.938 1.00 79.50 189 ARG A O 1
ATOM 1469 N N . GLU A 1 190 ? 20.699 -3.850 11.805 1.00 80.19 190 GLU A N 1
ATOM 1470 C CA . GLU A 1 190 ? 20.311 -2.437 11.796 1.00 80.19 190 GLU A CA 1
ATOM 1471 C C . GLU A 1 190 ? 19.557 -2.041 13.067 1.00 80.19 190 GLU A C 1
ATOM 1473 O O . GLU A 1 190 ? 19.744 -0.934 13.566 1.00 80.19 190 GLU A O 1
ATOM 1478 N N . PHE A 1 191 ? 18.770 -2.958 13.643 1.00 80.88 191 PHE A N 1
ATOM 1479 C CA . PHE A 1 191 ? 17.994 -2.738 14.867 1.00 80.88 191 PHE A CA 1
ATOM 1480 C C . PHE A 1 191 ? 18.457 -3.708 15.957 1.00 80.88 191 PHE A C 1
ATOM 1482 O O . PHE A 1 191 ? 17.779 -4.707 16.203 1.00 80.88 191 PHE A O 1
ATOM 1489 N N . PRO A 1 192 ? 19.609 -3.456 16.611 1.00 70.00 192 PRO A N 1
ATOM 1490 C CA . PRO A 1 192 ? 20.087 -4.312 17.689 1.00 70.00 192 PRO A CA 1
ATOM 1491 C C . PRO A 1 192 ? 19.014 -4.430 18.779 1.00 70.00 192 PRO A C 1
ATOM 1493 O O . PRO A 1 192 ? 18.647 -3.456 19.435 1.00 70.00 192 PRO A O 1
ATOM 1496 N N . VAL A 1 193 ? 18.481 -5.641 18.926 1.00 64.31 193 VAL A N 1
ATOM 1497 C CA . VAL A 1 193 ? 17.335 -5.942 19.787 1.00 64.31 193 VAL A CA 1
ATOM 1498 C C . VAL A 1 193 ? 17.821 -6.241 21.211 1.00 64.31 193 VAL A C 1
ATOM 1500 O O . VAL A 1 193 ? 18.736 -7.046 21.403 1.00 64.31 193 VAL A O 1
ATOM 1503 N N . GLU A 1 194 ? 17.140 -5.722 22.233 1.00 59.47 194 GLU A N 1
ATOM 1504 C CA . GLU A 1 194 ? 16.931 -6.526 23.443 1.00 59.47 194 GLU A CA 1
ATOM 1505 C C . GLU A 1 194 ? 15.911 -7.588 23.047 1.00 59.47 194 GLU A C 1
ATOM 1507 O O . GLU A 1 194 ? 14.793 -7.195 22.765 1.00 59.47 194 GLU A O 1
ATOM 1512 N N . ARG A 1 195 ? 16.287 -8.876 22.944 1.00 62.94 195 ARG A N 1
ATOM 1513 C CA . ARG A 1 195 ? 15.497 -10.016 22.399 1.00 62.94 195 ARG A CA 1
ATOM 1514 C C . ARG A 1 195 ? 14.057 -10.143 22.940 1.00 62.94 195 ARG A C 1
ATOM 1516 O O . ARG A 1 195 ? 13.724 -11.112 23.621 1.00 62.94 195 ARG A O 1
ATOM 1523 N N . GLN A 1 196 ? 13.196 -9.191 22.630 1.00 71.81 196 GLN A N 1
ATOM 1524 C CA . GLN A 1 196 ? 11.788 -9.213 22.942 1.00 71.81 196 GLN A CA 1
ATOM 1525 C C . GLN A 1 196 ? 11.111 -9.992 21.816 1.00 71.81 196 GLN A C 1
ATOM 1527 O O . GLN A 1 196 ? 11.352 -9.705 20.638 1.00 71.81 196 GLN A O 1
ATOM 1532 N N . PRO A 1 197 ? 10.328 -11.028 22.145 1.00 82.81 197 PRO A N 1
ATOM 1533 C CA . PRO A 1 197 ? 9.595 -11.762 21.130 1.00 82.81 197 PRO A CA 1
ATOM 1534 C C . PRO A 1 197 ? 8.611 -10.821 20.432 1.00 82.81 197 PRO A C 1
ATOM 1536 O O . PRO A 1 197 ? 7.992 -9.974 21.076 1.00 82.81 197 PRO A O 1
ATOM 1539 N N . VAL A 1 198 ? 8.446 -10.995 19.118 1.00 86.88 198 VAL A N 1
ATOM 1540 C CA . VAL A 1 198 ? 7.409 -10.285 18.360 1.00 86.88 198 VAL A CA 1
ATOM 1541 C C . VAL A 1 198 ? 6.042 -10.659 18.952 1.00 86.88 198 VAL A C 1
ATOM 1543 O O . VAL A 1 198 ? 5.742 -11.859 19.015 1.00 86.88 198 VAL A O 1
ATOM 1546 N N . PRO A 1 199 ? 5.209 -9.687 19.373 1.00 89.69 199 PRO A N 1
ATOM 1547 C CA . PRO A 1 199 ? 3.880 -9.968 19.900 1.00 89.69 199 PRO A CA 1
ATOM 1548 C C . PRO A 1 199 ? 3.042 -10.805 18.928 1.00 89.69 199 PRO A C 1
ATOM 1550 O O . PRO A 1 199 ? 2.917 -10.467 17.751 1.00 89.69 199 PRO A O 1
ATOM 1553 N N . GLN A 1 200 ? 2.455 -11.890 19.435 1.00 87.50 200 GLN A N 1
ATOM 1554 C CA . GLN A 1 200 ? 1.533 -12.768 18.704 1.00 87.50 200 GLN A CA 1
ATOM 1555 C C . GLN A 1 200 ? 0.088 -12.436 19.110 1.00 87.50 200 GLN A C 1
ATOM 1557 O O . GLN A 1 200 ? -0.567 -13.211 19.805 1.00 87.50 200 GLN A O 1
ATOM 1562 N N . GLY A 1 201 ? -0.348 -11.215 18.782 1.00 88.69 201 GLY A N 1
ATOM 1563 C CA . GLY A 1 201 ? -1.701 -10.712 19.049 1.00 88.69 201 GLY A CA 1
ATOM 1564 C C . GLY A 1 201 ? -2.685 -11.010 17.912 1.00 88.69 201 GLY A C 1
ATOM 1565 O O . GLY A 1 201 ? -2.467 -11.917 17.115 1.00 88.69 201 GLY A O 1
ATOM 1566 N N . SER A 1 202 ? -3.766 -10.228 17.818 1.00 94.19 202 SER A N 1
ATOM 1567 C CA . SER A 1 202 ? -4.784 -10.414 16.770 1.00 94.19 202 SER A CA 1
ATOM 1568 C C . SER A 1 202 ? -4.315 -9.973 15.377 1.00 94.19 202 SER A C 1
ATOM 1570 O O . SER A 1 202 ? -4.840 -10.487 14.391 1.00 94.19 202 SER A O 1
ATOM 1572 N N . LEU A 1 203 ? -3.345 -9.049 15.287 1.00 96.38 203 LEU A N 1
ATOM 1573 C CA . LEU A 1 203 ? -2.753 -8.611 14.017 1.00 96.38 203 LEU A CA 1
ATOM 1574 C C . LEU A 1 203 ? -1.922 -9.722 13.370 1.00 96.38 203 LEU A C 1
ATOM 1576 O O . LEU A 1 203 ? -1.114 -10.368 14.035 1.00 96.38 203 LEU A O 1
ATOM 1580 N N . VAL A 1 204 ? -2.105 -9.891 12.061 1.00 95.44 204 VAL A N 1
ATOM 1581 C CA . VAL A 1 204 ? -1.491 -10.965 11.274 1.00 95.44 204 VAL A CA 1
ATOM 1582 C C . VAL A 1 204 ? -0.420 -10.416 10.347 1.00 95.44 204 VAL A C 1
ATOM 1584 O O . VAL A 1 204 ? 0.755 -10.676 10.567 1.00 95.44 204 VAL A O 1
ATOM 1587 N N . ASP A 1 205 ? -0.807 -9.660 9.322 1.00 95.94 205 ASP A N 1
ATOM 1588 C CA . ASP A 1 205 ? 0.077 -9.137 8.282 1.00 95.94 205 ASP A CA 1
ATOM 1589 C C . ASP A 1 205 ? -0.505 -7.864 7.634 1.00 95.94 205 ASP A C 1
ATOM 1591 O O . ASP A 1 205 ? -1.517 -7.315 8.080 1.00 95.94 205 ASP A O 1
ATOM 1595 N N . ILE A 1 206 ? 0.183 -7.339 6.617 1.00 97.88 206 ILE A N 1
ATOM 1596 C CA . ILE A 1 206 ? -0.304 -6.224 5.795 1.00 97.88 206 ILE A CA 1
ATOM 1597 C C . ILE A 1 206 ? -1.181 -6.815 4.685 1.00 97.88 206 ILE A C 1
ATOM 1599 O O . ILE A 1 206 ? -0.667 -7.484 3.790 1.00 97.88 206 ILE A O 1
ATOM 1603 N N . ASP A 1 207 ? -2.488 -6.544 4.726 1.00 97.62 207 ASP A N 1
ATOM 1604 C CA . ASP A 1 207 ? -3.464 -7.086 3.769 1.00 97.62 207 ASP A CA 1
ATOM 1605 C C . ASP A 1 207 ? -3.332 -6.437 2.389 1.00 97.62 207 ASP A C 1
ATOM 1607 O O . ASP A 1 207 ? -3.313 -7.113 1.355 1.00 97.62 207 ASP A O 1
ATOM 1611 N N . HIS A 1 208 ? -3.267 -5.105 2.378 1.00 97.56 208 HIS A N 1
ATOM 1612 C CA . HIS A 1 208 ? -3.114 -4.323 1.164 1.00 97.56 208 HIS A CA 1
ATOM 1613 C C . HIS A 1 208 ? -2.560 -2.924 1.441 1.00 97.56 208 HIS A C 1
ATOM 1615 O O . HIS A 1 208 ? -2.669 -2.375 2.538 1.00 97.56 208 HIS A O 1
ATOM 1621 N N . ILE A 1 209 ? -1.978 -2.331 0.403 1.00 97.31 209 ILE A N 1
ATOM 1622 C CA . ILE A 1 209 ? -1.544 -0.934 0.389 1.00 97.31 209 ILE A CA 1
ATOM 1623 C C . ILE A 1 209 ? -2.383 -0.209 -0.654 1.00 97.31 209 ILE A C 1
ATOM 1625 O O . ILE A 1 209 ? -2.503 -0.670 -1.790 1.00 97.31 209 ILE A O 1
ATOM 1629 N N . SER A 1 210 ? -2.948 0.936 -0.292 1.00 95.19 210 SER A N 1
ATOM 1630 C CA . SER A 1 210 ? -3.686 1.779 -1.227 1.00 95.19 210 SER A CA 1
ATOM 1631 C C . SER A 1 210 ? -2.909 3.047 -1.517 1.00 95.19 210 SER A C 1
ATOM 1633 O O . SER A 1 210 ? -2.574 3.802 -0.608 1.00 95.19 210 SER A O 1
ATOM 1635 N N . VAL A 1 211 ? -2.706 3.336 -2.796 1.00 94.31 211 VAL A N 1
ATOM 1636 C CA . VAL A 1 211 ? -1.975 4.507 -3.283 1.00 94.31 211 VAL A CA 1
ATOM 1637 C C . VAL A 1 211 ? -2.952 5.448 -3.980 1.00 94.31 211 VAL A C 1
ATOM 1639 O O . VAL A 1 211 ? -3.785 5.004 -4.775 1.00 94.31 211 VAL A O 1
ATOM 1642 N N . ALA A 1 212 ? -2.874 6.737 -3.661 1.00 92.12 212 ALA A N 1
ATOM 1643 C CA . ALA A 1 212 ? -3.554 7.804 -4.382 1.00 92.12 212 ALA A CA 1
ATOM 1644 C C . ALA A 1 212 ? -2.565 8.428 -5.368 1.00 92.12 212 ALA A C 1
ATOM 1646 O O . ALA A 1 212 ? -1.472 8.846 -4.988 1.00 92.12 212 ALA A O 1
ATOM 1647 N N . LEU A 1 213 ? -2.942 8.454 -6.640 1.00 91.12 213 LEU A N 1
ATOM 1648 C CA . LEU A 1 213 ? -2.057 8.767 -7.751 1.00 91.12 213 LEU A CA 1
ATOM 1649 C C . LEU A 1 213 ? -2.625 9.903 -8.596 1.00 91.12 213 LEU A C 1
ATOM 1651 O O . LEU A 1 213 ? -3.842 10.038 -8.773 1.00 91.12 213 LEU A O 1
ATOM 1655 N N . SER A 1 214 ? -1.725 10.689 -9.181 1.00 86.50 214 SER A N 1
ATOM 1656 C CA . SER A 1 214 ? -2.054 11.436 -10.388 1.00 86.50 214 SER A CA 1
ATOM 1657 C C . SER A 1 214 ? -2.419 10.456 -11.510 1.00 86.50 214 SER A C 1
ATOM 1659 O O . SER A 1 214 ? -2.002 9.294 -11.518 1.00 86.50 214 SER A O 1
ATOM 1661 N N . TYR A 1 215 ? -3.206 10.911 -12.485 1.00 79.19 215 TYR A N 1
ATOM 1662 C CA . TYR A 1 215 ? -3.607 10.039 -13.592 1.00 79.19 215 TYR A CA 1
ATOM 1663 C C . TYR A 1 215 ? -2.404 9.563 -14.432 1.00 79.19 215 TYR A C 1
ATOM 1665 O O . TYR A 1 215 ? -2.430 8.469 -14.991 1.00 79.19 215 TYR A O 1
ATOM 1673 N N . HIS A 1 216 ? -1.327 10.354 -14.488 1.00 80.75 216 HIS A N 1
ATOM 1674 C CA . HIS A 1 216 ? -0.074 9.970 -15.143 1.00 80.75 216 HIS A CA 1
ATOM 1675 C C . HIS A 1 216 ? 0.681 8.904 -14.355 1.00 80.75 216 HIS A C 1
ATOM 1677 O O . HIS A 1 216 ? 1.020 7.863 -14.916 1.00 80.75 216 HIS A O 1
ATOM 1683 N N . ASP A 1 217 ? 0.860 9.114 -13.050 1.00 88.94 217 ASP A N 1
ATOM 1684 C CA . ASP A 1 217 ? 1.579 8.171 -12.186 1.00 88.94 217 ASP A CA 1
ATOM 1685 C C . ASP A 1 217 ? 0.872 6.818 -12.095 1.00 88.94 217 ASP A C 1
ATOM 1687 O O . ASP A 1 217 ? 1.524 5.782 -11.981 1.00 88.94 217 ASP A O 1
ATOM 1691 N N . TYR A 1 218 ? -0.458 6.808 -12.210 1.00 90.44 218 TYR A N 1
ATOM 1692 C CA . TYR A 1 218 ? -1.263 5.591 -12.262 1.00 90.44 218 TYR A CA 1
ATOM 1693 C C . TYR A 1 218 ? -0.783 4.605 -13.333 1.00 90.44 218 TYR A C 1
ATOM 1695 O O . TYR A 1 218 ? -0.522 3.439 -13.030 1.00 90.44 218 TYR A O 1
ATOM 1703 N N . LEU A 1 219 ? -0.632 5.061 -14.581 1.00 89.81 219 LEU A N 1
ATOM 1704 C CA . LEU A 1 219 ? -0.230 4.190 -15.688 1.00 89.81 219 LEU A CA 1
ATOM 1705 C C . LEU A 1 219 ? 1.232 3.754 -15.563 1.00 89.81 219 LEU A C 1
ATOM 1707 O O . LEU A 1 219 ? 1.557 2.598 -15.843 1.00 89.81 219 LEU A O 1
ATOM 1711 N N . SER A 1 220 ? 2.103 4.655 -15.113 1.00 92.44 220 SER A N 1
ATOM 1712 C CA . SER A 1 220 ? 3.530 4.382 -14.966 1.00 92.44 220 SER A CA 1
ATOM 1713 C C . SER A 1 220 ? 3.825 3.404 -13.821 1.00 92.44 220 SER A C 1
ATOM 1715 O O . SER A 1 220 ? 4.601 2.464 -14.007 1.00 92.44 220 SER A O 1
ATOM 1717 N N . LEU A 1 221 ? 3.167 3.557 -12.664 1.00 94.31 221 LEU A N 1
ATOM 1718 C CA . LEU A 1 221 ? 3.304 2.633 -11.532 1.00 94.31 221 LEU A CA 1
ATOM 1719 C C . LEU A 1 221 ? 2.717 1.255 -11.864 1.00 94.31 221 LEU A C 1
ATOM 1721 O O . LEU A 1 221 ? 3.327 0.228 -11.561 1.00 94.31 221 LEU A O 1
ATOM 1725 N N . MET A 1 222 ? 1.572 1.231 -12.556 1.00 94.44 222 MET A N 1
ATOM 1726 C CA . MET A 1 222 ? 0.964 0.007 -13.081 1.00 94.44 222 MET A CA 1
ATOM 1727 C C . MET A 1 222 ? 1.926 -0.742 -14.011 1.00 94.44 222 MET A C 1
ATOM 1729 O O . MET A 1 222 ? 2.105 -1.953 -13.869 1.00 94.44 222 MET A O 1
ATOM 1733 N N . LEU A 1 223 ? 2.564 -0.036 -14.952 1.00 94.69 223 LEU A N 1
ATOM 1734 C CA . LEU A 1 223 ? 3.566 -0.624 -15.839 1.00 94.69 223 LEU A CA 1
ATOM 1735 C C . LEU A 1 223 ? 4.753 -1.169 -15.038 1.00 94.69 223 LEU A C 1
ATOM 1737 O O . LEU A 1 223 ? 5.133 -2.314 -15.257 1.00 94.69 223 LEU A O 1
ATOM 1741 N N . GLN A 1 224 ? 5.297 -0.395 -14.094 1.00 95.94 224 GLN A N 1
ATOM 1742 C CA . GLN A 1 224 ? 6.431 -0.800 -13.257 1.00 95.94 224 GLN A CA 1
ATOM 1743 C C . GLN A 1 224 ? 6.183 -2.115 -12.523 1.00 95.94 224 GLN A C 1
ATOM 1745 O O . GLN A 1 224 ? 6.935 -3.073 -12.706 1.00 95.94 224 GLN A O 1
ATOM 1750 N N . TYR A 1 225 ? 5.109 -2.193 -11.739 1.00 96.62 225 TYR A N 1
ATOM 1751 C CA . TYR A 1 225 ? 4.842 -3.382 -10.938 1.00 96.62 225 TYR A CA 1
ATOM 1752 C C . TYR A 1 225 ? 4.546 -4.608 -11.808 1.00 96.62 225 TYR A C 1
ATOM 1754 O O . TYR A 1 225 ? 5.075 -5.685 -11.542 1.00 96.62 225 TYR A O 1
ATOM 1762 N N . ARG A 1 226 ? 3.769 -4.455 -12.887 1.00 94.62 226 ARG A N 1
ATOM 1763 C CA . ARG A 1 226 ? 3.444 -5.569 -13.795 1.00 94.62 226 ARG A CA 1
ATOM 1764 C C . ARG A 1 226 ? 4.614 -6.033 -14.651 1.00 94.62 226 ARG A C 1
ATOM 1766 O O . ARG A 1 226 ? 4.647 -7.188 -15.062 1.00 94.62 226 ARG A O 1
ATOM 1773 N N . ALA A 1 227 ? 5.523 -5.127 -15.000 1.00 95.62 227 ALA A N 1
ATOM 1774 C CA . ALA A 1 227 ? 6.667 -5.467 -15.828 1.00 95.62 227 ALA A CA 1
ATOM 1775 C C . ALA A 1 227 ? 7.702 -6.257 -15.022 1.00 95.62 227 ALA A C 1
ATOM 1777 O O . ALA A 1 227 ? 8.288 -7.200 -15.554 1.00 95.62 227 ALA A O 1
ATOM 1778 N N . ILE A 1 228 ? 7.904 -5.890 -13.754 1.00 96.81 228 ILE A N 1
ATOM 1779 C CA . ILE A 1 228 ? 8.960 -6.431 -12.890 1.00 96.81 228 ILE A CA 1
ATOM 1780 C C . ILE A 1 228 ? 8.493 -7.681 -12.135 1.00 96.81 228 ILE A C 1
ATOM 1782 O O . ILE A 1 228 ? 9.243 -8.656 -12.056 1.00 96.81 228 ILE A O 1
ATOM 1786 N N . PHE A 1 229 ? 7.259 -7.684 -11.629 1.00 97.38 229 PHE A N 1
ATOM 1787 C CA . PHE A 1 229 ? 6.751 -8.734 -10.748 1.00 97.38 229 PHE A CA 1
ATOM 1788 C C . PHE A 1 229 ? 5.638 -9.562 -11.384 1.00 97.38 229 PHE A C 1
ATOM 1790 O O . PHE A 1 229 ? 4.903 -9.108 -12.262 1.00 97.38 229 PHE A O 1
ATOM 1797 N N . GLN A 1 230 ? 5.496 -10.799 -10.910 1.00 96.00 230 GLN A N 1
ATOM 1798 C CA . GLN A 1 230 ? 4.421 -11.690 -11.325 1.00 96.00 230 GLN A CA 1
ATOM 1799 C C . GLN A 1 230 ? 3.149 -11.330 -10.552 1.00 96.00 230 GLN A C 1
ATOM 1801 O O . GLN A 1 230 ? 2.936 -11.792 -9.431 1.00 96.00 230 GLN A O 1
ATOM 1806 N N . LEU A 1 231 ? 2.326 -10.474 -11.157 1.00 96.19 231 LEU A N 1
ATOM 1807 C CA . LEU A 1 231 ? 1.096 -9.955 -10.566 1.00 96.19 231 LEU A CA 1
ATOM 1808 C C . LEU A 1 231 ? -0.086 -10.118 -11.519 1.00 96.19 231 LEU A C 1
ATOM 1810 O O . LEU A 1 231 ? 0.024 -9.937 -12.734 1.00 96.19 231 LEU A O 1
ATOM 1814 N N . GLU A 1 232 ? -1.236 -10.407 -10.933 1.00 93.94 232 GLU A N 1
ATOM 1815 C CA . GLU A 1 232 ? -2.533 -10.354 -11.581 1.00 93.94 232 GLU A CA 1
ATOM 1816 C C . GLU A 1 232 ? -3.114 -8.948 -11.461 1.00 93.94 232 GLU A C 1
ATOM 1818 O O . GLU A 1 232 ? -2.948 -8.263 -10.449 1.00 93.94 232 GLU A O 1
ATOM 1823 N N . VAL A 1 233 ? -3.814 -8.523 -12.510 1.00 93.25 233 VAL A N 1
ATOM 1824 C CA . VAL A 1 233 ? -4.507 -7.237 -12.547 1.00 93.25 233 VAL A CA 1
ATOM 1825 C C . VAL A 1 233 ? -5.993 -7.502 -12.464 1.00 93.25 233 VAL A C 1
ATOM 1827 O O . VAL A 1 233 ? -6.551 -8.170 -13.338 1.00 93.25 233 VAL A O 1
ATOM 1830 N N . THR A 1 234 ? -6.645 -6.957 -11.447 1.00 91.06 234 THR A N 1
ATOM 1831 C CA . THR A 1 234 ? -8.097 -7.060 -11.336 1.00 91.06 234 THR A CA 1
ATOM 1832 C C . THR A 1 234 ? -8.789 -6.129 -12.342 1.00 91.06 234 THR A C 1
ATOM 1834 O O . THR A 1 234 ? -8.188 -5.160 -12.829 1.00 91.06 234 THR A O 1
ATOM 1837 N N . PRO A 1 235 ? -10.062 -6.390 -12.692 1.00 90.00 235 PRO A N 1
ATOM 1838 C CA . PRO A 1 235 ? -10.868 -5.414 -13.413 1.00 90.00 235 PRO A CA 1
ATOM 1839 C C . PRO A 1 235 ? -10.898 -4.076 -12.666 1.00 90.00 235 PRO A C 1
ATOM 1841 O O . PRO A 1 235 ? -11.052 -4.045 -11.445 1.00 90.00 235 PRO A O 1
ATOM 1844 N N . SER A 1 236 ? -10.752 -2.971 -13.398 1.00 88.56 236 SER A N 1
ATOM 1845 C CA . SER A 1 236 ? -10.914 -1.639 -12.815 1.00 88.56 236 SER A CA 1
ATOM 1846 C C . SER A 1 236 ? -12.367 -1.408 -12.403 1.00 88.56 236 SER A C 1
ATOM 1848 O O . SER A 1 236 ? -13.279 -1.820 -13.125 1.00 88.56 236 SER A O 1
ATOM 1850 N N . PHE A 1 237 ? -12.579 -0.689 -11.307 1.00 87.31 237 PHE A N 1
ATOM 1851 C CA . PHE A 1 237 ? -13.901 -0.280 -10.841 1.00 87.31 237 PHE A CA 1
ATOM 1852 C C . PHE A 1 237 ? -13.897 1.182 -10.392 1.00 87.31 237 PHE A C 1
ATOM 1854 O O . PHE A 1 237 ? -12.862 1.724 -10.000 1.00 87.31 237 PHE A O 1
ATOM 1861 N N . ASP A 1 238 ? -15.070 1.808 -10.434 1.00 89.06 238 ASP A N 1
ATOM 1862 C CA . ASP A 1 238 ? -15.239 3.195 -10.019 1.00 89.06 238 ASP A CA 1
ATOM 1863 C C . ASP A 1 238 ? -15.710 3.266 -8.567 1.00 89.06 238 ASP A C 1
ATOM 1865 O O . ASP A 1 238 ? -16.763 2.741 -8.196 1.00 89.06 238 ASP A O 1
ATOM 1869 N N . VAL A 1 239 ? -14.939 3.965 -7.741 1.00 85.19 239 VAL A N 1
ATOM 1870 C CA . VAL A 1 239 ? -15.363 4.381 -6.409 1.00 85.19 239 VAL A CA 1
ATOM 1871 C C . VAL A 1 239 ? -16.093 5.707 -6.546 1.00 85.19 239 VAL A C 1
ATOM 1873 O O . VAL A 1 239 ? -15.539 6.703 -7.019 1.00 85.19 239 VAL A O 1
ATOM 1876 N N . THR A 1 240 ? -17.352 5.725 -6.115 1.00 85.56 240 THR A N 1
ATOM 1877 C CA . THR A 1 240 ? -18.136 6.959 -6.076 1.00 85.56 240 THR A CA 1
ATOM 1878 C C . THR A 1 240 ? -17.604 7.868 -4.968 1.00 85.56 240 THR A C 1
ATOM 1880 O O . THR A 1 240 ? -17.451 7.444 -3.824 1.00 85.56 240 THR A O 1
ATOM 1883 N N . ASP A 1 241 ? -17.346 9.128 -5.303 1.00 84.88 241 ASP A N 1
ATOM 1884 C CA . ASP A 1 241 ? -17.052 10.221 -4.379 1.00 84.88 241 ASP A CA 1
ATOM 1885 C C . ASP A 1 241 ? -18.123 11.312 -4.588 1.00 84.88 241 ASP A C 1
ATOM 1887 O O . ASP A 1 241 ? -18.553 11.541 -5.723 1.00 84.88 241 ASP A O 1
ATOM 1891 N N . PRO A 1 242 ? -18.572 12.027 -3.541 1.00 82.56 242 PRO A N 1
ATOM 1892 C CA . PRO A 1 242 ? -19.494 13.158 -3.700 1.00 82.56 242 PRO A CA 1
ATOM 1893 C C . PRO A 1 242 ? -19.060 14.222 -4.730 1.00 82.56 242 PRO A C 1
ATOM 1895 O O . PRO A 1 242 ? -19.886 15.012 -5.185 1.00 82.56 242 PRO A O 1
ATOM 1898 N N . ARG A 1 243 ? -17.770 14.273 -5.080 1.00 84.56 243 ARG A N 1
ATOM 1899 C CA . ARG A 1 243 ? -17.144 15.230 -6.000 1.00 84.56 243 ARG A CA 1
ATOM 1900 C C . ARG A 1 243 ? -16.677 14.612 -7.326 1.00 84.56 243 ARG A C 1
ATOM 1902 O O . ARG A 1 243 ? -15.996 15.295 -8.088 1.00 84.56 243 ARG A O 1
ATOM 1909 N N . GLY A 1 244 ? -16.998 13.348 -7.610 1.00 86.06 244 GLY A N 1
ATOM 1910 C CA . GLY A 1 244 ? -16.648 12.691 -8.874 1.00 86.06 244 GLY A CA 1
ATOM 1911 C C . GLY A 1 244 ? -16.425 11.185 -8.742 1.00 86.06 244 GLY A C 1
ATOM 1912 O O . GLY A 1 244 ? -16.804 10.567 -7.754 1.00 86.06 244 GLY A O 1
ATOM 1913 N N . LEU A 1 245 ? -15.793 10.584 -9.747 1.00 88.25 245 LEU A N 1
ATOM 1914 C CA . LEU A 1 245 ? -15.417 9.169 -9.721 1.00 88.25 245 LEU A CA 1
ATOM 1915 C C . LEU A 1 245 ? -13.916 9.026 -9.494 1.00 88.25 245 LEU A C 1
ATOM 1917 O O . LEU A 1 245 ? -13.120 9.763 -10.079 1.00 88.25 245 LEU A O 1
ATOM 1921 N N . ILE A 1 246 ? -13.543 8.072 -8.647 1.00 89.38 246 ILE A N 1
ATOM 1922 C CA . ILE A 1 246 ? -12.162 7.640 -8.449 1.00 89.38 246 ILE A CA 1
ATOM 1923 C C . ILE A 1 246 ? -12.030 6.273 -9.116 1.00 89.38 246 ILE A C 1
ATOM 1925 O O . ILE A 1 246 ? -12.662 5.310 -8.689 1.00 89.38 246 ILE A O 1
ATOM 1929 N N . GLN A 1 247 ? -11.204 6.189 -10.153 1.00 90.62 247 GLN A N 1
ATOM 1930 C CA . GLN A 1 247 ? -10.859 4.927 -10.790 1.00 90.62 247 GLN A CA 1
ATOM 1931 C C . GLN A 1 247 ? -9.923 4.151 -9.862 1.00 90.62 247 GLN A C 1
ATOM 1933 O O . GLN A 1 247 ? -8.881 4.672 -9.458 1.00 90.62 247 GLN A O 1
ATOM 1938 N N . SER A 1 248 ? -10.288 2.914 -9.537 1.00 91.81 248 SER A N 1
ATOM 1939 C CA . SER A 1 248 ? -9.491 2.013 -8.709 1.00 91.81 248 SER A CA 1
ATOM 1940 C C . SER A 1 248 ? -9.175 0.726 -9.464 1.00 91.81 248 SER A C 1
ATOM 1942 O O . SER A 1 248 ? -10.032 0.158 -10.147 1.00 91.81 248 SER A O 1
ATOM 1944 N N . GLN A 1 249 ? -7.934 0.258 -9.359 1.00 93.81 249 GLN A N 1
ATOM 1945 C CA . GLN A 1 249 ? -7.504 -1.017 -9.924 1.00 93.81 249 GLN A CA 1
ATOM 1946 C C . GLN A 1 249 ? -6.461 -1.670 -9.025 1.00 93.81 249 GLN A C 1
ATOM 1948 O O . GLN A 1 249 ? -5.585 -0.995 -8.488 1.00 93.81 249 GLN A O 1
ATOM 1953 N N . VAL A 1 250 ? -6.549 -2.988 -8.861 1.00 95.12 250 VAL A N 1
ATOM 1954 C CA . VAL A 1 250 ? -5.729 -3.720 -7.893 1.00 95.12 250 VAL A CA 1
ATOM 1955 C C . VAL A 1 250 ? -4.732 -4.600 -8.624 1.00 95.12 250 VAL A C 1
ATOM 1957 O O . VAL A 1 250 ? -5.082 -5.334 -9.550 1.00 95.12 250 VAL A O 1
ATOM 1960 N N . LEU A 1 251 ? -3.488 -4.532 -8.171 1.00 96.56 251 LEU A N 1
ATOM 1961 C CA . LEU A 1 251 ? -2.456 -5.507 -8.473 1.00 96.56 251 LEU A CA 1
ATOM 1962 C C . LEU A 1 251 ? -2.364 -6.491 -7.320 1.00 96.56 251 LEU A C 1
ATOM 1964 O O . LEU A 1 251 ? -2.219 -6.062 -6.178 1.00 96.56 251 LEU A O 1
ATOM 1968 N N . GLN A 1 252 ? -2.429 -7.788 -7.598 1.00 96.19 252 GLN A N 1
ATOM 1969 C CA . GLN A 1 252 ? -2.352 -8.811 -6.559 1.00 96.19 252 GLN A CA 1
ATOM 1970 C C . GLN A 1 252 ? -1.478 -9.990 -6.969 1.00 96.19 252 GLN A C 1
ATOM 1972 O O . GLN A 1 252 ? -1.318 -10.274 -8.154 1.00 96.19 252 GLN A O 1
ATOM 1977 N N . ASN A 1 253 ? -0.907 -10.686 -5.992 1.00 94.88 253 ASN A N 1
ATOM 1978 C CA . ASN A 1 253 ? -0.250 -11.965 -6.244 1.00 94.88 253 ASN A CA 1
ATOM 1979 C C . ASN A 1 253 ? -1.268 -13.124 -6.226 1.00 94.88 253 ASN A C 1
ATOM 1981 O O . ASN A 1 253 ? -2.383 -12.991 -5.723 1.00 94.88 253 ASN A O 1
ATOM 1985 N N . GLY A 1 254 ? -0.875 -14.286 -6.757 1.00 88.81 254 GLY A N 1
ATOM 1986 C CA . GLY A 1 254 ? -1.790 -15.424 -6.932 1.00 88.81 254 GLY A CA 1
ATOM 1987 C C . GLY A 1 254 ? -2.282 -16.085 -5.635 1.00 88.81 254 GLY A C 1
ATOM 1988 O O . GLY A 1 254 ? -3.224 -16.867 -5.676 1.00 88.81 254 GLY A O 1
ATOM 1989 N N . ASN A 1 255 ? -1.662 -15.797 -4.483 1.00 87.00 255 ASN A N 1
ATOM 1990 C CA . ASN A 1 255 ? -2.091 -16.319 -3.178 1.00 87.00 255 ASN A CA 1
ATOM 1991 C C . ASN A 1 255 ? -2.851 -15.284 -2.326 1.00 87.00 255 ASN A C 1
ATOM 1993 O O . ASN A 1 255 ? -3.252 -15.602 -1.210 1.00 87.00 255 ASN A O 1
ATOM 1997 N N . GLY A 1 256 ? -3.028 -14.054 -2.824 1.00 86.75 256 GLY A N 1
ATOM 1998 C CA . GLY A 1 256 ? -3.727 -12.988 -2.113 1.00 86.75 256 GLY A CA 1
ATOM 1999 C C . GLY A 1 256 ? -3.015 -12.463 -0.859 1.00 86.75 256 GLY A C 1
ATOM 2000 O O . GLY A 1 256 ? -3.680 -11.864 -0.020 1.00 86.75 256 GLY A O 1
ATOM 2001 N N . ARG A 1 257 ? -1.702 -12.677 -0.702 1.00 90.88 257 ARG A N 1
ATOM 2002 C CA . ARG A 1 257 ? -0.889 -12.104 0.396 1.00 90.88 257 ARG A CA 1
ATOM 2003 C C . ARG A 1 257 ? -0.246 -10.759 0.058 1.00 90.88 257 ARG A C 1
ATOM 2005 O O . ARG A 1 257 ? 0.363 -10.127 0.914 1.00 90.88 257 ARG A O 1
ATOM 2012 N N . PHE A 1 258 ? -0.345 -10.329 -1.195 1.00 96.50 258 PHE A N 1
ATOM 2013 C CA . PHE A 1 258 ? 0.063 -8.999 -1.622 1.00 96.50 258 PHE A CA 1
ATOM 2014 C C . PHE A 1 258 ? -1.033 -8.387 -2.482 1.00 96.50 258 PHE A C 1
ATOM 2016 O O . PHE A 1 258 ? -1.456 -8.990 -3.471 1.00 96.50 258 PHE A O 1
ATOM 2023 N N . ARG A 1 259 ? -1.454 -7.172 -2.120 1.00 97.38 259 ARG A N 1
ATOM 2024 C CA . ARG A 1 259 ? -2.379 -6.343 -2.894 1.00 97.38 259 ARG A CA 1
ATOM 2025 C C . ARG A 1 259 ? -1.930 -4.886 -2.867 1.00 97.38 259 ARG A C 1
ATOM 2027 O O . ARG A 1 259 ? -1.695 -4.316 -1.802 1.00 97.38 259 ARG A O 1
ATOM 2034 N N . LEU A 1 260 ? -1.867 -4.274 -4.042 1.00 97.25 260 LEU A N 1
ATOM 2035 C CA . LEU A 1 260 ? -1.595 -2.856 -4.231 1.00 97.25 260 LEU A CA 1
ATOM 2036 C C . LEU A 1 260 ? -2.765 -2.231 -4.994 1.00 97.25 260 LEU A C 1
ATOM 2038 O O . LEU A 1 260 ? -2.949 -2.488 -6.184 1.00 97.25 260 LEU A O 1
ATOM 2042 N N . ALA A 1 261 ? -3.575 -1.437 -4.297 1.00 95.81 261 ALA A N 1
ATOM 2043 C CA . ALA A 1 261 ? -4.705 -0.722 -4.874 1.00 95.81 261 ALA A CA 1
ATOM 2044 C C . ALA A 1 261 ? -4.243 0.637 -5.412 1.00 95.81 261 ALA A C 1
ATOM 2046 O O . ALA A 1 261 ? -3.797 1.504 -4.659 1.00 95.81 261 ALA A O 1
ATOM 2047 N N . LEU A 1 262 ? -4.354 0.823 -6.723 1.00 95.50 262 LEU A N 1
ATOM 2048 C CA . LEU A 1 262 ? -3.993 2.049 -7.421 1.00 95.50 262 LEU A CA 1
ATOM 2049 C C . LEU A 1 262 ? -5.256 2.874 -7.640 1.00 95.50 262 LEU A C 1
ATOM 2051 O O . LEU A 1 262 ? -6.185 2.409 -8.299 1.00 95.50 262 LEU A O 1
ATOM 2055 N N . ASN A 1 263 ? -5.293 4.088 -7.096 1.00 93.06 263 ASN A N 1
ATOM 2056 C CA . ASN A 1 263 ? -6.454 4.966 -7.180 1.00 93.06 263 ASN A CA 1
ATOM 2057 C C . ASN A 1 263 ? -6.068 6.265 -7.872 1.00 93.06 263 ASN A C 1
ATOM 2059 O O . ASN A 1 263 ? -5.120 6.926 -7.457 1.00 93.06 263 ASN A O 1
ATOM 2063 N N . ALA A 1 264 ? -6.815 6.648 -8.899 1.00 89.94 264 ALA A N 1
ATOM 2064 C CA . ALA A 1 264 ? -6.619 7.903 -9.607 1.00 89.94 264 ALA A CA 1
ATOM 2065 C C . ALA A 1 264 ? -7.962 8.539 -9.947 1.00 89.94 264 ALA A C 1
ATOM 2067 O O . ALA A 1 264 ? -8.979 7.867 -10.098 1.00 89.94 264 ALA A O 1
ATOM 2068 N N . SER A 1 265 ? -7.979 9.859 -10.080 1.00 84.19 265 SER A N 1
ATOM 2069 C CA . SER A 1 265 ? -9.189 10.582 -10.454 1.00 84.19 265 SER A CA 1
ATOM 2070 C C . SER A 1 265 ? -8.872 11.742 -11.377 1.00 84.19 265 SER A C 1
ATOM 2072 O O . SER A 1 265 ? -7.992 12.555 -11.095 1.00 84.19 265 SER A O 1
ATOM 2074 N N . ALA A 1 266 ? -9.647 11.843 -12.457 1.00 74.31 266 ALA A N 1
ATOM 2075 C CA . ALA A 1 266 ? -9.639 13.005 -13.338 1.00 74.31 266 ALA A CA 1
ATOM 2076 C C . ALA A 1 266 ? -10.354 14.217 -12.711 1.00 74.31 266 ALA A C 1
ATOM 2078 O O . ALA A 1 266 ? -10.132 15.351 -13.127 1.00 74.31 266 ALA A O 1
ATOM 2079 N N . SER A 1 267 ? -11.210 13.994 -11.707 1.00 80.06 267 SER A N 1
ATOM 2080 C CA . SER A 1 267 ? -11.957 15.063 -11.043 1.00 80.06 267 SER A CA 1
ATOM 2081 C C . SER A 1 267 ? -11.106 15.701 -9.939 1.00 80.06 267 SER A C 1
ATOM 2083 O O . SER A 1 267 ? -10.713 14.998 -8.997 1.00 80.06 267 SER A O 1
ATOM 2085 N N . PRO A 1 268 ? -10.839 17.023 -10.001 1.00 75.00 268 PRO A N 1
ATOM 2086 C CA . PRO A 1 268 ? -9.939 17.682 -9.065 1.00 75.00 268 PRO A CA 1
ATOM 2087 C C . PRO A 1 268 ? -10.419 17.531 -7.622 1.00 75.00 268 PRO A C 1
ATOM 2089 O O . PRO A 1 268 ? -9.614 17.252 -6.747 1.00 75.00 268 PRO A O 1
ATOM 2092 N N . ASP A 1 269 ? -11.710 17.627 -7.332 1.00 80.38 269 ASP A N 1
ATOM 2093 C CA . ASP A 1 269 ? -12.170 17.732 -5.940 1.00 80.38 269 ASP A CA 1
ATOM 2094 C C . ASP A 1 269 ? -12.428 16.401 -5.227 1.00 80.38 269 ASP A C 1
ATOM 2096 O O . ASP A 1 269 ? -12.828 16.400 -4.062 1.00 80.38 269 ASP A O 1
ATOM 2100 N N . THR A 1 270 ? -12.167 15.270 -5.882 1.00 81.31 270 THR A N 1
ATOM 2101 C CA . THR A 1 270 ? -12.283 13.937 -5.262 1.00 81.31 270 THR A CA 1
ATOM 2102 C C . THR A 1 270 ? -11.241 13.715 -4.170 1.00 81.31 270 THR A C 1
ATOM 2104 O O . THR A 1 270 ? -10.148 14.278 -4.232 1.00 81.31 270 THR A O 1
ATOM 2107 N N . ALA A 1 271 ? -11.544 12.856 -3.193 1.00 79.12 271 ALA A N 1
ATOM 2108 C CA . ALA A 1 271 ? -10.652 12.565 -2.069 1.00 79.12 271 ALA A CA 1
ATOM 2109 C C . ALA A 1 271 ? -9.239 12.153 -2.517 1.00 79.12 271 ALA A C 1
ATOM 2111 O O . ALA A 1 271 ? -8.262 12.673 -1.986 1.00 79.12 271 ALA A O 1
ATOM 2112 N N . SER A 1 272 ? -9.119 11.312 -3.553 1.00 80.62 272 SER A N 1
ATOM 2113 C CA . SER A 1 272 ? -7.815 10.898 -4.096 1.00 80.62 272 SER A CA 1
ATOM 2114 C C . SER A 1 272 ? -6.994 12.083 -4.613 1.00 80.62 272 SER A C 1
ATOM 2116 O O . SER A 1 272 ? -5.805 12.175 -4.340 1.00 80.62 272 SER A O 1
ATOM 2118 N N . ASN A 1 273 ? -7.607 13.008 -5.357 1.00 82.50 273 ASN A N 1
ATOM 2119 C CA . ASN A 1 273 ? -6.880 14.130 -5.953 1.00 82.50 273 ASN A CA 1
ATOM 2120 C C . ASN A 1 273 ? -6.652 15.265 -4.934 1.00 82.50 273 ASN A C 1
ATOM 2122 O O . ASN A 1 273 ? -5.621 15.933 -4.965 1.00 82.50 273 ASN A O 1
ATOM 2126 N N . ARG A 1 274 ? -7.554 15.443 -3.956 1.00 81.50 274 ARG A N 1
ATOM 2127 C CA . ARG A 1 274 ? -7.288 16.311 -2.799 1.00 81.50 274 ARG A CA 1
ATOM 2128 C C . ARG A 1 274 ? -6.107 15.802 -1.983 1.00 81.50 274 ARG A C 1
ATOM 2130 O O . ARG A 1 274 ? -5.250 16.620 -1.671 1.00 81.50 274 ARG A O 1
ATOM 2137 N N . PHE A 1 275 ? -6.026 14.493 -1.721 1.00 82.69 275 PHE A N 1
ATOM 2138 C CA . PHE A 1 275 ? -4.853 13.888 -1.090 1.00 82.69 275 PHE A CA 1
ATOM 2139 C C . PHE A 1 275 ? -3.600 14.218 -1.898 1.00 82.69 275 PHE A C 1
ATOM 2141 O O . PHE A 1 275 ? -2.705 14.852 -1.362 1.00 82.69 275 PHE A O 1
ATOM 2148 N N . VAL A 1 276 ? -3.583 13.922 -3.203 1.00 82.69 276 VAL A N 1
ATOM 2149 C CA . VAL A 1 276 ? -2.433 14.220 -4.075 1.00 82.69 276 VAL A CA 1
ATOM 2150 C C . VAL A 1 276 ? -2.009 15.693 -3.994 1.00 82.69 276 VAL A C 1
ATOM 2152 O O . VAL A 1 276 ? -0.824 15.990 -3.895 1.00 82.69 276 VAL A O 1
ATOM 2155 N N . ARG A 1 277 ? -2.956 16.639 -3.977 1.00 81.75 277 ARG A N 1
ATOM 2156 C CA . ARG A 1 277 ? -2.640 18.072 -3.848 1.00 81.75 277 ARG A CA 1
ATOM 2157 C C . ARG A 1 277 ? -2.143 18.468 -2.460 1.00 81.75 277 ARG A C 1
ATOM 2159 O O . ARG A 1 277 ? -1.167 19.202 -2.365 1.00 81.75 277 ARG A O 1
ATOM 2166 N N . GLN A 1 278 ? -2.816 18.026 -1.399 1.00 77.94 278 GLN A N 1
ATOM 2167 C CA . GLN A 1 278 ? -2.452 18.344 -0.012 1.00 77.94 278 GLN A CA 1
ATOM 2168 C C . GLN A 1 278 ? -1.104 17.725 0.375 1.00 77.94 278 GLN A C 1
ATOM 2170 O O . GLN A 1 278 ? -0.355 18.315 1.150 1.00 77.94 278 GLN A O 1
ATOM 2175 N N . TYR A 1 279 ? -0.813 16.555 -0.190 1.00 75.38 279 TYR A N 1
ATOM 2176 C CA . TYR A 1 279 ? 0.387 15.762 0.037 1.00 75.38 279 TYR A CA 1
ATOM 2177 C C . TYR A 1 279 ? 1.572 16.176 -0.852 1.00 75.38 279 TYR A C 1
ATOM 2179 O O . TYR A 1 279 ? 2.683 15.694 -0.660 1.00 75.38 279 TYR A O 1
ATOM 2187 N N . GLY A 1 280 ? 1.355 17.066 -1.827 1.00 78.00 280 GLY A N 1
ATOM 2188 C CA . GLY A 1 280 ? 2.402 17.531 -2.744 1.00 78.00 280 GLY A CA 1
ATOM 2189 C C . GLY A 1 280 ? 2.757 16.545 -3.864 1.00 78.00 280 GLY A C 1
ATOM 2190 O O . GLY A 1 280 ? 3.748 16.746 -4.558 1.00 78.00 280 GLY A O 1
ATOM 2191 N N . GLY A 1 281 ? 1.956 15.497 -4.070 1.00 84.75 281 GLY A N 1
ATOM 2192 C CA . GLY A 1 281 ? 2.146 14.498 -5.117 1.00 84.75 281 GLY A CA 1
ATOM 2193 C C . GLY A 1 281 ? 1.389 13.198 -4.847 1.00 84.75 281 GLY A C 1
ATOM 2194 O O . GLY A 1 281 ? 0.674 13.059 -3.857 1.00 84.75 281 GLY A O 1
ATOM 2195 N N . SER A 1 282 ? 1.549 12.234 -5.751 1.00 89.25 282 SER A N 1
ATOM 2196 C CA . SER A 1 282 ? 1.128 10.839 -5.557 1.00 89.25 282 SER A CA 1
ATOM 2197 C C . SER A 1 282 ? 1.695 10.258 -4.259 1.00 89.25 282 SER A C 1
ATOM 2199 O O . SER A 1 282 ? 2.751 10.709 -3.832 1.00 89.25 282 SER A O 1
ATOM 2201 N N . GLY A 1 283 ? 1.047 9.266 -3.638 1.00 90.19 283 GLY A N 1
ATOM 2202 C CA . GLY A 1 283 ? 1.564 8.619 -2.424 1.00 90.19 283 GLY A CA 1
ATOM 2203 C C . GLY A 1 283 ? 0.626 7.592 -1.788 1.00 90.19 283 GLY A C 1
ATOM 2204 O O . GLY A 1 283 ? -0.525 7.431 -2.202 1.00 90.19 283 GLY A O 1
ATOM 2205 N N . VAL A 1 284 ? 1.119 6.874 -0.773 1.00 92.31 284 VAL A N 1
ATOM 2206 C CA . VAL A 1 284 ? 0.311 5.903 -0.016 1.00 92.31 284 VAL A CA 1
ATOM 2207 C C . VAL A 1 284 ? -0.784 6.638 0.755 1.00 92.31 284 VAL A C 1
ATOM 2209 O O . VAL A 1 284 ? -0.506 7.476 1.605 1.00 92.31 284 VAL A O 1
ATOM 2212 N N . HIS A 1 285 ? -2.032 6.294 0.458 1.00 91.50 285 HIS A N 1
ATOM 2213 C CA . HIS A 1 285 ? -3.229 6.868 1.064 1.00 91.50 285 HIS A CA 1
ATOM 2214 C C . HIS A 1 285 ? -3.615 6.140 2.357 1.00 91.50 285 HIS A C 1
ATOM 2216 O O . HIS A 1 285 ? -3.949 6.781 3.351 1.00 91.50 285 HIS A O 1
ATOM 2222 N N . HIS A 1 286 ? -3.560 4.805 2.354 1.00 94.62 286 HIS A N 1
ATOM 2223 C CA . HIS A 1 286 ? -3.727 4.004 3.567 1.00 94.62 286 HIS A CA 1
ATOM 2224 C C . HIS A 1 286 ? -3.005 2.664 3.497 1.00 94.62 286 HIS A C 1
ATOM 2226 O O . HIS A 1 286 ? -2.694 2.148 2.418 1.00 94.62 286 HIS A O 1
ATOM 2232 N N . ILE A 1 287 ? -2.777 2.117 4.688 1.00 97.19 287 ILE A N 1
ATOM 2233 C CA . ILE A 1 287 ? -2.215 0.791 4.927 1.00 97.19 287 ILE A CA 1
ATOM 2234 C C . ILE A 1 287 ? -3.302 -0.046 5.593 1.00 97.19 287 ILE A C 1
ATOM 2236 O O . ILE A 1 287 ? -3.799 0.344 6.649 1.00 97.19 287 ILE A O 1
ATOM 2240 N N . ALA A 1 288 ? -3.648 -1.188 5.008 1.00 98.00 288 ALA A N 1
ATOM 2241 C CA . ALA A 1 288 ? -4.573 -2.126 5.619 1.00 98.00 288 ALA A CA 1
ATOM 2242 C C . ALA A 1 288 ? -3.826 -3.248 6.339 1.00 98.00 288 ALA A C 1
ATOM 2244 O O . ALA A 1 288 ? -2.964 -3.909 5.757 1.00 98.00 288 ALA A O 1
ATOM 2245 N N . LEU A 1 289 ? -4.175 -3.474 7.602 1.00 98.31 289 LEU A N 1
ATOM 2246 C CA . LEU A 1 289 ? -3.629 -4.528 8.447 1.00 98.31 289 LEU A CA 1
ATOM 2247 C C . LEU A 1 289 ? -4.691 -5.605 8.667 1.00 98.31 289 LEU A C 1
ATOM 2249 O O . LEU A 1 289 ? -5.822 -5.313 9.064 1.00 98.31 289 LEU A O 1
ATOM 2253 N N . SER A 1 290 ? -4.314 -6.853 8.419 1.00 97.81 290 SER A N 1
ATOM 2254 C CA . SER A 1 290 ? -5.166 -8.013 8.650 1.00 97.81 290 SER A CA 1
ATOM 2255 C C . SER A 1 290 ? -5.231 -8.342 10.141 1.00 97.81 290 SER A C 1
ATOM 2257 O O . SER A 1 290 ? -4.208 -8.350 10.832 1.00 97.81 290 SER A O 1
ATOM 2259 N N . THR A 1 291 ? -6.430 -8.636 10.645 1.00 98.00 291 THR A N 1
ATOM 2260 C CA . THR A 1 291 ? -6.659 -9.121 12.010 1.00 98.00 291 THR A CA 1
ATOM 2261 C C . THR A 1 291 ? -7.486 -10.403 12.014 1.00 98.00 291 THR A C 1
ATOM 2263 O O . THR A 1 291 ? -8.441 -10.560 11.254 1.00 98.00 291 THR A O 1
ATOM 2266 N N . THR A 1 292 ? -7.138 -11.319 12.917 1.00 97.25 292 THR A N 1
ATOM 2267 C CA . THR A 1 292 ? -7.935 -12.521 13.219 1.00 97.25 292 THR A CA 1
ATOM 2268 C C . THR A 1 292 ? -9.153 -12.229 14.095 1.00 97.25 292 THR A C 1
ATOM 2270 O O . THR A 1 292 ? -10.038 -13.073 14.203 1.00 97.25 292 THR A O 1
ATOM 2273 N N . SER A 1 293 ? -9.203 -11.057 14.739 1.00 97.25 293 SER A N 1
ATOM 2274 C CA . SER A 1 293 ? -10.299 -10.669 15.627 1.00 97.25 293 SER A CA 1
ATOM 2275 C C . SER A 1 293 ? -10.491 -9.155 15.628 1.00 97.25 293 SER A C 1
ATOM 2277 O O . SER A 1 293 ? -9.918 -8.414 16.429 1.00 97.25 293 SER A O 1
ATOM 2279 N N . MET A 1 294 ? -11.367 -8.692 14.743 1.00 98.12 294 MET A N 1
ATOM 2280 C CA . MET A 1 294 ? -11.850 -7.319 14.661 1.00 98.12 294 MET A CA 1
ATOM 2281 C C . MET A 1 294 ? -12.486 -6.886 15.979 1.00 98.12 294 MET A C 1
ATOM 2283 O O . MET A 1 294 ? -12.359 -5.730 16.371 1.00 98.12 294 MET A O 1
ATOM 2287 N N . ARG A 1 295 ? -13.141 -7.798 16.707 1.00 97.31 295 ARG A N 1
ATOM 2288 C CA . ARG A 1 295 ? -13.732 -7.500 18.017 1.00 97.31 295 ARG A CA 1
ATOM 2289 C C . ARG A 1 295 ? -12.672 -7.117 19.041 1.00 97.31 295 ARG A C 1
ATOM 2291 O O . ARG A 1 295 ? -12.836 -6.097 19.706 1.00 97.31 295 ARG A O 1
ATOM 2298 N N . ASP A 1 296 ? -11.587 -7.878 19.130 1.00 96.88 296 ASP A N 1
ATOM 2299 C CA . ASP A 1 296 ? -10.509 -7.587 20.077 1.00 96.88 296 ASP A CA 1
ATOM 2300 C C . ASP A 1 296 ? -9.755 -6.322 19.666 1.00 96.88 296 ASP A C 1
ATOM 2302 O O . ASP A 1 296 ? -9.559 -5.430 20.491 1.00 96.88 296 ASP A O 1
ATOM 2306 N N . THR A 1 297 ? -9.408 -6.183 18.381 1.00 96.94 297 THR A N 1
ATOM 2307 C CA . THR A 1 297 ? -8.664 -5.010 17.901 1.00 96.94 297 THR A CA 1
ATOM 2308 C C . THR A 1 297 ? -9.485 -3.718 18.009 1.00 96.94 297 THR A C 1
ATOM 2310 O O . THR A 1 297 ? -8.975 -2.704 18.481 1.00 96.94 297 THR A O 1
ATOM 2313 N N . SER A 1 298 ? -10.775 -3.737 17.654 1.00 97.94 298 SER A N 1
ATOM 2314 C CA . SER A 1 298 ? -11.654 -2.561 17.801 1.00 97.94 298 SER A CA 1
ATOM 2315 C C . SER A 1 298 ? -11.924 -2.200 19.264 1.00 97.94 298 SER A C 1
ATOM 2317 O O . SER A 1 298 ? -12.062 -1.022 19.595 1.00 97.94 298 SER A O 1
ATOM 2319 N N . THR A 1 299 ? -11.967 -3.195 20.153 1.00 97.06 299 THR A N 1
ATOM 2320 C CA . THR A 1 299 ? -12.107 -2.987 21.599 1.00 97.06 299 THR A CA 1
ATOM 2321 C C . THR A 1 299 ? -10.843 -2.371 22.189 1.00 97.06 299 THR A C 1
ATOM 2323 O O . THR A 1 299 ? -10.946 -1.430 22.973 1.00 97.06 299 THR A O 1
ATOM 2326 N N . ALA A 1 300 ? -9.660 -2.844 21.784 1.00 96.56 300 ALA A N 1
ATOM 2327 C CA . ALA A 1 300 ? -8.379 -2.279 22.201 1.00 96.56 300 ALA A CA 1
ATOM 2328 C C . ALA A 1 300 ? -8.246 -0.806 21.774 1.00 96.56 300 ALA A C 1
ATOM 2330 O O . ALA A 1 300 ? -7.938 0.045 22.608 1.00 96.56 300 ALA A O 1
ATOM 2331 N N . LEU A 1 301 ? -8.589 -0.483 20.519 1.00 97.00 301 LEU A N 1
ATOM 2332 C CA . LEU A 1 301 ? -8.627 0.901 20.030 1.00 97.00 301 LEU A CA 1
ATOM 2333 C C . LEU A 1 301 ? -9.607 1.770 20.827 1.00 97.00 301 LEU A C 1
ATOM 2335 O O . LEU A 1 301 ? -9.263 2.879 21.234 1.00 97.00 301 LEU A O 1
ATOM 2339 N N . HIS A 1 302 ? -10.813 1.263 21.098 1.00 96.50 302 HIS A N 1
ATOM 2340 C CA . HIS A 1 302 ? -11.817 1.989 21.874 1.00 96.50 302 HIS A CA 1
ATOM 2341 C C . HIS A 1 302 ? -11.353 2.256 23.319 1.00 96.50 302 HIS A C 1
ATOM 2343 O O . HIS A 1 302 ? -11.472 3.375 23.816 1.00 96.50 302 HIS A O 1
ATOM 2349 N N . GLN A 1 303 ? -10.761 1.260 23.988 1.00 96.50 303 GLN A N 1
ATOM 2350 C CA . GLN A 1 303 ? -10.217 1.399 25.346 1.00 96.50 303 GLN A CA 1
ATOM 2351 C C . GLN A 1 303 ? -9.041 2.380 25.408 1.00 96.50 303 GLN A C 1
ATOM 2353 O O . GLN A 1 303 ? -8.952 3.175 26.345 1.00 96.50 303 GLN A O 1
ATOM 2358 N N . ALA A 1 304 ? -8.176 2.357 24.393 1.00 95.56 304 ALA A N 1
ATOM 2359 C CA . ALA A 1 304 ? -7.077 3.303 24.234 1.00 95.56 304 ALA A CA 1
ATOM 2360 C C . ALA A 1 304 ? -7.541 4.703 23.791 1.00 95.56 304 ALA A C 1
ATOM 2362 O O . ALA A 1 304 ? -6.731 5.625 23.752 1.00 95.56 304 ALA A O 1
ATOM 2363 N N . LYS A 1 305 ? -8.837 4.878 23.481 1.00 95.75 305 LYS A N 1
ATOM 2364 C CA . LYS A 1 305 ? -9.423 6.107 22.920 1.00 95.75 305 LYS A CA 1
ATOM 2365 C C . LYS A 1 305 ? -8.739 6.547 21.622 1.00 95.75 305 LYS A C 1
ATOM 2367 O O . LYS A 1 305 ? -8.660 7.740 21.332 1.00 95.75 305 LYS A O 1
ATOM 2372 N N . SER A 1 306 ? -8.251 5.585 20.842 1.00 94.62 306 SER A N 1
ATOM 2373 C CA . SER A 1 306 ? -7.648 5.846 19.541 1.00 94.62 306 SER A CA 1
ATOM 2374 C C . SER A 1 306 ? -8.718 6.369 18.571 1.00 94.62 306 SER A C 1
ATOM 2376 O O . SER A 1 306 ? -9.766 5.732 18.434 1.00 94.62 306 SER A O 1
ATOM 2378 N N . PRO A 1 307 ? -8.494 7.504 17.886 1.00 93.19 307 PRO A N 1
ATOM 2379 C CA . PRO A 1 307 ? -9.485 8.069 16.977 1.00 93.19 307 PRO A CA 1
ATOM 2380 C C . PRO A 1 307 ? -9.776 7.146 15.785 1.00 93.19 307 PRO A C 1
ATOM 2382 O O . PRO A 1 307 ? -8.916 6.896 14.937 1.00 93.19 307 PRO A O 1
ATOM 2385 N N . VAL A 1 308 ? -11.021 6.679 15.688 1.00 96.19 308 VAL A N 1
ATOM 2386 C CA . VAL A 1 308 ? -11.541 5.921 14.539 1.00 96.19 308 VAL A CA 1
ATOM 2387 C C . VAL A 1 308 ? -12.515 6.769 13.728 1.00 96.19 308 VAL A C 1
ATOM 2389 O O . VAL A 1 308 ? -13.092 7.735 14.235 1.00 96.19 308 VAL A O 1
ATOM 2392 N N . LEU A 1 309 ? -12.662 6.455 12.444 1.00 96.44 309 LEU A N 1
ATOM 2393 C CA . LEU A 1 309 ? -13.509 7.199 11.523 1.00 96.44 309 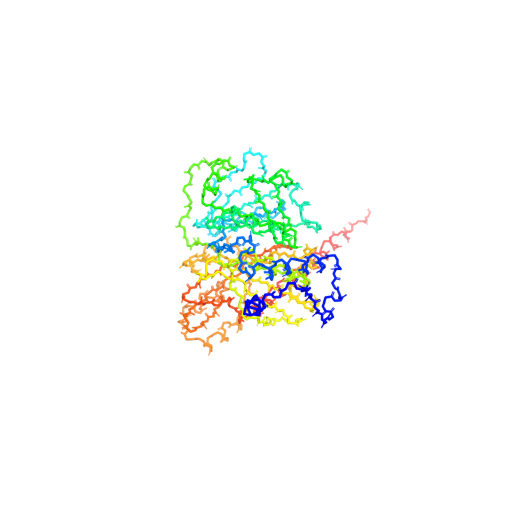LEU A CA 1
ATOM 2394 C C . LEU A 1 309 ? -14.987 7.033 11.919 1.00 96.44 309 LEU A C 1
ATOM 2396 O O . LEU A 1 309 ? -15.496 5.914 11.877 1.00 96.44 309 LEU A O 1
ATOM 2400 N N . PRO A 1 310 ? -15.707 8.114 12.266 1.00 96.00 310 PRO A N 1
ATOM 2401 C CA . PRO A 1 310 ? -17.090 8.000 12.705 1.00 96.00 310 PRO A CA 1
ATOM 2402 C C . PRO A 1 310 ? -18.010 7.651 11.532 1.00 96.00 310 PRO A C 1
ATOM 2404 O O . PRO A 1 310 ? -18.185 8.426 10.588 1.00 96.00 310 PRO A O 1
ATOM 2407 N N . ILE A 1 311 ? -18.646 6.485 11.616 1.00 97.38 311 ILE A N 1
ATOM 2408 C CA . ILE A 1 311 ? -19.617 6.019 10.622 1.00 97.38 311 ILE A CA 1
ATOM 2409 C C . ILE A 1 311 ? -21.038 6.393 11.060 1.00 97.38 311 ILE A C 1
ATOM 2411 O O . ILE A 1 311 ? -21.427 6.126 12.200 1.00 97.38 311 ILE A O 1
ATOM 2415 N N . PRO A 1 312 ? -21.840 7.026 10.183 1.00 94.31 312 PRO A N 1
ATOM 2416 C CA . PRO A 1 312 ? -23.141 7.556 10.566 1.00 94.31 312 PRO A CA 1
ATOM 2417 C C . PRO A 1 312 ? -24.177 6.446 10.797 1.00 94.31 312 PRO A C 1
ATOM 2419 O O . PRO A 1 312 ? -24.215 5.442 10.091 1.00 94.31 312 PRO A O 1
ATOM 2422 N N . SER A 1 313 ? -25.097 6.660 11.743 1.00 94.88 313 SER A N 1
ATOM 2423 C CA . SER A 1 313 ? -26.097 5.658 12.158 1.00 94.88 313 SER A CA 1
ATOM 2424 C C . SER A 1 313 ? -27.035 5.178 11.041 1.00 94.88 313 SER A C 1
ATOM 2426 O O . SER A 1 313 ? -27.611 4.095 11.126 1.00 94.88 313 SER A O 1
ATOM 2428 N N . ASN A 1 314 ? -27.213 5.963 9.973 1.00 95.12 314 ASN A N 1
ATOM 2429 C CA . ASN A 1 314 ? -27.994 5.543 8.811 1.00 95.12 314 ASN A CA 1
ATOM 2430 C C . ASN A 1 314 ? -27.335 4.396 8.031 1.00 95.12 314 ASN A C 1
ATOM 2432 O O . ASN A 1 314 ? -28.072 3.606 7.455 1.00 95.12 314 ASN A O 1
ATOM 2436 N N . TYR A 1 315 ? -26.004 4.271 8.061 1.00 96.75 315 TYR A N 1
ATOM 2437 C CA . TYR A 1 315 ? -25.298 3.132 7.473 1.00 96.75 315 TYR A CA 1
ATOM 2438 C C . TYR A 1 315 ? -25.741 1.815 8.116 1.00 96.75 315 TYR A C 1
ATOM 2440 O O . TYR A 1 315 ? -26.134 0.894 7.417 1.00 96.75 315 TYR A O 1
ATOM 2448 N N . TYR A 1 316 ? -25.785 1.747 9.449 1.00 97.12 316 TYR A N 1
ATOM 2449 C CA . TYR A 1 316 ? -26.178 0.528 10.167 1.00 97.12 316 TYR A CA 1
ATOM 2450 C C . TYR A 1 316 ? -27.650 0.159 9.971 1.00 97.12 316 TYR A C 1
ATOM 2452 O O . TYR A 1 316 ? -27.993 -1.021 9.958 1.00 97.12 316 TYR A O 1
ATOM 2460 N N . ARG A 1 317 ? -28.519 1.159 9.765 1.00 94.56 317 ARG A N 1
ATOM 2461 C CA . ARG A 1 317 ? -29.921 0.922 9.386 1.00 94.56 317 ARG A CA 1
ATOM 2462 C C . ARG A 1 317 ? -30.051 0.332 7.980 1.00 94.56 317 ARG A C 1
ATOM 2464 O O . ARG A 1 317 ? -30.881 -0.547 7.792 1.00 94.56 317 ARG A O 1
ATOM 2471 N N . ASP A 1 318 ? -29.251 0.804 7.022 1.00 95.06 318 ASP A N 1
ATOM 2472 C CA . ASP A 1 318 ? -29.175 0.220 5.672 1.00 95.06 318 ASP A CA 1
ATOM 2473 C C . ASP A 1 318 ? -28.593 -1.199 5.714 1.00 95.06 318 ASP A C 1
ATOM 2475 O O . ASP A 1 318 ? -29.144 -2.125 5.124 1.00 95.06 318 ASP A O 1
ATOM 2479 N N . LEU A 1 319 ? -27.529 -1.392 6.495 1.00 95.12 319 LEU A N 1
ATOM 2480 C CA . LEU A 1 319 ? -26.862 -2.678 6.659 1.00 95.12 319 LEU A CA 1
ATOM 2481 C C . LEU A 1 319 ? -27.824 -3.762 7.165 1.00 95.12 319 LEU A C 1
ATOM 2483 O O . LEU A 1 319 ? -27.855 -4.852 6.604 1.00 95.12 319 LEU A O 1
ATOM 2487 N N . ALA A 1 320 ? -28.651 -3.440 8.166 1.00 93.88 320 ALA A N 1
ATOM 2488 C CA . ALA A 1 320 ? -29.652 -4.356 8.723 1.00 93.88 320 ALA A CA 1
ATOM 2489 C C . ALA A 1 320 ? -30.762 -4.743 7.729 1.00 93.88 320 ALA A C 1
ATOM 2491 O O . ALA A 1 320 ? -31.453 -5.736 7.933 1.00 93.88 320 ALA A O 1
ATOM 2492 N N . ALA A 1 321 ? -30.958 -3.964 6.660 1.00 93.88 321 ALA A N 1
ATOM 2493 C CA . ALA A 1 321 ? -31.887 -4.306 5.586 1.00 93.88 321 ALA A CA 1
ATOM 2494 C C . ALA A 1 321 ? -31.239 -5.171 4.490 1.00 93.88 321 ALA A C 1
ATOM 2496 O O . ALA A 1 321 ? -31.954 -5.803 3.713 1.00 93.88 321 ALA A O 1
ATOM 2497 N N . ARG A 1 322 ? -29.903 -5.179 4.402 1.00 94.38 322 ARG A N 1
ATOM 2498 C CA . ARG A 1 322 ? -29.131 -5.859 3.350 1.00 94.38 322 ARG A CA 1
ATOM 2499 C C . ARG A 1 322 ? -28.585 -7.215 3.778 1.00 94.38 322 ARG A C 1
ATOM 2501 O O . ARG A 1 322 ? -28.483 -8.102 2.937 1.00 94.38 322 ARG A O 1
ATOM 2508 N N . PHE A 1 323 ? -28.231 -7.360 5.051 1.00 94.75 323 PHE A N 1
ATOM 2509 C CA . PHE A 1 323 ? -27.583 -8.551 5.587 1.00 94.75 323 PHE A CA 1
ATOM 2510 C C . PHE A 1 323 ? -28.312 -9.048 6.835 1.00 94.75 323 PHE A C 1
ATOM 2512 O O . PHE A 1 323 ? -28.736 -8.255 7.673 1.00 94.75 323 PHE A O 1
ATOM 2519 N N . ASP A 1 324 ? -28.428 -10.368 6.964 1.00 92.69 324 ASP A N 1
ATOM 2520 C CA . ASP A 1 324 ? -29.033 -11.024 8.126 1.00 92.69 324 ASP A CA 1
ATOM 2521 C C . ASP A 1 324 ? -27.974 -11.244 9.218 1.00 92.69 324 ASP A C 1
ATOM 2523 O O . ASP A 1 324 ? -27.445 -12.342 9.391 1.00 92.69 324 ASP A O 1
ATOM 2527 N N . LEU A 1 325 ? -27.594 -10.165 9.913 1.00 93.62 325 LEU A N 1
ATOM 2528 C CA . LEU A 1 325 ? -26.614 -10.222 11.001 1.00 93.62 325 LEU A CA 1
ATOM 2529 C C . LEU A 1 325 ? -27.314 -10.250 12.373 1.00 93.62 325 LEU A C 1
ATOM 2531 O O . LEU A 1 325 ? -28.318 -9.561 12.581 1.00 93.62 325 LEU A O 1
ATOM 2535 N N . PRO A 1 326 ? -26.765 -10.969 13.373 1.00 95.19 326 PRO A N 1
ATOM 2536 C CA . PRO A 1 326 ? -27.306 -10.950 14.728 1.00 95.19 326 PRO A CA 1
ATOM 2537 C C . PRO A 1 326 ? -27.381 -9.530 15.306 1.00 95.19 326 PRO A C 1
ATOM 2539 O O . PRO A 1 326 ? -26.456 -8.731 15.153 1.00 95.19 326 PRO A O 1
ATOM 2542 N N . ALA A 1 327 ? -28.438 -9.231 16.068 1.00 94.75 327 ALA A N 1
ATOM 2543 C CA . ALA A 1 327 ? -28.644 -7.902 16.658 1.00 94.75 327 ALA A CA 1
ATOM 2544 C C . ALA A 1 327 ? -27.458 -7.422 17.523 1.00 94.75 327 ALA A C 1
ATOM 2546 O O . ALA A 1 327 ? -27.128 -6.238 17.528 1.00 94.75 327 ALA A O 1
ATOM 2547 N N . GLN A 1 328 ? -26.786 -8.343 18.223 1.00 95.62 328 GLN A N 1
ATOM 2548 C CA . GLN A 1 328 ? -25.587 -8.034 19.012 1.00 95.62 328 GLN A CA 1
ATOM 2549 C C . GLN A 1 328 ? -24.388 -7.659 18.128 1.00 95.62 328 GLN A C 1
ATOM 2551 O O . GLN A 1 328 ? -23.611 -6.780 18.494 1.00 95.62 328 GLN A O 1
ATOM 2556 N N . THR A 1 329 ? -24.253 -8.286 16.955 1.00 95.62 329 THR A N 1
ATOM 2557 C CA . THR A 1 329 ? -23.219 -7.944 15.970 1.00 95.62 329 THR A CA 1
ATOM 2558 C C . THR A 1 329 ? -23.459 -6.545 15.422 1.00 95.62 329 THR A C 1
ATOM 2560 O O . THR A 1 329 ? -22.543 -5.732 15.453 1.00 95.62 329 THR A O 1
ATOM 2563 N N . HIS A 1 330 ? -24.696 -6.218 15.032 1.00 95.44 330 HIS A N 1
ATOM 2564 C CA . HIS A 1 330 ? -25.055 -4.866 14.594 1.00 95.44 330 HIS A CA 1
ATOM 2565 C C . HIS A 1 330 ? -24.756 -3.797 15.648 1.00 95.44 330 HIS A C 1
ATOM 2567 O O . HIS A 1 330 ? -24.165 -2.769 15.321 1.00 95.44 330 HIS A O 1
ATOM 2573 N N . ALA A 1 331 ? -25.147 -4.037 16.903 1.00 96.31 331 ALA A N 1
ATOM 2574 C CA . ALA A 1 331 ? -24.912 -3.095 17.994 1.00 96.31 331 ALA A CA 1
ATOM 2575 C C . ALA A 1 331 ? -23.412 -2.841 18.206 1.00 96.31 331 ALA A C 1
ATOM 2577 O O . ALA A 1 331 ? -22.990 -1.689 18.247 1.00 96.31 331 ALA A O 1
ATOM 2578 N N . TRP A 1 332 ? -22.609 -3.909 18.250 1.00 97.69 332 TRP A N 1
ATOM 2579 C CA . TRP A 1 332 ? -21.152 -3.807 18.352 1.00 97.69 332 TRP A CA 1
ATOM 2580 C C . TRP A 1 332 ? -20.544 -3.065 17.157 1.00 97.69 332 TRP A C 1
ATOM 2582 O O . TRP A 1 332 ? -19.738 -2.158 17.340 1.00 97.69 332 TRP A O 1
ATOM 2592 N N . MET A 1 333 ? -20.948 -3.398 15.931 1.00 98.25 333 MET A N 1
ATOM 2593 C CA . MET A 1 333 ? -20.433 -2.713 14.749 1.00 98.25 333 MET A CA 1
ATOM 2594 C C . MET A 1 333 ? -20.742 -1.216 14.773 1.00 98.25 333 MET A C 1
ATOM 2596 O O . MET A 1 333 ? -19.893 -0.413 14.395 1.00 98.25 333 MET A O 1
ATOM 2600 N N . GLN A 1 334 ? -21.945 -0.841 15.214 1.00 97.75 334 GLN A N 1
ATOM 2601 C CA . GLN A 1 334 ? -22.348 0.555 15.332 1.00 97.75 334 GLN A CA 1
ATOM 2602 C C . GLN A 1 334 ? -21.564 1.295 16.417 1.00 97.75 334 GLN A C 1
ATOM 2604 O O . GLN A 1 334 ? -21.152 2.431 16.193 1.00 97.75 334 GLN A O 1
ATOM 2609 N N . GLU A 1 335 ? -21.352 0.660 17.568 1.00 97.44 335 GLU A N 1
ATOM 2610 C CA . GLU A 1 335 ? -20.563 1.206 18.676 1.00 97.44 335 GLU A CA 1
ATOM 2611 C C . GLU A 1 335 ? -19.094 1.424 18.287 1.00 97.44 335 GLU A C 1
ATOM 2613 O O . GLU A 1 335 ? -18.509 2.445 18.634 1.00 97.44 335 GLU A O 1
ATOM 2618 N N . HIS A 1 336 ? -18.515 0.501 17.515 1.00 98.12 336 HIS A N 1
ATOM 2619 C CA . HIS A 1 336 ? -17.100 0.522 17.133 1.00 98.12 336 HIS A CA 1
ATOM 2620 C C . HIS A 1 336 ? -16.828 1.081 15.730 1.00 98.12 336 HIS A C 1
ATOM 2622 O O . HIS A 1 336 ? -15.698 1.005 15.251 1.00 98.12 336 HIS A O 1
ATOM 2628 N N . HIS A 1 337 ? -17.836 1.643 15.062 1.00 98.19 337 HIS A N 1
ATOM 2629 C CA . HIS A 1 337 ? -17.711 2.218 13.720 1.00 98.19 337 HIS A CA 1
ATOM 2630 C C . HIS A 1 337 ? -17.195 1.238 12.641 1.00 98.19 337 HIS A C 1
ATOM 2632 O O . HIS A 1 337 ? -16.482 1.623 11.715 1.00 98.19 337 HIS A O 1
ATOM 2638 N N . ILE A 1 338 ? -17.581 -0.037 12.741 1.00 98.44 338 ILE A N 1
ATOM 2639 C CA . ILE A 1 338 ? -17.196 -1.103 11.805 1.00 98.44 338 ILE A CA 1
ATOM 2640 C C . ILE A 1 338 ? -18.068 -1.050 10.550 1.00 98.44 338 ILE A C 1
ATOM 2642 O O . ILE A 1 338 ? -19.290 -0.924 10.648 1.00 98.44 338 ILE A O 1
ATOM 2646 N N . LEU A 1 339 ? -17.456 -1.184 9.377 1.00 98.38 339 LEU A N 1
ATOM 2647 C CA . LEU A 1 339 ? -18.134 -1.423 8.107 1.00 98.38 339 LEU A CA 1
ATOM 2648 C C . LEU A 1 339 ? -18.118 -2.920 7.786 1.00 98.38 339 LEU A C 1
ATOM 2650 O O . LEU A 1 339 ? -17.210 -3.639 8.200 1.00 98.38 339 LEU A O 1
ATOM 2654 N N . PHE A 1 340 ? -19.119 -3.380 7.042 1.00 97.94 340 PHE A N 1
ATOM 2655 C CA . PHE A 1 340 ? -19.265 -4.770 6.627 1.00 97.94 340 PHE A CA 1
ATOM 2656 C C . PHE A 1 340 ? -19.620 -4.883 5.151 1.00 97.94 340 PHE A C 1
ATOM 2658 O O . PHE A 1 340 ? -20.357 -4.056 4.610 1.00 97.94 340 PHE A O 1
ATOM 2665 N N . ASP A 1 341 ? -19.080 -5.908 4.511 1.00 96.56 341 ASP A N 1
ATOM 2666 C CA . ASP A 1 341 ? -19.487 -6.380 3.194 1.00 96.56 341 ASP A CA 1
ATOM 2667 C C . ASP A 1 341 ? -19.447 -7.913 3.172 1.00 96.56 341 ASP A C 1
ATOM 2669 O O . ASP A 1 341 ? -18.782 -8.537 3.999 1.00 96.56 341 ASP A O 1
ATOM 2673 N N . GLN A 1 342 ? -20.155 -8.519 2.225 1.00 95.75 342 GLN A N 1
ATOM 2674 C CA . GLN A 1 342 ? -20.168 -9.967 2.033 1.00 95.75 342 GLN A CA 1
ATOM 2675 C C . GLN A 1 342 ? -20.178 -10.271 0.535 1.00 95.75 342 GLN A C 1
ATOM 2677 O O . GLN A 1 342 ? -20.939 -9.667 -0.224 1.00 95.75 342 GLN A O 1
ATOM 2682 N N . ASP A 1 343 ? -19.334 -11.209 0.111 1.00 93.81 343 ASP A N 1
ATOM 2683 C CA . ASP A 1 343 ? -19.332 -11.752 -1.248 1.00 93.81 343 ASP A CA 1
ATOM 2684 C C . ASP A 1 343 ? -19.712 -13.243 -1.241 1.00 93.81 343 ASP A C 1
ATOM 2686 O O . ASP A 1 343 ? -20.117 -13.806 -0.224 1.00 93.81 343 ASP A O 1
ATOM 2690 N N . SER A 1 344 ? -19.611 -13.911 -2.392 1.00 93.81 344 SER A N 1
ATOM 2691 C CA . SER A 1 344 ? -19.914 -15.344 -2.503 1.00 93.81 344 SER A CA 1
ATOM 2692 C C . SER A 1 344 ? -18.952 -16.259 -1.735 1.00 93.81 344 SER A C 1
ATOM 2694 O O . SER A 1 344 ? -19.204 -17.461 -1.657 1.00 93.81 344 SER A O 1
ATOM 2696 N N . HIS A 1 345 ? -17.837 -15.731 -1.232 1.00 94.38 345 HIS A N 1
ATOM 2697 C CA . HIS A 1 345 ? -16.799 -16.468 -0.518 1.00 94.38 345 HIS A CA 1
ATOM 2698 C C . HIS A 1 345 ? -16.824 -16.215 0.990 1.00 94.38 345 HIS A C 1
ATOM 270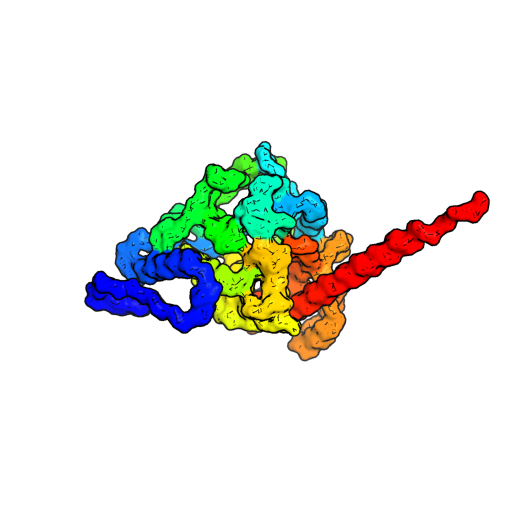0 O O . HIS A 1 345 ? -16.421 -17.107 1.736 1.00 94.38 345 HIS A O 1
ATOM 2706 N N . GLY A 1 346 ? -17.326 -15.061 1.432 1.00 95.88 346 GLY A N 1
ATOM 2707 C CA . GLY A 1 346 ? -17.722 -14.843 2.818 1.00 95.88 346 GLY A CA 1
ATOM 2708 C C . GLY A 1 346 ? -17.651 -13.389 3.262 1.00 95.88 346 GLY A C 1
ATOM 2709 O O . GLY A 1 346 ? -17.883 -12.470 2.474 1.00 95.88 346 GLY A O 1
ATOM 2710 N N . ASP A 1 347 ? -17.360 -13.200 4.545 1.00 96.88 347 ASP A N 1
ATOM 2711 C CA . ASP A 1 347 ? -17.597 -11.943 5.252 1.00 96.88 347 ASP A CA 1
ATOM 2712 C C . ASP A 1 347 ? -16.355 -11.051 5.289 1.00 96.88 347 ASP A C 1
ATOM 2714 O O . ASP A 1 347 ? -15.209 -11.519 5.312 1.00 96.88 347 ASP A O 1
ATOM 2718 N N . PHE A 1 348 ? -16.586 -9.740 5.331 1.00 97.81 348 PHE A N 1
ATOM 2719 C CA . PHE A 1 348 ? -15.536 -8.735 5.383 1.00 97.81 348 PHE A CA 1
ATOM 2720 C C . PHE A 1 348 ? -15.885 -7.611 6.339 1.00 97.81 348 PHE A C 1
ATOM 2722 O O . PHE A 1 348 ? -16.851 -6.883 6.125 1.00 97.81 348 PHE A O 1
ATOM 2729 N N . HIS A 1 349 ? -15.064 -7.436 7.370 1.00 98.50 349 HIS A N 1
ATOM 2730 C CA . HIS A 1 349 ? -15.187 -6.331 8.314 1.00 98.50 349 HIS A CA 1
ATOM 2731 C C . HIS A 1 349 ? -14.045 -5.343 8.107 1.00 98.50 349 HIS A C 1
ATOM 2733 O O . HIS A 1 349 ? -12.890 -5.754 7.991 1.00 98.50 349 HIS A O 1
ATOM 2739 N N . GLN A 1 350 ? -14.363 -4.050 8.115 1.00 98.50 350 GLN A N 1
ATOM 2740 C CA . GLN A 1 350 ? -13.401 -2.964 7.941 1.00 98.50 350 GLN A CA 1
ATOM 2741 C C . GLN A 1 350 ? -13.560 -1.930 9.057 1.00 98.50 350 GLN A C 1
ATOM 2743 O O . GLN A 1 350 ? -14.676 -1.532 9.388 1.00 98.50 350 GLN A O 1
ATOM 2748 N N . LEU A 1 351 ? -12.448 -1.456 9.608 1.00 98.38 351 LEU A N 1
ATOM 2749 C CA . LEU A 1 351 ? -12.398 -0.296 10.499 1.00 98.38 351 LEU A CA 1
ATOM 2750 C C . LEU A 1 351 ? -11.336 0.660 9.976 1.00 98.38 351 LEU A C 1
ATOM 2752 O O . LEU A 1 351 ? -10.248 0.231 9.611 1.00 98.38 351 LEU A O 1
ATOM 2756 N N . TYR A 1 352 ? -11.616 1.957 9.994 1.00 97.62 352 TYR A N 1
ATOM 2757 C CA . TYR A 1 352 ? -10.657 2.977 9.576 1.00 97.62 352 TYR A CA 1
ATOM 2758 C C . TYR A 1 352 ? -10.257 3.842 10.762 1.00 97.62 352 TYR A C 1
ATOM 2760 O O . TYR A 1 352 ? -11.122 4.317 11.499 1.00 97.62 352 TYR A O 1
ATOM 2768 N N . THR A 1 353 ? -8.962 4.088 10.938 1.00 95.69 353 THR A N 1
ATOM 2769 C CA . THR A 1 353 ? -8.497 5.137 11.850 1.00 95.69 353 THR A CA 1
ATOM 2770 C C . THR A 1 353 ? -8.781 6.507 11.239 1.00 95.69 353 THR A C 1
ATOM 2772 O O . THR A 1 353 ? -8.946 6.645 10.022 1.00 95.69 353 THR A O 1
ATOM 2775 N N . GLN A 1 354 ? -8.840 7.546 12.069 1.00 91.75 354 GLN A N 1
ATOM 2776 C CA . GLN A 1 354 ? -8.849 8.904 11.533 1.00 91.75 354 GLN A CA 1
ATOM 2777 C C . GLN A 1 354 ? -7.481 9.212 10.899 1.00 91.75 354 GLN A C 1
ATOM 2779 O O . GLN A 1 354 ? -6.455 8.784 11.436 1.00 91.75 354 GLN A O 1
ATOM 2784 N N . PRO A 1 355 ? -7.439 9.910 9.753 1.00 77.75 355 PRO A N 1
ATOM 2785 C CA . PRO A 1 355 ? -6.186 10.428 9.224 1.00 77.75 355 PRO A CA 1
ATOM 2786 C C . PRO A 1 355 ? -5.677 11.556 10.130 1.00 77.75 355 PRO A C 1
ATOM 2788 O O . PRO A 1 355 ? -6.419 12.496 10.415 1.00 77.75 355 PRO A O 1
ATOM 2791 N N . ASN A 1 356 ? -4.411 11.497 10.548 1.00 68.56 356 ASN A N 1
ATOM 2792 C CA . ASN A 1 356 ? -3.737 12.681 11.090 1.00 68.56 356 ASN A CA 1
ATOM 2793 C C . ASN A 1 356 ? -3.500 13.669 9.934 1.00 68.56 356 ASN A C 1
ATOM 2795 O O . ASN A 1 356 ? -3.323 13.245 8.791 1.00 68.56 356 ASN A O 1
ATOM 2799 N N . HIS A 1 357 ? -3.550 14.981 10.189 1.00 57.38 357 HIS A N 1
ATOM 2800 C CA . HIS A 1 357 ? -3.509 16.004 9.134 1.00 57.38 357 HIS A CA 1
ATOM 2801 C C . HIS A 1 357 ? -2.368 15.759 8.123 1.00 57.38 357 HIS A C 1
ATOM 2803 O O . HIS A 1 357 ? -1.198 15.799 8.484 1.00 57.38 357 HIS A O 1
ATOM 2809 N N . LYS A 1 358 ? -2.725 15.548 6.844 1.00 64.12 358 LYS A N 1
ATOM 2810 C CA . LYS A 1 358 ? -1.824 15.247 5.703 1.00 64.12 358 LYS A CA 1
ATOM 2811 C C . LYS A 1 358 ? -1.109 13.886 5.727 1.00 64.12 358 LYS A C 1
ATOM 2813 O O . LYS A 1 358 ? -0.324 13.620 4.820 1.00 64.12 358 LYS A O 1
ATOM 2818 N N . ALA A 1 359 ? -1.380 13.026 6.702 1.00 69.38 359 ALA A N 1
ATOM 2819 C CA . ALA A 1 359 ? -0.819 11.684 6.770 1.00 69.38 359 ALA A CA 1
ATOM 2820 C C . ALA A 1 359 ? -1.749 10.643 6.124 1.00 69.38 359 ALA A C 1
ATOM 2822 O O . ALA A 1 359 ? -2.944 10.866 5.908 1.00 69.38 359 ALA A O 1
ATOM 2823 N N . PHE A 1 360 ? -1.188 9.471 5.839 1.00 87.75 360 PHE A N 1
ATOM 2824 C CA . PHE A 1 360 ? -1.973 8.271 5.561 1.00 87.75 360 PHE A CA 1
ATOM 2825 C C . PHE A 1 360 ? -2.768 7.849 6.815 1.00 87.75 360 PHE A C 1
ATOM 2827 O O . PHE A 1 360 ? -2.482 8.284 7.932 1.00 87.75 360 PHE A O 1
ATOM 2834 N N . PHE A 1 361 ? -3.749 6.965 6.646 1.00 92.69 361 PHE A N 1
ATOM 2835 C CA . PHE A 1 361 ? -4.464 6.326 7.761 1.00 92.69 361 PHE A CA 1
ATOM 2836 C C . PHE A 1 361 ? -4.300 4.804 7.734 1.00 92.69 361 PHE A C 1
ATOM 2838 O O . PHE A 1 361 ? -3.860 4.228 6.735 1.00 92.69 361 PHE A O 1
ATOM 2845 N N . ILE A 1 362 ? -4.648 4.152 8.842 1.00 96.38 362 ILE A N 1
ATOM 2846 C CA . ILE A 1 362 ? -4.647 2.695 8.954 1.00 96.38 362 ILE A CA 1
ATOM 2847 C C . ILE A 1 362 ? -6.074 2.184 8.755 1.00 96.38 362 ILE A C 1
ATOM 2849 O O . ILE A 1 362 ? -7.042 2.728 9.288 1.00 96.38 362 ILE A O 1
ATOM 2853 N N . GLU A 1 363 ? -6.197 1.119 7.979 1.00 98.00 363 GLU A N 1
ATOM 2854 C CA . GLU A 1 363 ? -7.385 0.285 7.905 1.00 98.00 363 GLU A CA 1
ATOM 2855 C C . GLU A 1 363 ? -7.114 -1.027 8.644 1.00 98.00 363 GLU A C 1
ATOM 2857 O O . GLU A 1 363 ? -6.048 -1.620 8.506 1.00 98.00 363 GLU A O 1
ATOM 2862 N N . LEU A 1 364 ? -8.074 -1.497 9.428 1.00 98.44 364 LEU A N 1
ATOM 2863 C CA . LEU A 1 364 ? -8.105 -2.869 9.911 1.00 98.44 364 LEU A CA 1
ATOM 2864 C C . LEU A 1 364 ? -9.081 -3.655 9.065 1.00 98.44 364 LEU A C 1
ATOM 2866 O O . LEU A 1 364 ? -10.196 -3.188 8.820 1.00 98.44 364 LEU A O 1
ATOM 2870 N N . VAL A 1 365 ? -8.686 -4.866 8.692 1.00 98.31 365 VAL A N 1
ATOM 2871 C CA . VAL A 1 365 ? -9.537 -5.774 7.935 1.00 98.31 365 VAL A CA 1
ATOM 2872 C C . VAL A 1 365 ? -9.595 -7.147 8.582 1.00 98.31 365 VAL A C 1
ATOM 2874 O O . VAL A 1 365 ? -8.581 -7.690 9.011 1.00 98.31 365 VAL A O 1
ATOM 2877 N N . GLN A 1 366 ? -10.788 -7.730 8.622 1.00 98.38 366 GLN A N 1
ATOM 2878 C CA . GLN A 1 366 ? -10.979 -9.148 8.918 1.00 98.38 366 GLN A CA 1
ATOM 2879 C C . GLN A 1 366 ? -11.719 -9.779 7.747 1.00 98.38 366 GLN A C 1
ATOM 2881 O O . GLN A 1 366 ? -12.848 -9.393 7.439 1.00 98.38 366 GLN A O 1
ATOM 2886 N N . ARG A 1 367 ? -11.064 -10.747 7.102 1.00 96.94 367 ARG A N 1
ATOM 2887 C CA . ARG A 1 367 ? -11.615 -11.530 5.994 1.00 96.94 367 ARG A CA 1
ATOM 2888 C C . ARG A 1 367 ? -11.975 -12.919 6.480 1.00 96.94 367 ARG A C 1
ATOM 2890 O O . ARG A 1 367 ? -11.113 -13.652 6.954 1.00 96.94 367 ARG A O 1
ATOM 2897 N N . GLU A 1 368 ? -13.214 -13.312 6.251 1.00 96.00 368 GLU A N 1
ATOM 2898 C CA . GLU A 1 368 ? -13.692 -14.677 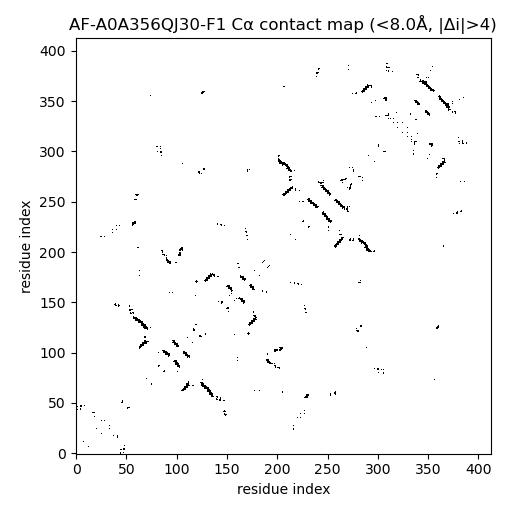6.442 1.00 96.00 368 GLU A CA 1
ATOM 2899 C C . GLU A 1 368 ? -14.038 -15.266 5.076 1.00 96.00 368 GLU A C 1
ATOM 2901 O O . GLU A 1 368 ? -15.186 -15.554 4.771 1.00 96.00 368 GLU A O 1
ATOM 2906 N N . GLY A 1 369 ? -13.027 -15.377 4.210 1.00 93.75 369 GLY A N 1
ATOM 2907 C CA . GLY A 1 369 ? -13.173 -15.878 2.838 1.00 93.75 369 GLY A CA 1
ATOM 2908 C C . GLY A 1 369 ? -13.373 -14.798 1.770 1.00 93.75 369 GLY A C 1
ATOM 2909 O O . GLY A 1 369 ? -13.106 -15.075 0.602 1.00 93.75 369 GLY A O 1
ATOM 2910 N N . TYR A 1 370 ? -13.738 -13.569 2.146 1.00 94.75 370 TYR A N 1
ATOM 2911 C CA . TYR A 1 370 ? -13.965 -12.459 1.211 1.00 94.75 370 TYR A CA 1
ATOM 2912 C C . TYR A 1 370 ? -12.733 -12.099 0.362 1.00 94.75 370 TYR A C 1
ATOM 2914 O O . TYR A 1 370 ? -11.628 -11.897 0.885 1.00 94.75 370 TYR A O 1
ATOM 2922 N N . GLN A 1 371 ? -12.928 -11.954 -0.952 1.00 89.81 371 GLN A N 1
ATOM 2923 C CA . GLN A 1 371 ? -11.842 -11.800 -1.933 1.00 89.81 371 GLN A CA 1
ATOM 2924 C C . GLN A 1 371 ? -11.590 -10.349 -2.372 1.00 89.81 371 GLN A C 1
ATOM 2926 O O . GLN A 1 371 ? -10.483 -10.022 -2.801 1.00 89.81 371 GLN A O 1
ATOM 2931 N N . GLY A 1 372 ? -12.597 -9.475 -2.274 1.00 89.62 372 GLY A N 1
ATOM 2932 C CA . GLY A 1 372 ? -12.533 -8.086 -2.751 1.00 89.62 372 GLY A CA 1
ATOM 2933 C C . GLY A 1 372 ? -11.761 -7.122 -1.837 1.00 89.62 372 GLY A C 1
ATOM 2934 O O . GLY A 1 372 ? -11.000 -7.525 -0.966 1.00 89.62 372 GLY A O 1
ATOM 2935 N N . LEU A 1 373 ? -11.987 -5.813 -1.984 1.00 89.44 373 LEU A N 1
ATOM 2936 C CA . LEU A 1 373 ? -11.453 -4.777 -1.073 1.00 89.44 373 LEU A CA 1
ATOM 2937 C C . LEU A 1 373 ? -12.551 -3.928 -0.408 1.00 89.44 373 LEU A C 1
ATOM 2939 O O . LEU A 1 373 ? -12.289 -2.819 0.048 1.00 89.44 373 LEU A O 1
ATOM 2943 N N . GLY A 1 374 ? -13.800 -4.402 -0.379 1.00 88.56 374 GLY A N 1
ATOM 2944 C CA . GLY A 1 374 ? -14.900 -3.638 0.214 1.00 88.56 374 GLY A CA 1
ATOM 2945 C C . GLY A 1 374 ? -15.249 -2.395 -0.604 1.00 88.56 374 GLY A C 1
ATOM 2946 O O . GLY A 1 374 ? -15.497 -1.326 -0.048 1.00 88.56 374 GLY A O 1
ATOM 2947 N N . ALA A 1 375 ? -15.272 -2.511 -1.937 1.00 86.44 375 ALA A N 1
ATOM 2948 C CA . ALA A 1 375 ? -15.642 -1.406 -2.826 1.00 86.44 375 ALA A CA 1
ATOM 2949 C C . ALA A 1 375 ? -16.983 -0.728 -2.444 1.00 86.44 375 ALA A C 1
ATOM 2951 O O . ALA A 1 375 ? -17.027 0.506 -2.458 1.00 86.44 375 ALA A O 1
ATOM 2952 N N . PRO A 1 376 ? -18.043 -1.454 -2.015 1.00 88.12 376 PRO A N 1
ATOM 2953 C CA . PRO A 1 376 ? -19.280 -0.826 -1.534 1.00 88.12 376 PRO A CA 1
ATOM 2954 C C . PRO A 1 376 ? -19.083 0.086 -0.313 1.00 88.12 376 PRO A C 1
ATOM 2956 O O . PRO A 1 376 ? -19.764 1.103 -0.171 1.00 88.12 376 PRO A O 1
ATOM 2959 N N . ASN A 1 377 ? -18.126 -0.244 0.555 1.00 92.69 377 ASN A N 1
ATOM 2960 C CA . ASN A 1 377 ? -17.812 0.515 1.763 1.00 92.69 377 ASN A CA 1
ATOM 2961 C C . ASN A 1 377 ? -16.939 1.746 1.482 1.00 92.69 377 ASN A C 1
ATOM 2963 O O . ASN A 1 377 ? -16.937 2.697 2.269 1.00 92.69 377 ASN A O 1
ATOM 2967 N N . ALA A 1 378 ? -16.253 1.792 0.335 1.00 89.12 378 ALA A N 1
ATOM 2968 C CA . ALA A 1 378 ? -15.378 2.904 -0.023 1.00 89.12 378 ALA A CA 1
ATOM 2969 C C . ALA A 1 378 ? -16.128 4.248 -0.101 1.00 89.12 378 ALA A C 1
ATOM 2971 O O . ALA A 1 378 ? -15.622 5.250 0.404 1.00 89.12 378 ALA A O 1
ATOM 2972 N N . PHE A 1 379 ? -17.353 4.278 -0.646 1.00 88.75 379 PHE A N 1
ATOM 2973 C CA . PHE A 1 379 ? -18.183 5.495 -0.681 1.00 88.75 379 PHE A CA 1
ATOM 2974 C C . PHE A 1 379 ? -18.508 6.019 0.728 1.00 88.75 379 PHE A C 1
ATOM 2976 O O . PHE A 1 379 ? -18.451 7.227 0.987 1.00 88.75 379 PHE A O 1
ATOM 2983 N N . VAL A 1 380 ? -18.825 5.108 1.653 1.00 93.19 380 VAL A N 1
ATOM 2984 C CA . VAL A 1 380 ? -19.157 5.443 3.045 1.00 93.19 380 VAL A CA 1
ATOM 2985 C C . VAL A 1 380 ? -17.935 6.027 3.743 1.00 93.19 380 VAL A C 1
ATOM 2987 O O . VAL A 1 380 ? -18.039 7.100 4.340 1.00 93.19 380 VAL A O 1
ATOM 2990 N N . ARG A 1 381 ? -16.767 5.387 3.593 1.00 93.00 381 ARG A N 1
ATOM 2991 C CA . ARG A 1 381 ? -15.492 5.904 4.104 1.00 93.00 381 ARG A CA 1
ATOM 2992 C C . ARG A 1 381 ? -15.196 7.300 3.566 1.00 93.00 381 ARG A C 1
ATOM 2994 O O . ARG A 1 381 ? -14.960 8.210 4.352 1.00 93.00 381 ARG A O 1
ATOM 3001 N N . VAL A 1 382 ? -15.214 7.475 2.244 1.00 89.62 382 VAL A N 1
ATOM 3002 C CA . VAL A 1 382 ? -14.902 8.759 1.594 1.00 89.62 382 VAL A CA 1
ATOM 3003 C C . VAL A 1 382 ? -15.823 9.864 2.113 1.00 89.62 382 VAL A C 1
ATOM 3005 O O . VAL A 1 382 ? -15.365 10.956 2.445 1.00 89.62 382 VAL A O 1
ATOM 3008 N N . THR A 1 383 ? -17.117 9.573 2.251 1.00 90.06 383 THR A N 1
ATOM 3009 C CA . THR A 1 383 ? -18.098 10.530 2.776 1.00 90.06 383 THR A CA 1
ATOM 3010 C C . THR A 1 383 ? -17.850 10.860 4.250 1.00 90.06 383 THR A C 1
ATOM 3012 O O . THR A 1 383 ? -17.938 12.024 4.638 1.00 90.06 383 THR A O 1
ATOM 3015 N N . ALA A 1 384 ? -17.531 9.865 5.081 1.00 92.56 384 ALA A N 1
ATOM 3016 C CA . ALA A 1 384 ? -17.214 10.077 6.492 1.00 92.56 384 ALA A CA 1
ATOM 3017 C C . ALA A 1 384 ? -15.926 10.901 6.672 1.00 92.56 384 ALA A C 1
ATOM 3019 O O . ALA A 1 384 ? -15.900 11.813 7.493 1.00 92.56 384 ALA A O 1
ATOM 3020 N N . GLN A 1 385 ? -14.901 10.657 5.850 1.00 89.88 385 GLN A N 1
ATOM 3021 C CA . GLN A 1 385 ? -13.657 11.437 5.847 1.00 89.88 385 GLN A CA 1
ATOM 3022 C C . GLN A 1 385 ? -13.909 12.900 5.470 1.00 89.88 385 GLN A C 1
ATOM 3024 O O . GLN A 1 385 ? -13.416 13.799 6.142 1.00 89.88 385 GLN A O 1
ATOM 3029 N N . GLN A 1 386 ? -14.729 13.151 4.444 1.00 86.69 386 GLN A N 1
ATOM 3030 C CA . GLN A 1 386 ? -15.100 14.512 4.040 1.00 86.69 386 GLN A CA 1
ATOM 3031 C C . GLN A 1 386 ? -15.867 15.267 5.134 1.00 86.69 386 GLN A C 1
ATOM 3033 O O . GLN A 1 386 ? -15.669 16.468 5.302 1.00 86.69 386 GLN A O 1
ATOM 3038 N N . ARG A 1 387 ? -16.740 14.578 5.879 1.00 89.00 387 ARG A N 1
ATOM 3039 C CA . ARG A 1 387 ? -17.454 15.177 7.018 1.00 89.00 387 ARG A CA 1
ATOM 3040 C C . ARG A 1 387 ? -16.497 15.531 8.149 1.00 89.00 387 ARG A C 1
ATOM 3042 O O . ARG A 1 387 ? -16.533 16.659 8.616 1.00 89.00 387 ARG A O 1
ATOM 3049 N N . LEU A 1 388 ? -15.608 14.607 8.512 1.00 88.88 388 LEU A N 1
ATOM 3050 C CA . LEU A 1 388 ? -14.596 14.844 9.538 1.00 88.88 388 LEU A CA 1
ATOM 3051 C C . LEU A 1 388 ? -13.686 16.029 9.174 1.00 88.88 388 LEU A C 1
ATOM 3053 O O . LEU A 1 388 ? -13.461 16.902 10.003 1.00 88.88 388 LEU A O 1
ATOM 3057 N N . GLU A 1 389 ? -13.213 16.095 7.924 1.00 84.62 389 GLU A N 1
ATOM 3058 C CA . GLU A 1 389 ? -12.409 17.218 7.417 1.00 84.62 389 GLU A CA 1
ATOM 3059 C C . GLU A 1 389 ? -13.165 18.554 7.557 1.00 84.62 389 GLU A C 1
ATOM 3061 O O . GLU A 1 389 ? -12.599 19.541 8.025 1.00 84.62 389 GLU A O 1
ATOM 3066 N N . ALA A 1 390 ? -14.458 18.584 7.216 1.00 85.00 390 ALA A N 1
ATOM 3067 C CA . ALA A 1 390 ? -15.289 19.779 7.355 1.00 85.00 390 ALA A CA 1
ATOM 3068 C C . ALA A 1 390 ? -15.522 20.188 8.823 1.00 85.00 390 ALA A C 1
ATOM 3070 O O . ALA A 1 390 ? -15.476 21.380 9.132 1.00 85.00 390 ALA A O 1
ATOM 3071 N N . ASP A 1 391 ? -15.743 19.225 9.719 1.00 85.50 391 ASP A N 1
ATOM 3072 C CA . ASP A 1 391 ? -15.977 19.470 11.148 1.00 85.50 391 ASP A CA 1
ATOM 3073 C C . ASP A 1 391 ? -14.718 20.010 11.848 1.00 85.50 391 ASP A C 1
ATOM 3075 O O . ASP A 1 391 ? -14.806 20.929 12.670 1.00 85.50 391 ASP A O 1
ATOM 3079 N N . LEU A 1 392 ? -13.537 19.491 11.489 1.00 81.81 392 LEU A N 1
ATOM 3080 C CA . LEU A 1 392 ? -12.247 20.002 11.965 1.00 81.81 392 LEU A CA 1
ATOM 3081 C C . LEU A 1 392 ? -12.018 21.444 11.492 1.00 81.81 392 LEU A C 1
ATOM 3083 O O . LEU A 1 392 ? -11.762 22.322 12.314 1.00 81.81 392 LEU A O 1
ATOM 3087 N N . LEU A 1 393 ? -12.227 21.722 10.199 1.00 79.44 393 LEU A N 1
ATOM 3088 C CA . LEU A 1 393 ? -12.107 23.077 9.643 1.00 79.44 393 LEU A CA 1
ATOM 3089 C C . LEU A 1 393 ? -13.075 24.071 10.305 1.00 79.44 393 LEU A C 1
ATOM 3091 O O . LEU A 1 393 ? -12.708 25.212 10.581 1.00 79.44 393 LEU A O 1
ATOM 3095 N N . ALA A 1 394 ? -14.314 23.656 10.574 1.00 79.62 394 ALA A N 1
ATOM 3096 C CA . ALA A 1 394 ? -15.295 24.497 11.257 1.00 79.62 394 ALA A CA 1
ATOM 3097 C C . ALA A 1 394 ? -14.908 24.772 12.721 1.00 79.62 394 ALA A C 1
ATOM 3099 O O . ALA A 1 394 ? -15.176 25.859 13.239 1.00 79.62 394 ALA A O 1
ATOM 3100 N N . SER A 1 395 ? -14.276 23.806 13.388 1.00 75.12 395 SER A N 1
ATOM 3101 C CA . SER A 1 395 ? -13.807 23.946 14.770 1.00 75.12 395 SER A CA 1
ATOM 3102 C C . SER A 1 395 ? -12.626 24.916 14.875 1.00 75.12 395 SER A C 1
ATOM 3104 O O . SER A 1 395 ? -12.636 25.776 15.756 1.00 75.12 395 SER A O 1
ATOM 3106 N N . ASP A 1 396 ? -11.677 24.857 13.936 1.00 71.06 396 ASP A N 1
ATOM 3107 C CA . ASP A 1 396 ? -10.531 25.776 13.871 1.00 71.06 396 ASP A CA 1
ATOM 3108 C C . ASP A 1 396 ? -10.967 27.234 13.651 1.00 71.06 396 ASP A C 1
ATOM 3110 O O . ASP A 1 396 ? -10.502 28.140 14.345 1.00 71.06 396 ASP A O 1
ATOM 3114 N N . ILE A 1 397 ? -11.929 27.468 12.747 1.00 68.44 397 ILE A N 1
ATOM 3115 C CA . ILE A 1 397 ? -12.482 28.811 12.490 1.00 68.44 397 ILE A CA 1
ATOM 3116 C C . ILE A 1 397 ? -13.144 29.385 13.751 1.00 68.44 397 ILE A C 1
ATOM 3118 O O . ILE A 1 397 ? -12.987 30.567 14.057 1.00 68.44 397 ILE A O 1
ATOM 3122 N N . ASN A 1 398 ? -13.881 28.564 14.501 1.00 60.91 398 ASN A N 1
ATOM 3123 C CA . ASN A 1 398 ? -14.563 29.021 15.711 1.00 60.91 398 ASN A CA 1
ATOM 3124 C C . ASN A 1 398 ? -13.589 29.247 16.884 1.00 60.91 398 ASN A C 1
ATOM 3126 O O . ASN A 1 398 ? -13.798 30.178 17.663 1.00 60.91 398 ASN A O 1
ATOM 3130 N N . GLY A 1 399 ? -12.508 28.466 16.987 1.00 50.84 399 GLY A N 1
ATOM 3131 C CA . GLY A 1 399 ? -11.468 28.638 18.010 1.00 50.84 399 GLY A CA 1
ATOM 3132 C C . GLY A 1 399 ? -10.689 29.954 17.887 1.00 50.84 399 GLY A C 1
ATOM 3133 O O . GLY A 1 399 ? -10.383 30.589 18.898 1.00 50.84 399 GLY A O 1
ATOM 3134 N N . ASP A 1 400 ? -10.443 30.422 16.661 1.00 47.88 400 ASP A N 1
ATOM 3135 C CA . ASP A 1 400 ? -9.706 31.671 16.405 1.00 47.88 400 ASP A CA 1
ATOM 3136 C C . ASP A 1 400 ? -10.556 32.934 16.698 1.00 47.88 400 ASP A C 1
ATOM 3138 O O . ASP A 1 400 ? -10.055 33.997 17.084 1.00 47.88 400 ASP A O 1
ATOM 3142 N N . THR A 1 401 ? -11.890 32.812 16.627 1.00 45.34 401 THR A N 1
ATOM 3143 C CA . THR A 1 401 ? -12.816 33.905 16.990 1.00 45.34 401 THR A CA 1
ATOM 3144 C C . THR A 1 401 ? -12.976 34.124 18.498 1.00 45.34 401 THR A C 1
ATOM 3146 O O . THR A 1 401 ? -13.376 35.215 18.915 1.00 45.34 401 THR A O 1
ATOM 3149 N N . ASP A 1 402 ? -12.648 33.131 19.332 1.00 43.84 402 ASP A N 1
ATOM 3150 C CA . ASP A 1 402 ? -12.734 33.258 20.795 1.00 43.84 402 ASP A CA 1
ATOM 3151 C C . ASP A 1 402 ? -11.441 33.841 21.399 1.00 43.84 402 ASP A C 1
ATOM 3153 O O . ASP A 1 402 ? -11.472 34.547 22.410 1.00 43.84 402 ASP A O 1
ATOM 3157 N N . ASN A 1 403 ? -10.300 33.650 20.725 1.00 42.31 403 ASN A N 1
ATOM 3158 C CA . ASN A 1 403 ? -9.020 34.224 21.150 1.00 42.31 403 ASN A CA 1
ATOM 3159 C C . ASN A 1 403 ? -8.900 35.723 20.810 1.00 42.31 403 ASN A C 1
ATOM 3161 O O . ASN A 1 403 ? -8.270 36.484 21.541 1.00 42.31 403 ASN A O 1
ATOM 3165 N N . THR A 1 404 ? -9.586 36.182 19.760 1.00 40.25 404 THR A N 1
ATOM 3166 C CA . THR A 1 404 ? -9.643 37.604 19.372 1.00 40.25 404 THR A CA 1
ATOM 3167 C C . THR A 1 404 ? -10.640 38.435 20.191 1.00 40.25 404 THR A C 1
ATOM 3169 O O . THR A 1 404 ? -10.575 39.663 20.167 1.00 40.25 404 THR A O 1
ATOM 3172 N N . ARG A 1 405 ? -11.527 37.808 20.980 1.00 41.25 405 ARG A N 1
ATOM 3173 C CA . ARG A 1 405 ? -12.460 38.511 21.887 1.00 41.25 405 ARG A CA 1
ATOM 3174 C C . ARG A 1 405 ? -11.943 38.708 23.313 1.00 41.25 405 ARG A C 1
ATOM 3176 O O . ARG A 1 405 ? -12.572 39.441 24.074 1.00 41.25 405 ARG A O 1
ATOM 3183 N N . ARG A 1 406 ? -10.810 38.103 23.690 1.00 42.09 406 ARG A N 1
ATOM 3184 C CA . ARG A 1 406 ? -10.223 38.262 25.035 1.00 42.09 406 ARG A CA 1
ATOM 3185 C C . ARG A 1 406 ? -9.265 39.448 25.188 1.00 42.09 406 ARG A C 1
ATOM 3187 O O . ARG A 1 406 ? -8.914 39.752 26.322 1.00 42.09 406 ARG A O 1
ATOM 3194 N N . ASP A 1 407 ? -8.908 40.148 24.108 1.00 44.88 407 ASP A N 1
ATOM 3195 C CA . ASP A 1 407 ? -7.888 41.217 24.142 1.00 44.88 407 ASP A CA 1
ATOM 3196 C C . ASP A 1 407 ? -8.443 42.656 24.030 1.00 44.88 407 ASP A C 1
ATOM 3198 O O . ASP A 1 407 ? -7.702 43.615 23.838 1.00 44.88 407 ASP A O 1
ATOM 3202 N N . THR A 1 408 ? -9.759 42.853 24.177 1.00 43.81 408 THR A N 1
ATOM 3203 C CA . THR A 1 408 ? -10.377 44.199 24.167 1.00 43.81 408 THR A CA 1
ATOM 3204 C C . THR A 1 408 ? -11.166 44.504 25.442 1.00 43.81 408 THR A C 1
ATOM 3206 O O . THR A 1 408 ? -12.295 44.990 25.382 1.00 43.81 408 THR A O 1
ATOM 3209 N N . GLY A 1 409 ? -10.583 44.202 26.606 1.00 36.50 409 GLY A N 1
ATOM 3210 C CA . GLY A 1 409 ? -11.154 44.480 27.928 1.00 36.50 409 GLY A CA 1
ATOM 3211 C C . GLY A 1 409 ? -10.356 45.512 28.732 1.00 36.50 409 GLY A C 1
ATOM 3212 O O . GLY A 1 409 ? -9.547 45.136 29.567 1.00 36.50 409 GLY A O 1
ATOM 3213 N N . GLU A 1 410 ? -10.626 46.792 28.463 1.00 40.44 410 GLU A N 1
ATOM 3214 C CA . GLU A 1 410 ? -10.544 47.969 29.355 1.00 40.44 410 GLU A CA 1
ATOM 3215 C C . GLU A 1 410 ? -9.302 48.234 30.240 1.00 40.44 410 GLU A C 1
ATOM 3217 O O . GLU A 1 410 ? -9.014 47.531 31.205 1.00 40.44 410 GLU A O 1
ATOM 3222 N N . ARG A 1 411 ? -8.717 49.428 30.048 1.00 37.50 411 ARG A N 1
ATOM 3223 C CA . ARG A 1 411 ? -8.615 50.504 31.068 1.00 37.50 411 ARG A CA 1
ATOM 3224 C C . ARG A 1 411 ? -8.417 51.849 30.346 1.00 37.50 411 ARG A C 1
ATOM 3226 O O . ARG A 1 411 ? -7.625 51.895 29.406 1.00 37.50 411 ARG A O 1
ATOM 3233 N N . PRO A 1 412 ? -9.113 52.931 30.749 1.00 43.62 412 PRO A N 1
ATOM 3234 C CA . PRO A 1 412 ? -8.521 53.768 31.798 1.00 43.62 412 PRO A CA 1
ATOM 3235 C C . PRO A 1 412 ? -9.520 54.459 32.751 1.00 43.62 412 PRO A C 1
ATOM 3237 O O . PRO A 1 412 ? -10.654 54.769 32.390 1.00 43.62 412 PRO A O 1
ATOM 3240 N N . ALA A 1 413 ? -9.021 54.777 33.947 1.00 43.88 413 ALA A N 1
ATOM 3241 C CA . ALA A 1 413 ? -9.361 55.978 34.707 1.00 43.88 413 ALA A CA 1
ATOM 3242 C C . ALA A 1 413 ? -8.047 56.652 35.113 1.00 43.88 413 ALA A C 1
ATOM 3244 O O . ALA A 1 413 ? -7.107 55.893 35.457 1.00 43.88 413 ALA A O 1
#

Secondary structure (DSSP, 8-state):
-HHHHHHHHHTT--S--------HHHHTS-HHHHHHHHHHHHHHHHHTSTT--PPPPBPEEEEEEEEEE--HHHHHHHHHHHHHTT-EEEEE-SSSSEEEEEETTEEEEEE--HHHHTTSTT--S-EEEEEEEEES-HHHHHHHHHHTTPPEEPTTTTT-TT---EEE-TTS-EEEEE-HHHHHHHHHHHS----PPPP-SSEEEEEEEEEEE-HHHHHHHHHHHHHHB--EEPPPEEEEETTEEEEEEEEE-TTSS-EEEEEE-SSTTSHHHHHHHHTTSSEEEEEEEEES-HHHHHHHHHHTT--BPPPPHHHHHHHHHHS---HHHHHHHHHTT-EEEE-SS-EEEEEEBPPPTTS-EEEEEEEEB--S--HHHHHHHHHHHHHHHHHHHHHHHHHHHHHTTSS------

Foldseek 3Di:
DLVVLAVCVVVVDPDDDADDDDDVLLVPDDPVLSVLLRLLVVLLSCVSDPPSVQFDFWAQPAWQAWEKAAEPVVVVLVVLLLVLLVWDFFFAFPPFRWTWIFAASYIYIYGHDPLQQPQQPPFPHIAGQEIETETADLVSLVSNCVSSNWDWAACVNNVDLQRFIWTQAPSSGTYGYDYPVSSVVRCCNGTPGPPDDRHHAQWHGFQEWEKQAEPSSLVSNVSSPVSRHDWDKDDWDWQDEPQATKIWIWTAGPVSNYIYIYIYDPGCPAPSNVLQVQRVGIGTQEIEIEGPDPLSSLVSCVVSVFAWQQFDPVLLVVVVVVDVDDPVVSVSCNVSVWDWDADPQGIKIKIWGQADRSYHTYIYMYDPRDDDDPSVCSRRRRVSNVVVVVVVVVVVVVVVVVVVVVPPDDDDD

pLDDT: mean 86.95, std 13.09, range [36.5, 98.5]

Sequence (413 aa):
MDKFMAMLEETRYDGPLSHEIFNDVFRMGHSDQTARDGLRSYHLLRSMQADSGIPAPQPIESVAFLEIAVEPNDLAPLRELLSALGMACLGRHHTLNAERWAAGDVNLVLNTESSFTGRVPGRDATAVTAIGLRVGNAYEAFKRADKLGYEIVEPEEVGASHRMSALRNVDGSLSYIIDDSQLSRTWDREFPVERQPVPQGSLVDIDHISVALSYHDYLSLMLQYRAIFQLEVTPSFDVTDPRGLIQSQVLQNGNGRFRLALNASASPDTASNRFVRQYGGSGVHHIALSTTSMRDTSTALHQAKSPVLPIPSNYYRDLAARFDLPAQTHAWMQEHHILFDQDSHGDFHQLYTQPNHKAFFIELVQREGYQGLGAPNAFVRVTAQQRLEADLLASDINGDTDNTRRDTGERPA